Protein AF-A0A518AIS5-F1 (afdb_monomer_lite)

Organism: NCBI:txid2527972

Foldseek 3Di:
DDPVVVVVQCLCLLLDPPDFPPDWFWAKDFCQPPDPVRLVVDDDFFQAGPDDQAQDDPQWDWGGDADQKTKTWGDDPQEIWIWIAHPNHIQTAWAPDKAKAKDWDADPPGIDIDIGIHWYDTFNHAENQRKTKWWTWDYFPDHDPPRIAIFIWIDGPPDSYTDTPRPPQKGWIWAEAYLQRWTWFWIGNDFAIWTKIAHPVRDIATLDQQVHHWTWHYAYLLRKTKWWTDRVVLPPPATFIWIDAFPDSHPTDGADAPDDSKHWTWAEAEQSGKTWWWMDYPVHRDAIFTWIWDQGSVRHIDTDGCVVRYDHPQKGFRIWHTAYQQGKTWTWTDGNVDPDHTTIMIIHIPGTHDHRDQQQLPQSSSSDLDPVSVVQLVVQAQPQAPQFCGHLNSVRPRHSYVVSVVRSVVSNVVVVVVVVPPDPPDPPDPPPVVVVVVVVVPPPPPDDDD

Secondary structure (DSSP, 8-state):
--GGGSSSTTSSTTTS-S----S--EEEEE-TT--HHHHTTSPP-TTS--SPPTT--TT-EEEEEETTEEEEEEEETTEEEEEEEETTEEEEE--S--EEEEEEEE-SS-EEEEEEEE--EEEEEE-TT--EEEEEEE----SSTT--EEEEEEE-TT-SSPEE-PPTT-EEEEEEE-TT--EEEEEESSSS-EEEEE-TTS-EEE---SSS-EEEEEE-TT--EEEEEE-TTT-SS-EEEEEE-TT-SS-EEEPP-SSSS-EEEEEEE-TTS-EEEEEE-TT-TT-EEEEEEEE-TTSPEEEEEHHHHEE-TTEEEEEEEEE-TT--EEEEEEETT--PPPEEEEEEESSPPPP--PPTT--S-SS--SHHHHHHHHHHTT-B-SSTTSTT-TT-SSB-SHHHHHHHHHHHHHHHHHTTTS-------TTSSSSSSSSSSSSSS-----

Radius of gyration: 27.15 Å; chains: 1; bounding box: 122×60×51 Å

InterPro domains:
  IPR036439 Dockerin domain superfamily [G3DSA:1.10.1330.10] (357-419)
  IPR036439 Dockerin domain superfamily [SSF63446] (358-417)

pLDDT: mean 79.78, std 17.7, range [23.58, 97.5]

Structure (mmCIF, N/CA/C/O backbone):
data_AF-A0A518AIS5-F1
#
_entry.id   AF-A0A518AIS5-F1
#
loop_
_atom_site.group_PDB
_atom_site.id
_atom_site.type_symbol
_atom_site.label_atom_id
_atom_site.label_alt_id
_atom_site.label_comp_id
_atom_site.label_asym_id
_atom_site.label_entity_id
_atom_site.label_seq_id
_atom_site.pdbx_PDB_ins_code
_atom_site.Cartn_x
_atom_site.Cartn_y
_atom_site.Cartn_z
_atom_site.occupancy
_atom_site.B_iso_or_equiv
_atom_site.auth_seq_id
_atom_site.auth_comp_id
_atom_site.auth_asym_id
_atom_site.auth_atom_id
_atom_site.pdbx_PDB_model_num
ATOM 1 N N . MET A 1 1 ? -35.700 2.970 -15.638 1.00 31.34 1 MET A N 1
ATOM 2 C CA . MET A 1 1 ? -34.755 2.454 -14.628 1.00 31.34 1 MET A CA 1
ATOM 3 C C . MET A 1 1 ? -34.411 1.038 -15.045 1.00 31.34 1 MET A C 1
ATOM 5 O O . MET A 1 1 ? -35.322 0.226 -15.147 1.00 31.34 1 MET A O 1
ATOM 9 N N . SER A 1 2 ? -33.175 0.801 -15.486 1.00 23.58 2 SER A N 1
ATOM 10 C CA . SER A 1 2 ? -32.756 -0.491 -16.037 1.00 23.58 2 SER A CA 1
ATOM 11 C C . SER A 1 2 ? -32.417 -1.474 -14.904 1.00 23.58 2 SER A C 1
ATOM 13 O O . SER A 1 2 ? -31.910 -1.052 -13.865 1.00 23.58 2 SER A O 1
ATOM 15 N N . PRO A 1 3 ? -32.663 -2.780 -15.094 1.00 26.00 3 PRO A N 1
ATOM 16 C CA . PRO A 1 3 ? -32.431 -3.813 -14.078 1.00 26.00 3 PRO A CA 1
ATOM 17 C C . PRO A 1 3 ? -30.948 -4.045 -13.724 1.00 26.00 3 PRO A C 1
ATOM 19 O O . PRO A 1 3 ? -30.664 -4.784 -12.793 1.00 26.00 3 PRO A O 1
ATOM 22 N N . PHE A 1 4 ? -30.008 -3.383 -14.408 1.00 27.22 4 PHE A N 1
ATOM 23 C CA . PHE A 1 4 ? -28.576 -3.434 -14.086 1.00 27.22 4 PHE A CA 1
ATOM 24 C C . PHE A 1 4 ? -28.190 -2.602 -12.850 1.00 27.22 4 PHE A C 1
ATOM 26 O O . PHE A 1 4 ? -27.187 -2.895 -12.218 1.00 27.22 4 PHE A O 1
ATOM 33 N N . SER A 1 5 ? -28.998 -1.611 -12.453 1.00 26.91 5 SER A N 1
ATOM 34 C CA . SER A 1 5 ? -28.684 -0.718 -11.319 1.00 26.91 5 SER A CA 1
ATOM 35 C C . SER A 1 5 ? -29.102 -1.280 -9.946 1.00 26.91 5 SER A C 1
ATOM 37 O O . SER A 1 5 ? -28.931 -0.618 -8.927 1.00 26.91 5 SER A O 1
ATOM 39 N N . ILE A 1 6 ? -29.678 -2.489 -9.910 1.00 30.55 6 ILE A N 1
ATOM 40 C CA . ILE A 1 6 ? -30.059 -3.187 -8.668 1.00 30.55 6 ILE A CA 1
ATOM 41 C C . ILE A 1 6 ? -28.982 -4.205 -8.255 1.00 30.55 6 ILE A C 1
ATOM 43 O O . ILE A 1 6 ? -28.811 -4.441 -7.068 1.00 30.55 6 ILE A O 1
ATOM 47 N N . GLY A 1 7 ? -28.215 -4.751 -9.207 1.00 28.02 7 GLY A N 1
ATOM 48 C CA . GLY A 1 7 ? -27.191 -5.768 -8.932 1.00 28.02 7 GLY A CA 1
ATOM 49 C C . GLY A 1 7 ? -25.899 -5.241 -8.300 1.00 28.02 7 GLY A C 1
ATOM 50 O O . GLY A 1 7 ? -25.158 -6.027 -7.735 1.00 28.02 7 GLY A O 1
ATOM 51 N N . VAL A 1 8 ? -25.643 -3.930 -8.363 1.00 33.81 8 VAL A N 1
ATOM 52 C CA . VAL A 1 8 ? -24.422 -3.307 -7.807 1.00 33.81 8 VAL A CA 1
ATOM 53 C C . VAL A 1 8 ? -24.643 -2.757 -6.387 1.00 33.81 8 VAL A C 1
ATOM 55 O O . VAL A 1 8 ? -23.700 -2.548 -5.638 1.00 33.81 8 VAL A O 1
ATOM 58 N N . ARG A 1 9 ? -25.905 -2.628 -5.953 1.00 36.56 9 ARG A N 1
ATOM 59 C CA . ARG A 1 9 ? -26.296 -2.074 -4.640 1.00 36.56 9 ARG A CA 1
ATOM 60 C C . ARG A 1 9 ? -26.017 -2.990 -3.439 1.00 36.56 9 ARG A C 1
ATOM 62 O O . ARG A 1 9 ? -26.422 -2.669 -2.335 1.00 36.56 9 ARG A O 1
ATOM 69 N N . LEU A 1 10 ? -25.420 -4.161 -3.650 1.00 39.66 10 LEU A N 1
ATOM 70 C CA . LEU A 1 10 ? -25.315 -5.210 -2.626 1.00 39.66 10 LEU A CA 1
ATOM 71 C C . LEU A 1 10 ? -23.876 -5.649 -2.320 1.00 39.66 10 LEU A C 1
ATOM 73 O O . LEU A 1 10 ? -23.701 -6.489 -1.445 1.00 39.66 10 LEU A O 1
ATOM 77 N N . ALA A 1 11 ? -22.860 -5.068 -2.970 1.00 40.94 11 ALA A N 1
ATOM 78 C CA . ALA A 1 11 ? -21.469 -5.511 -2.818 1.00 40.94 11 ALA A CA 1
ATOM 79 C C . ALA A 1 11 ? -20.798 -5.078 -1.495 1.00 40.94 11 ALA A C 1
ATOM 81 O O . ALA A 1 11 ? -19.768 -5.633 -1.139 1.00 40.94 11 ALA A O 1
ATOM 82 N N . ILE A 1 12 ? -21.376 -4.133 -0.739 1.00 42.06 12 ILE A N 1
ATOM 83 C CA . ILE A 1 12 ? -20.885 -3.779 0.613 1.00 42.06 12 ILE A CA 1
ATOM 84 C C . ILE A 1 12 ? -21.933 -4.053 1.710 1.00 42.06 12 ILE A C 1
ATOM 86 O O . ILE A 1 12 ? -21.612 -4.154 2.893 1.00 42.06 12 ILE A O 1
ATOM 90 N N . ALA A 1 13 ? -23.191 -4.301 1.329 1.00 35.81 13 ALA A N 1
ATOM 91 C CA . ALA A 1 13 ? -24.304 -4.485 2.264 1.00 35.81 13 ALA A CA 1
ATOM 92 C C . ALA A 1 13 ? -24.179 -5.722 3.180 1.00 35.81 13 ALA A C 1
ATOM 94 O O . ALA A 1 13 ? -24.912 -5.829 4.161 1.00 35.81 13 ALA A O 1
ATOM 95 N N . TRP A 1 14 ? -23.261 -6.650 2.889 1.00 40.25 14 TRP A N 1
ATOM 96 C CA . TRP A 1 14 ? -23.017 -7.836 3.718 1.00 40.25 14 TRP A CA 1
ATOM 97 C C . TRP A 1 14 ? -21.846 -7.702 4.695 1.00 40.25 14 TRP A C 1
ATOM 99 O O . TRP A 1 14 ? -21.638 -8.605 5.505 1.00 40.25 14 TRP A O 1
ATOM 109 N N . LEU A 1 15 ? -21.124 -6.577 4.681 1.00 42.38 15 LEU A N 1
ATOM 110 C CA . LEU A 1 15 ? -19.917 -6.408 5.489 1.00 42.38 15 LEU A CA 1
ATOM 111 C C . LEU A 1 15 ? -20.139 -5.754 6.856 1.00 42.38 15 LEU A C 1
ATOM 113 O O . LEU A 1 15 ? -19.348 -5.935 7.778 1.00 42.38 15 LEU A O 1
ATOM 117 N N . LEU A 1 16 ? -21.244 -5.030 7.013 1.00 41.09 16 LEU A N 1
ATOM 118 C CA . LEU A 1 16 ? -21.681 -4.513 8.300 1.00 41.09 16 LEU A CA 1
ATOM 119 C C . LEU A 1 16 ? -22.889 -5.333 8.721 1.00 41.09 16 LEU A C 1
ATOM 121 O O . LEU A 1 16 ? -23.999 -5.129 8.236 1.00 41.09 16 LEU A O 1
ATOM 125 N N . ALA A 1 17 ? -22.688 -6.277 9.636 1.00 34.22 17 ALA A N 1
ATOM 126 C CA . ALA A 1 17 ? -23.780 -6.932 10.331 1.00 34.22 17 ALA A CA 1
ATOM 127 C C . ALA A 1 17 ? -24.625 -5.894 11.091 1.00 34.22 17 ALA A C 1
ATOM 129 O O . ALA A 1 17 ? -24.486 -5.741 12.293 1.00 34.22 17 ALA A O 1
ATOM 130 N N . SER A 1 18 ? -25.564 -5.225 10.419 1.00 36.72 18 SER A N 1
ATOM 131 C CA . SER A 1 18 ? -26.793 -4.628 10.966 1.00 36.72 18 SER A CA 1
ATOM 132 C C . SER A 1 18 ? -26.696 -3.664 12.161 1.00 36.72 18 SER A C 1
ATOM 134 O O . SER A 1 18 ? -27.728 -3.252 12.691 1.00 36.72 18 SER A O 1
ATOM 136 N N . THR A 1 19 ? -25.509 -3.251 12.590 1.00 41.72 19 THR A N 1
ATOM 137 C CA . THR A 1 19 ? -25.339 -2.164 13.548 1.00 41.72 19 THR A CA 1
ATOM 138 C C . THR A 1 19 ? -24.812 -0.978 12.777 1.00 41.72 19 THR A C 1
ATOM 140 O O . THR A 1 19 ? -23.658 -0.985 12.362 1.00 41.72 19 THR A O 1
ATOM 143 N N . ALA A 1 20 ? -25.662 0.031 12.580 1.00 48.66 20 ALA A N 1
ATOM 144 C CA . ALA A 1 20 ? -25.190 1.366 12.257 1.00 48.66 20 ALA A CA 1
ATOM 145 C C . ALA A 1 20 ? -24.101 1.708 13.280 1.00 48.66 20 ALA A C 1
ATOM 147 O O . ALA A 1 20 ? -24.399 1.873 14.468 1.00 48.66 20 ALA A O 1
ATOM 148 N N . LEU A 1 21 ? -22.843 1.702 12.844 1.00 59.62 21 LEU A N 1
ATOM 149 C CA . LEU A 1 21 ? -21.763 2.229 13.652 1.00 59.62 21 LEU A CA 1
ATOM 150 C C . LEU A 1 21 ? -22.102 3.708 13.811 1.00 59.62 21 LEU A C 1
ATOM 152 O O . LEU A 1 21 ? -22.230 4.429 12.824 1.00 59.62 21 LEU A O 1
ATOM 156 N N . GLY A 1 22 ? -22.366 4.134 15.046 1.00 69.81 22 GLY A N 1
ATOM 157 C CA . GLY A 1 22 ? -22.480 5.559 15.329 1.00 69.81 22 GLY A CA 1
ATOM 158 C C . GLY A 1 22 ? -21.191 6.270 14.916 1.00 69.81 22 GLY A C 1
ATOM 159 O O . GLY A 1 22 ? -20.178 5.622 14.656 1.00 69.81 22 GLY A O 1
ATOM 160 N N . GLN A 1 23 ? -21.226 7.601 14.883 1.00 83.88 23 GLN A N 1
ATOM 161 C CA . GLN A 1 23 ? -20.032 8.408 14.637 1.00 83.88 23 GLN A CA 1
ATOM 162 C C . GLN A 1 23 ? -18.850 7.882 15.480 1.00 83.88 23 GLN A C 1
ATOM 164 O O . GLN A 1 23 ? -18.992 7.800 16.707 1.00 83.88 23 GLN A O 1
ATOM 169 N N . PRO A 1 24 ? -17.713 7.518 14.857 1.00 87.00 24 PRO A N 1
ATOM 170 C CA . PRO A 1 24 ? -16.581 6.960 15.581 1.00 87.00 24 PRO A CA 1
ATOM 171 C C . PRO A 1 24 ? -16.002 8.009 16.531 1.00 87.00 24 PRO A C 1
ATOM 173 O O . PRO A 1 24 ? -16.059 9.209 16.259 1.00 87.00 24 PRO A O 1
ATOM 176 N N . GLN A 1 25 ? -15.487 7.558 17.670 1.00 92.62 25 GLN A N 1
ATOM 177 C CA . GLN A 1 25 ? -14.890 8.396 18.711 1.00 92.62 25 GLN A CA 1
ATOM 178 C C . GLN A 1 25 ? -13.538 7.812 19.098 1.00 92.62 25 GLN A C 1
ATOM 180 O O . GLN A 1 25 ? -13.376 6.588 19.097 1.00 92.62 25 GLN A O 1
ATOM 185 N N . TYR A 1 26 ? -12.586 8.688 19.412 1.00 95.31 26 TYR A N 1
ATOM 186 C CA . TYR A 1 26 ? -11.202 8.302 19.658 1.00 95.31 26 TYR A CA 1
ATOM 187 C C . TYR A 1 26 ? -10.623 8.979 20.894 1.00 95.31 26 TYR A C 1
ATOM 189 O O . TYR A 1 26 ? -10.870 10.157 21.144 1.00 95.31 26 TYR A O 1
ATOM 197 N N . THR A 1 27 ? -9.748 8.258 21.587 1.00 95.31 27 THR A N 1
ATOM 198 C CA . THR A 1 27 ? -8.803 8.817 22.560 1.00 95.31 27 THR A CA 1
ATOM 199 C C . THR A 1 27 ? -7.410 8.879 21.946 1.00 95.31 27 THR A C 1
ATOM 201 O O . THR A 1 27 ? -7.029 7.993 21.177 1.00 95.31 27 THR A O 1
ATOM 204 N N . VAL A 1 28 ? -6.638 9.921 22.260 1.00 95.31 28 VAL A N 1
ATOM 205 C CA . VAL A 1 28 ? -5.345 10.164 21.600 1.00 95.31 28 VAL A CA 1
ATOM 206 C C . VAL A 1 28 ? -4.164 9.963 22.537 1.00 95.31 28 VAL A C 1
ATOM 208 O O . VAL A 1 28 ? -4.167 10.405 23.684 1.00 95.31 28 VAL A O 1
ATOM 211 N N . THR A 1 29 ? -3.123 9.309 22.023 1.00 95.56 29 THR A N 1
ATOM 212 C CA . THR A 1 29 ? -1.843 9.108 22.708 1.00 95.56 29 THR A CA 1
ATOM 213 C C . THR A 1 29 ? -0.686 9.528 21.804 1.00 95.56 29 THR A C 1
ATOM 215 O O . THR A 1 29 ? -0.572 9.042 20.682 1.00 95.56 29 THR A O 1
ATOM 218 N N . ASP A 1 30 ? 0.200 10.401 22.290 1.00 94.81 30 ASP A N 1
ATOM 219 C CA . ASP A 1 30 ? 1.457 10.723 21.603 1.00 94.81 30 ASP A CA 1
ATOM 220 C C . ASP A 1 30 ? 2.466 9.584 21.774 1.00 94.81 30 ASP A C 1
ATOM 222 O O . ASP A 1 30 ? 2.901 9.276 22.891 1.00 94.81 30 ASP A O 1
ATOM 226 N N . ILE A 1 31 ? 2.823 8.962 20.649 1.00 95.94 31 ILE A N 1
ATOM 227 C CA . ILE A 1 31 ? 3.742 7.824 20.584 1.00 95.94 31 ILE A CA 1
ATOM 228 C C . ILE A 1 31 ? 5.092 8.181 19.950 1.00 95.94 31 ILE A C 1
ATOM 230 O O . ILE A 1 31 ? 5.936 7.306 19.768 1.00 95.94 31 ILE A O 1
ATOM 234 N N . THR A 1 32 ? 5.342 9.463 19.659 1.00 93.62 32 THR A N 1
ATOM 235 C CA . THR A 1 32 ? 6.520 9.945 18.909 1.00 93.62 32 THR A CA 1
ATOM 236 C C . THR A 1 32 ? 7.847 9.458 19.492 1.00 93.62 32 THR A C 1
ATOM 238 O O . THR A 1 32 ? 8.780 9.148 18.758 1.00 93.62 32 THR A O 1
ATOM 241 N N . ASN A 1 33 ? 7.941 9.398 20.823 1.00 93.56 33 ASN A N 1
ATOM 242 C CA . ASN A 1 33 ? 9.167 9.040 21.543 1.00 93.56 33 ASN A CA 1
ATOM 243 C C . ASN A 1 33 ? 9.053 7.717 22.313 1.00 93.56 33 ASN A C 1
ATOM 245 O O . ASN A 1 33 ? 9.836 7.479 23.236 1.00 93.56 33 ASN A O 1
ATOM 249 N N . TRP A 1 34 ? 8.074 6.876 21.977 1.00 96.62 34 TRP A N 1
ATOM 250 C CA . TRP A 1 34 ? 7.940 5.562 22.596 1.00 96.62 34 TRP A CA 1
ATOM 251 C C . TRP A 1 34 ? 9.140 4.675 22.257 1.00 96.62 34 TRP A C 1
ATOM 253 O O . TRP A 1 34 ? 9.680 4.687 21.151 1.00 96.62 34 TRP A O 1
ATOM 263 N N . SER A 1 35 ? 9.576 3.889 23.234 1.00 95.75 35 SER A N 1
ATOM 264 C CA . SER A 1 35 ? 10.611 2.880 23.046 1.00 95.75 35 SER A CA 1
ATOM 265 C C . SER A 1 35 ? 10.095 1.711 22.195 1.00 95.75 35 SER A C 1
ATOM 267 O O . SER A 1 35 ? 8.892 1.444 22.175 1.00 95.75 35 SER A O 1
ATOM 269 N N . PRO A 1 36 ? 10.982 0.916 21.565 1.00 93.06 36 PRO A N 1
ATOM 270 C CA . PRO A 1 36 ? 10.562 -0.281 20.834 1.00 93.06 36 PRO A CA 1
ATOM 271 C C . PRO A 1 36 ? 9.735 -1.267 21.674 1.00 93.06 36 PRO A C 1
ATOM 273 O O . PRO A 1 36 ? 8.869 -1.953 21.147 1.00 93.06 36 PRO A O 1
ATOM 276 N N . ALA A 1 37 ? 9.975 -1.332 22.989 1.00 94.31 37 ALA A N 1
ATOM 277 C CA . ALA A 1 37 ? 9.205 -2.189 23.887 1.00 94.31 37 ALA A CA 1
ATOM 278 C C . ALA A 1 37 ? 7.770 -1.681 24.104 1.00 94.31 37 ALA A C 1
ATOM 280 O O . ALA A 1 37 ? 6.869 -2.495 24.273 1.00 94.31 37 ALA A O 1
ATOM 281 N N . GLU A 1 38 ? 7.559 -0.363 24.097 1.00 96.44 38 GLU A N 1
ATOM 282 C CA . GLU A 1 38 ? 6.230 0.252 24.197 1.00 96.44 38 GLU A CA 1
ATOM 283 C C . GLU A 1 38 ? 5.479 0.130 22.868 1.00 96.44 38 GLU A C 1
ATOM 285 O O . GLU A 1 38 ? 4.329 -0.307 22.858 1.00 96.44 38 GLU A O 1
ATOM 290 N N . LEU A 1 39 ? 6.149 0.404 21.741 1.00 94.44 39 LEU A N 1
ATOM 291 C CA . LEU A 1 39 ? 5.582 0.217 20.400 1.00 94.44 39 LEU A CA 1
ATOM 292 C C . LEU A 1 39 ? 5.177 -1.246 20.146 1.00 94.44 39 LEU A C 1
ATOM 294 O O . LEU A 1 39 ? 4.155 -1.491 19.521 1.00 94.44 39 LEU A O 1
ATOM 298 N N . ALA A 1 40 ? 5.904 -2.224 20.699 1.00 91.50 40 ALA A N 1
ATOM 299 C CA . ALA A 1 40 ? 5.553 -3.646 20.610 1.00 91.50 40 ALA A CA 1
ATOM 300 C C . ALA A 1 40 ? 4.260 -4.039 21.352 1.00 91.50 40 ALA A C 1
ATOM 302 O O . ALA A 1 40 ? 3.804 -5.171 21.208 1.00 91.50 40 ALA A O 1
ATOM 303 N N . THR A 1 41 ? 3.691 -3.150 22.174 1.00 93.94 41 THR A N 1
ATOM 304 C CA . THR A 1 41 ? 2.391 -3.377 22.835 1.00 93.94 41 THR A CA 1
ATOM 305 C C . THR A 1 41 ? 1.206 -2.857 22.030 1.00 93.94 41 THR A C 1
ATOM 307 O O . THR A 1 41 ? 0.063 -3.108 22.412 1.00 93.94 41 THR A O 1
ATOM 310 N N . LEU A 1 42 ? 1.474 -2.118 20.951 1.00 93.75 42 LEU A N 1
ATOM 311 C CA . LEU A 1 42 ? 0.449 -1.547 20.094 1.00 93.75 42 LEU A CA 1
ATOM 312 C C . LEU A 1 42 ? -0.148 -2.613 19.175 1.00 93.75 42 LEU A C 1
ATOM 314 O O . LEU A 1 42 ? 0.520 -3.606 18.868 1.00 93.75 42 LEU A O 1
ATOM 318 N N . PRO A 1 43 ? -1.398 -2.418 18.729 1.00 92.38 43 PRO A N 1
ATOM 319 C CA . PRO A 1 43 ? -1.969 -3.285 17.719 1.00 92.38 43 PRO A CA 1
ATOM 320 C C . PRO A 1 43 ? -1.210 -3.136 16.391 1.00 92.38 43 PRO A C 1
ATOM 322 O O . PRO A 1 43 ? -0.559 -2.121 16.124 1.00 92.38 43 PRO A O 1
ATOM 325 N N . THR A 1 44 ? -1.283 -4.173 15.563 1.00 90.50 44 THR A N 1
ATOM 326 C CA . THR A 1 44 ? -0.588 -4.240 14.274 1.00 90.50 44 THR A CA 1
ATOM 327 C C . THR A 1 44 ? -1.234 -3.302 13.253 1.00 90.50 44 THR A C 1
ATOM 329 O O . THR A 1 44 ? -2.458 -3.176 13.214 1.00 90.50 44 THR A O 1
ATOM 332 N N . PHE A 1 45 ? -0.401 -2.669 12.425 1.00 93.50 45 PHE A N 1
ATOM 333 C CA . PHE A 1 45 ? -0.787 -1.933 11.219 1.00 93.50 45 PHE A CA 1
ATOM 334 C C . PHE A 1 45 ? -0.019 -2.531 10.041 1.00 93.50 45 PHE A C 1
ATOM 336 O O . PHE A 1 45 ? 1.211 -2.425 10.004 1.00 93.50 45 PHE A O 1
ATOM 343 N N . ASP A 1 46 ? -0.710 -3.189 9.115 1.00 88.25 46 ASP A N 1
ATOM 344 C CA . ASP A 1 46 ? -0.054 -3.995 8.077 1.00 88.25 46 ASP A CA 1
ATOM 345 C C . ASP A 1 46 ? 0.693 -3.127 7.055 1.00 88.25 46 ASP A C 1
ATOM 347 O O . ASP A 1 46 ? 1.830 -3.439 6.709 1.00 88.25 46 ASP A O 1
ATOM 351 N N . HIS A 1 47 ? 0.145 -1.961 6.696 1.00 88.19 47 HIS A N 1
ATOM 352 C CA . HIS A 1 47 ? 0.776 -0.998 5.778 1.00 88.19 47 HIS A CA 1
ATOM 353 C C . HIS A 1 47 ? 1.617 0.088 6.478 1.00 88.19 47 HIS A C 1
ATOM 355 O O . HIS A 1 47 ? 2.087 1.032 5.841 1.00 88.19 47 HIS A O 1
ATOM 361 N N . TYR A 1 48 ? 1.805 0.002 7.803 1.00 92.88 48 TYR A N 1
ATOM 362 C CA . TYR A 1 48 ? 2.627 0.962 8.553 1.00 92.88 48 TYR A CA 1
ATOM 363 C C . TYR A 1 48 ? 3.330 0.299 9.750 1.00 92.88 48 TYR A C 1
ATOM 365 O O . TYR A 1 48 ? 2.958 0.521 10.909 1.00 92.88 48 TYR A O 1
ATOM 373 N N . PRO A 1 49 ? 4.364 -0.531 9.519 1.00 92.75 49 PRO A N 1
ATOM 374 C CA . PRO A 1 49 ? 5.055 -1.196 10.616 1.00 92.75 49 PRO A CA 1
ATOM 375 C C . PRO A 1 49 ? 5.778 -0.182 11.514 1.00 92.75 49 PRO A C 1
ATOM 377 O O . PRO A 1 49 ? 6.660 0.556 11.078 1.00 92.75 49 PRO A O 1
ATOM 380 N N . LEU A 1 50 ? 5.433 -0.174 12.803 1.00 91.88 50 LEU A N 1
ATOM 381 C CA . LEU A 1 50 ? 6.002 0.750 13.798 1.00 91.88 50 LEU A CA 1
ATOM 382 C C . LEU A 1 50 ? 7.389 0.333 14.305 1.00 91.88 50 LEU A C 1
ATOM 384 O O . LEU A 1 50 ? 8.072 1.109 14.973 1.00 91.88 50 LEU A O 1
ATOM 388 N N . LEU A 1 51 ? 7.800 -0.902 14.025 1.00 91.19 51 LEU A N 1
ATOM 389 C CA . LEU A 1 51 ? 9.045 -1.476 14.510 1.00 91.19 51 LEU A CA 1
ATOM 390 C C . LEU A 1 51 ? 9.930 -1.895 13.348 1.00 91.19 51 LEU A C 1
ATOM 392 O O . LEU A 1 51 ? 9.502 -2.595 12.435 1.00 91.19 51 LEU A O 1
ATOM 396 N N . THR A 1 52 ? 11.212 -1.555 13.446 1.00 91.06 52 THR A N 1
ATOM 397 C CA . THR A 1 52 ? 12.231 -2.218 12.639 1.00 91.06 52 THR A CA 1
ATOM 398 C C . THR A 1 52 ? 12.339 -3.678 13.099 1.00 91.06 52 THR A C 1
ATOM 400 O O . THR A 1 52 ? 12.597 -3.921 14.286 1.00 91.06 52 THR A O 1
ATOM 403 N N . PRO A 1 53 ? 12.160 -4.661 12.202 1.00 92.06 53 PRO A N 1
ATOM 404 C CA . PRO A 1 53 ? 12.193 -6.066 12.574 1.00 92.06 53 PRO A CA 1
ATOM 405 C C . PRO A 1 53 ? 13.600 -6.475 13.027 1.00 92.06 53 PRO A C 1
ATOM 407 O O . PRO A 1 53 ? 14.622 -5.990 12.531 1.00 92.06 53 PRO A O 1
ATOM 410 N N . VAL A 1 54 ? 13.667 -7.395 13.991 1.00 92.00 54 VAL A N 1
ATOM 411 C CA . VAL A 1 54 ? 14.945 -7.952 14.455 1.00 92.00 54 VAL A CA 1
ATOM 412 C C . VAL A 1 54 ? 15.680 -8.571 13.265 1.00 92.00 54 VAL A C 1
ATOM 414 O O . VAL A 1 54 ? 15.079 -9.282 12.470 1.00 92.00 54 VAL A O 1
ATOM 417 N N . GLY A 1 55 ? 16.985 -8.312 13.146 1.00 92.25 55 GLY A N 1
ATOM 418 C CA . GLY A 1 55 ? 17.808 -8.833 12.049 1.00 92.25 55 GLY A CA 1
ATOM 419 C C . GLY A 1 55 ? 17.855 -7.955 10.796 1.00 92.25 55 GLY A C 1
ATOM 420 O O . GLY A 1 55 ? 18.641 -8.250 9.895 1.00 92.25 55 GLY A O 1
ATOM 421 N N . ALA A 1 56 ? 17.083 -6.866 10.755 1.00 95.25 56 ALA A N 1
ATOM 422 C CA . ALA A 1 56 ? 17.193 -5.858 9.709 1.00 95.25 56 ALA A CA 1
ATOM 423 C C . ALA A 1 56 ? 18.506 -5.064 9.790 1.00 95.25 56 ALA A C 1
ATOM 425 O O . ALA A 1 56 ? 19.116 -4.914 10.855 1.00 95.25 56 ALA A O 1
ATOM 426 N N . SER A 1 57 ? 18.929 -4.513 8.654 1.00 94.62 57 SER A N 1
ATOM 427 C CA . SER A 1 57 ? 20.021 -3.551 8.577 1.00 94.62 57 SER A CA 1
ATOM 428 C C . SER A 1 57 ? 19.645 -2.243 9.279 1.00 94.62 57 SER A C 1
ATOM 430 O O . SER A 1 57 ? 18.479 -1.909 9.469 1.00 94.62 57 SER A O 1
ATOM 432 N N . THR A 1 58 ? 20.650 -1.447 9.644 1.00 94.06 58 THR A N 1
ATOM 433 C CA . THR A 1 58 ? 20.432 -0.156 10.321 1.00 94.06 58 THR A CA 1
ATOM 434 C C . THR A 1 58 ? 19.782 0.905 9.435 1.00 94.06 58 THR A C 1
ATOM 436 O O . THR A 1 58 ? 19.354 1.933 9.945 1.00 94.06 58 THR A O 1
ATOM 439 N N . THR A 1 59 ? 19.771 0.691 8.119 1.00 95.50 59 THR A N 1
ATOM 440 C CA . THR A 1 59 ? 19.152 1.578 7.126 1.00 95.50 59 THR A CA 1
ATOM 441 C C . THR A 1 59 ? 17.804 1.049 6.644 1.00 95.50 59 THR A C 1
ATOM 443 O O . THR A 1 59 ? 17.218 1.644 5.747 1.00 95.50 59 THR A O 1
ATOM 446 N N . PHE A 1 60 ? 17.324 -0.065 7.207 1.00 96.00 60 PHE A N 1
ATOM 447 C CA . PHE A 1 60 ? 16.060 -0.669 6.819 1.00 96.00 60 PHE A CA 1
ATOM 448 C C . PHE A 1 60 ? 14.882 0.207 7.250 1.00 96.00 60 PHE A C 1
ATOM 450 O O . PHE A 1 60 ? 14.709 0.514 8.432 1.00 96.00 60 PHE A O 1
ATOM 457 N N . MET A 1 61 ? 14.067 0.576 6.273 1.00 94.75 61 MET A N 1
ATOM 458 C CA . MET A 1 61 ? 12.825 1.315 6.419 1.00 94.75 61 MET A CA 1
ATOM 459 C C . MET A 1 61 ? 11.681 0.355 6.082 1.00 94.75 61 MET A C 1
ATOM 461 O O . MET A 1 61 ? 11.560 -0.037 4.917 1.00 94.75 61 MET A O 1
ATOM 465 N N . PRO A 1 62 ? 10.887 -0.078 7.076 1.00 95.31 62 PRO A N 1
ATOM 466 C CA . PRO A 1 62 ? 9.765 -0.966 6.823 1.00 95.31 62 PRO A CA 1
ATOM 467 C C . PRO A 1 62 ? 8.675 -0.244 6.026 1.00 95.31 62 PRO A C 1
ATOM 469 O O . PRO A 1 62 ? 8.423 0.941 6.242 1.00 95.31 62 PRO A O 1
ATOM 472 N N . THR A 1 63 ? 8.028 -0.970 5.122 1.00 94.25 63 THR A N 1
ATOM 473 C CA . THR A 1 63 ? 6.923 -0.469 4.285 1.00 94.25 63 THR A CA 1
ATOM 474 C C . THR A 1 63 ? 5.644 -1.273 4.474 1.00 94.25 63 THR A C 1
ATOM 476 O O . THR A 1 63 ? 4.563 -0.728 4.306 1.00 94.25 63 THR A O 1
ATOM 479 N N . GLY A 1 64 ? 5.755 -2.536 4.890 1.00 93.94 64 GLY A N 1
ATOM 480 C CA . GLY A 1 64 ? 4.611 -3.395 5.161 1.00 93.94 64 GLY A CA 1
ATOM 481 C C . GLY A 1 64 ? 4.987 -4.609 6.004 1.00 93.94 64 GLY A C 1
ATOM 482 O O . GLY A 1 64 ? 6.170 -4.950 6.153 1.00 93.94 64 GLY A O 1
ATOM 483 N N . GLN A 1 65 ? 3.993 -5.265 6.585 1.00 93.31 65 GLN A N 1
ATOM 484 C CA . GLN A 1 65 ? 4.175 -6.486 7.358 1.00 93.31 65 GLN A CA 1
ATOM 485 C C . GLN A 1 65 ? 2.974 -7.414 7.227 1.00 93.31 65 GLN A C 1
ATOM 487 O O . GLN A 1 65 ? 1.844 -6.972 7.083 1.00 93.31 65 GLN A O 1
ATOM 492 N N . SER A 1 66 ? 3.240 -8.711 7.329 1.00 90.38 66 SER A N 1
ATOM 493 C CA . SER A 1 66 ? 2.214 -9.734 7.463 1.00 90.38 66 SER A CA 1
ATOM 494 C C . SER A 1 66 ? 2.724 -10.829 8.395 1.00 90.38 66 SER A C 1
ATOM 496 O O . SER A 1 66 ? 3.695 -11.536 8.098 1.00 90.38 66 SER A O 1
ATOM 498 N N . GLY A 1 67 ? 2.111 -10.936 9.575 1.00 85.75 67 GLY A N 1
ATOM 499 C CA . GLY A 1 67 ? 2.602 -11.805 10.643 1.00 85.75 67 GLY A CA 1
ATOM 500 C C . GLY A 1 67 ? 4.015 -11.421 11.101 1.00 85.75 67 GLY A C 1
ATOM 501 O O . GLY A 1 67 ? 4.258 -10.295 11.519 1.00 85.75 67 GLY A O 1
ATOM 502 N N . ASP A 1 68 ? 4.955 -12.367 11.051 1.00 83.94 68 ASP A N 1
ATOM 503 C CA . ASP A 1 68 ? 6.370 -12.152 11.390 1.00 83.94 68 ASP A CA 1
ATOM 504 C C . ASP A 1 68 ? 7.230 -11.706 10.195 1.00 83.94 68 ASP A C 1
ATOM 506 O O . ASP A 1 68 ? 8.436 -11.484 10.349 1.00 83.94 68 ASP A O 1
ATOM 510 N N . ARG A 1 69 ? 6.622 -11.573 9.011 1.00 90.31 69 ARG A N 1
ATOM 511 C CA . ARG A 1 69 ? 7.282 -11.088 7.801 1.00 90.31 69 ARG A CA 1
ATOM 512 C C . ARG A 1 69 ? 7.141 -9.589 7.726 1.00 90.31 69 ARG A C 1
ATOM 514 O O . ARG A 1 69 ? 6.034 -9.066 7.703 1.00 90.31 69 ARG A O 1
ATOM 521 N N . CYS A 1 70 ? 8.261 -8.904 7.593 1.00 95.19 70 CYS A N 1
ATOM 522 C CA . CYS A 1 70 ? 8.274 -7.480 7.316 1.00 95.19 70 CYS A CA 1
ATOM 523 C C . CYS A 1 70 ? 8.998 -7.234 5.995 1.00 95.19 70 CYS A C 1
ATOM 525 O O . CYS A 1 70 ? 10.041 -7.829 5.716 1.00 95.19 70 CYS A O 1
ATOM 527 N N . ILE A 1 71 ? 8.426 -6.378 5.164 1.00 96.25 71 ILE A N 1
ATOM 528 C CA . ILE A 1 71 ? 9.030 -5.900 3.927 1.00 96.25 71 ILE A CA 1
ATOM 529 C C . ILE A 1 71 ? 9.467 -4.454 4.106 1.00 96.25 71 ILE A C 1
ATOM 531 O O . ILE A 1 71 ? 8.980 -3.729 4.975 1.00 96.25 71 ILE A O 1
ATOM 535 N N . GLY A 1 72 ? 10.423 -4.043 3.294 1.00 95.62 72 GLY A N 1
ATOM 536 C CA . GLY A 1 72 ? 10.925 -2.690 3.343 1.00 95.62 72 GLY A CA 1
ATOM 537 C C . GLY A 1 72 ? 11.994 -2.450 2.309 1.00 95.62 72 GLY A C 1
ATOM 538 O O . GLY A 1 72 ? 12.266 -3.275 1.432 1.00 95.62 72 GLY A O 1
ATOM 539 N N . GLN A 1 73 ? 12.636 -1.311 2.464 1.00 95.56 73 GLN A N 1
ATOM 540 C CA . GLN A 1 73 ? 13.769 -0.898 1.659 1.00 95.56 73 GLN A CA 1
ATOM 541 C C . GLN A 1 73 ? 14.950 -0.577 2.560 1.00 95.56 73 GLN A C 1
ATOM 543 O O . GLN A 1 73 ? 14.786 -0.243 3.731 1.00 95.56 73 GLN A O 1
ATOM 548 N N . TYR A 1 74 ? 16.158 -0.688 2.035 1.00 95.88 74 TYR A N 1
ATOM 549 C CA . TYR A 1 74 ? 17.364 -0.290 2.742 1.00 95.88 74 TYR A CA 1
ATOM 550 C C . TYR A 1 74 ? 18.356 0.340 1.770 1.00 95.88 74 TYR A C 1
ATOM 552 O O . TYR A 1 74 ? 18.333 0.055 0.573 1.00 95.88 74 TYR A O 1
ATOM 560 N N . GLU A 1 75 ? 19.254 1.171 2.298 1.00 95.69 75 GLU A N 1
ATOM 561 C CA . GLU A 1 75 ? 20.269 1.845 1.485 1.00 95.69 75 GLU A CA 1
ATOM 562 C C . GLU A 1 75 ? 21.138 0.820 0.732 1.00 95.69 75 GLU A C 1
ATOM 564 O O . GLU A 1 75 ? 21.854 0.013 1.341 1.00 95.69 75 GLU A O 1
ATOM 569 N N . GLY A 1 76 ? 21.060 0.854 -0.598 1.00 90.31 76 GLY A N 1
ATOM 570 C CA . GLY A 1 76 ? 21.764 -0.040 -1.505 1.00 90.31 76 GLY A CA 1
ATOM 571 C C . GLY A 1 76 ? 22.793 0.676 -2.379 1.00 90.31 76 GLY A C 1
ATOM 572 O O . GLY A 1 76 ? 23.000 1.890 -2.330 1.00 90.31 76 GLY A O 1
ATOM 573 N N . ALA A 1 77 ? 23.479 -0.101 -3.217 1.00 83.75 77 ALA A N 1
ATOM 574 C CA . ALA A 1 77 ? 24.352 0.470 -4.235 1.00 83.75 77 ALA A CA 1
ATOM 575 C C . ALA A 1 77 ? 23.500 1.080 -5.360 1.00 83.75 77 ALA A C 1
ATOM 577 O O . ALA A 1 77 ? 22.689 0.375 -5.955 1.00 83.75 77 ALA A O 1
ATOM 578 N N . TYR A 1 78 ? 23.740 2.359 -5.677 1.00 84.81 78 TYR A N 1
ATOM 579 C CA . TYR A 1 78 ? 23.077 3.121 -6.754 1.00 84.81 78 TYR A CA 1
ATOM 580 C C . TYR A 1 78 ? 21.583 3.451 -6.544 1.00 84.81 78 TYR A C 1
ATOM 582 O O . TYR A 1 78 ? 20.963 4.015 -7.450 1.00 84.81 78 TYR A O 1
ATOM 590 N N . GLY A 1 79 ? 21.029 3.154 -5.367 1.00 89.19 79 GLY A N 1
ATOM 591 C CA . GLY A 1 79 ? 19.634 3.395 -4.994 1.00 89.19 79 GLY A CA 1
ATOM 592 C C . GLY A 1 79 ? 19.203 2.505 -3.827 1.00 89.19 79 GLY A C 1
ATOM 593 O O . GLY A 1 79 ? 19.974 1.651 -3.385 1.00 89.19 79 GLY A O 1
ATOM 594 N N . ASP A 1 80 ? 17.982 2.704 -3.335 1.00 94.44 80 ASP A N 1
ATOM 595 C CA . ASP A 1 80 ? 17.402 1.858 -2.290 1.00 94.44 80 ASP A CA 1
ATOM 596 C C . ASP A 1 80 ? 17.082 0.465 -2.840 1.00 94.44 80 ASP A C 1
ATOM 598 O O . ASP A 1 80 ? 16.622 0.309 -3.974 1.00 94.44 80 ASP A O 1
ATOM 602 N N . HIS A 1 81 ? 17.388 -0.568 -2.057 1.00 95.88 81 HIS A N 1
ATOM 603 C CA . HIS A 1 81 ? 17.127 -1.961 -2.409 1.00 95.88 81 HIS A CA 1
ATOM 604 C C . HIS A 1 81 ? 16.007 -2.502 -1.535 1.00 95.88 81 HIS A C 1
ATOM 606 O O . HIS A 1 81 ? 16.019 -2.343 -0.314 1.00 95.88 81 HIS A O 1
ATOM 612 N N . ALA A 1 82 ? 15.081 -3.217 -2.156 1.00 97.06 82 ALA A N 1
ATOM 613 C CA . ALA A 1 82 ? 14.045 -3.943 -1.457 1.00 97.06 82 ALA A CA 1
ATOM 614 C C . ALA A 1 82 ? 14.659 -5.039 -0.584 1.00 97.06 82 ALA A C 1
ATOM 616 O O . ALA A 1 82 ? 15.669 -5.668 -0.924 1.00 97.06 82 ALA A O 1
ATOM 617 N N . ALA A 1 83 ? 14.014 -5.310 0.541 1.00 95.81 83 ALA A N 1
ATOM 618 C CA . ALA A 1 83 ? 14.338 -6.441 1.379 1.00 95.81 83 ALA A CA 1
ATOM 619 C C . ALA A 1 83 ? 13.110 -6.989 2.096 1.00 95.81 83 ALA A C 1
ATOM 621 O O . ALA A 1 83 ? 12.103 -6.314 2.304 1.00 95.81 83 ALA A O 1
ATOM 622 N N . ARG A 1 84 ? 13.250 -8.242 2.509 1.00 94.94 84 ARG A N 1
ATOM 623 C CA . ARG A 1 84 ? 12.344 -8.924 3.425 1.00 94.94 84 ARG A CA 1
ATOM 624 C C . ARG A 1 84 ? 13.104 -9.261 4.685 1.00 94.94 84 ARG A C 1
ATOM 626 O O . ARG A 1 84 ? 14.280 -9.605 4.609 1.00 94.94 84 ARG A O 1
ATOM 633 N N . VAL A 1 85 ? 12.439 -9.202 5.822 1.00 94.69 85 VAL A N 1
ATOM 634 C CA . VAL A 1 85 ? 12.967 -9.667 7.096 1.00 94.69 85 VAL A CA 1
ATOM 635 C C . VAL A 1 85 ? 11.977 -10.671 7.653 1.00 94.69 85 VAL A C 1
ATOM 637 O O . VAL A 1 85 ? 10.838 -10.328 7.957 1.00 94.69 85 VAL A O 1
ATOM 640 N N . GLU A 1 86 ? 12.417 -11.918 7.756 1.00 90.69 86 GLU A N 1
ATOM 641 C CA . GLU A 1 86 ? 11.629 -13.031 8.281 1.00 90.69 86 GLU A CA 1
ATOM 642 C C . GLU A 1 86 ? 12.534 -13.853 9.200 1.00 90.69 86 GLU A C 1
ATOM 644 O O . GLU A 1 86 ? 13.713 -14.067 8.905 1.00 90.69 86 GLU A O 1
ATOM 649 N N . GLN A 1 87 ? 12.014 -14.264 10.359 1.00 89.00 87 GLN A N 1
ATOM 650 C CA . GLN A 1 87 ? 12.747 -15.085 11.335 1.00 89.00 87 GLN A CA 1
ATOM 651 C C . GLN A 1 87 ? 14.132 -14.528 11.729 1.00 89.00 87 GLN A C 1
ATOM 653 O O . GLN A 1 87 ? 15.073 -15.274 12.007 1.00 89.00 87 GLN A O 1
ATOM 658 N N . GLY A 1 88 ? 14.271 -13.201 11.774 1.00 90.12 88 GLY A N 1
ATOM 659 C CA . GLY A 1 88 ? 15.527 -12.550 12.145 1.00 90.12 88 GLY A CA 1
ATOM 660 C C . GLY A 1 88 ? 16.567 -12.467 11.026 1.00 90.12 88 GLY A C 1
ATOM 661 O O . GLY A 1 88 ? 17.723 -12.140 11.301 1.00 90.12 88 GLY A O 1
ATOM 662 N N . VAL A 1 89 ? 16.197 -12.786 9.784 1.00 92.88 89 VAL A N 1
ATOM 663 C CA . VAL A 1 89 ? 17.100 -12.785 8.631 1.00 92.88 89 VAL A CA 1
ATOM 664 C C . VAL A 1 89 ? 16.601 -11.792 7.593 1.00 92.88 89 VAL A C 1
ATOM 666 O O . VAL A 1 89 ? 15.500 -11.937 7.070 1.00 92.88 89 VAL A O 1
ATOM 669 N N . GLN A 1 90 ? 17.437 -10.804 7.264 1.00 94.75 90 GLN A N 1
ATOM 670 C CA . GLN A 1 90 ? 17.190 -9.932 6.123 1.00 94.75 90 GLN A CA 1
ATOM 671 C C . GLN A 1 90 ? 17.635 -10.599 4.818 1.00 94.75 90 GLN A C 1
ATOM 673 O O . GLN A 1 90 ? 18.802 -10.960 4.645 1.00 94.75 90 GLN A O 1
ATOM 678 N N . GLN A 1 91 ? 16.715 -10.676 3.868 1.00 94.38 91 GLN A N 1
ATOM 679 C CA . GLN A 1 91 ? 16.931 -11.104 2.498 1.00 94.38 91 GLN A CA 1
ATOM 680 C C . GLN A 1 91 ? 16.838 -9.901 1.562 1.00 94.38 91 GLN A C 1
ATOM 682 O O . GLN A 1 91 ? 15.800 -9.252 1.470 1.00 94.38 91 GLN A O 1
ATOM 687 N N . SER A 1 92 ? 17.937 -9.612 0.868 1.00 94.75 92 SER A N 1
ATOM 688 C CA . SER A 1 92 ? 18.013 -8.543 -0.130 1.00 94.75 92 SER A CA 1
ATOM 689 C C . SER A 1 92 ? 17.383 -8.970 -1.457 1.00 94.75 92 SER A C 1
ATOM 691 O O . SER A 1 92 ? 17.567 -10.106 -1.903 1.00 94.75 92 SER A O 1
ATOM 693 N N . LEU A 1 93 ? 16.671 -8.037 -2.085 1.00 95.62 93 LEU A N 1
ATOM 694 C CA . LEU A 1 93 ? 16.045 -8.151 -3.395 1.00 95.62 93 LEU A CA 1
ATOM 695 C C . LEU A 1 93 ? 16.543 -6.980 -4.259 1.00 95.62 93 LEU A C 1
ATOM 697 O O . LEU A 1 93 ? 15.871 -5.950 -4.327 1.00 95.62 93 LEU A O 1
ATOM 701 N N . PRO A 1 94 ? 17.736 -7.085 -4.874 1.00 94.19 94 PRO A N 1
ATOM 702 C CA . PRO A 1 94 ? 18.319 -5.999 -5.662 1.00 94.19 94 PRO A CA 1
ATOM 703 C C . PRO A 1 94 ? 17.444 -5.636 -6.876 1.00 94.19 94 PRO A C 1
ATOM 705 O O . PRO A 1 94 ? 16.586 -6.434 -7.268 1.00 94.19 94 PRO A O 1
ATOM 708 N N . PRO A 1 95 ? 17.661 -4.456 -7.488 1.00 94.62 95 PRO A N 1
ATOM 709 C CA . PRO A 1 95 ? 16.929 -4.040 -8.681 1.00 94.62 95 PRO A CA 1
ATOM 710 C C . PRO A 1 95 ? 17.028 -5.054 -9.827 1.00 94.62 95 PRO A C 1
ATOM 712 O O . PRO A 1 95 ? 18.037 -5.755 -9.944 1.00 94.62 95 PRO A O 1
ATOM 715 N N . LEU A 1 96 ? 16.014 -5.085 -10.703 1.00 93.81 96 LEU A N 1
ATOM 716 C CA . LEU A 1 96 ? 16.050 -5.881 -11.939 1.00 93.81 96 LEU A CA 1
ATOM 717 C C . LEU A 1 96 ? 17.262 -5.504 -12.798 1.00 93.81 96 LEU A C 1
ATOM 719 O O . LEU A 1 96 ? 17.936 -6.390 -13.323 1.00 93.81 96 LEU A O 1
ATOM 723 N N . ASP A 1 97 ? 17.545 -4.203 -12.913 1.00 91.69 97 ASP A N 1
ATOM 724 C CA . ASP A 1 97 ? 18.771 -3.687 -13.515 1.00 91.69 97 ASP A CA 1
ATOM 725 C C . ASP A 1 97 ? 19.134 -2.280 -12.996 1.00 91.69 97 ASP A C 1
ATOM 727 O O . ASP A 1 97 ? 18.352 -1.605 -12.326 1.00 91.69 97 ASP A O 1
ATOM 731 N N . THR A 1 98 ? 20.337 -1.811 -13.322 1.00 90.56 98 THR A N 1
ATOM 732 C CA . THR A 1 98 ? 20.782 -0.435 -13.073 1.00 90.56 98 THR A CA 1
ATOM 733 C C . THR A 1 98 ? 20.830 0.334 -14.385 1.00 90.56 98 THR A C 1
ATOM 735 O O . THR A 1 98 ? 21.603 0.020 -15.285 1.00 90.56 98 THR A O 1
ATOM 738 N N . TYR A 1 99 ? 20.044 1.401 -14.483 1.00 90.00 99 TYR A N 1
ATOM 739 C CA . TYR A 1 99 ? 20.095 2.302 -15.623 1.00 90.00 99 TYR A CA 1
ATOM 740 C C . TYR A 1 99 ? 21.275 3.267 -15.494 1.00 90.00 99 TYR A C 1
ATOM 742 O O . TYR A 1 99 ? 21.376 4.011 -14.517 1.00 90.00 99 TYR A O 1
ATOM 750 N N . TYR A 1 100 ? 22.135 3.297 -16.509 1.00 89.56 100 TYR A N 1
ATOM 751 C CA . TYR A 1 100 ? 23.252 4.231 -16.617 1.00 89.56 100 TYR A CA 1
ATOM 752 C C . TYR A 1 100 ? 22.973 5.264 -17.701 1.00 89.56 100 TYR A C 1
ATOM 754 O O . TYR A 1 100 ? 22.536 4.926 -18.797 1.00 89.56 100 TYR A O 1
ATOM 762 N N . TRP A 1 101 ? 23.287 6.526 -17.422 1.00 88.62 101 TRP A N 1
ATOM 763 C CA . TRP A 1 101 ? 23.126 7.605 -18.390 1.00 88.62 101 TRP A CA 1
ATOM 764 C C . TRP A 1 101 ? 24.366 8.480 -18.457 1.00 88.62 101 TRP A C 1
ATOM 766 O O . TRP A 1 101 ? 25.119 8.628 -17.490 1.00 88.62 101 TRP A O 1
ATOM 776 N N . TRP A 1 102 ? 24.566 9.084 -19.623 1.00 88.0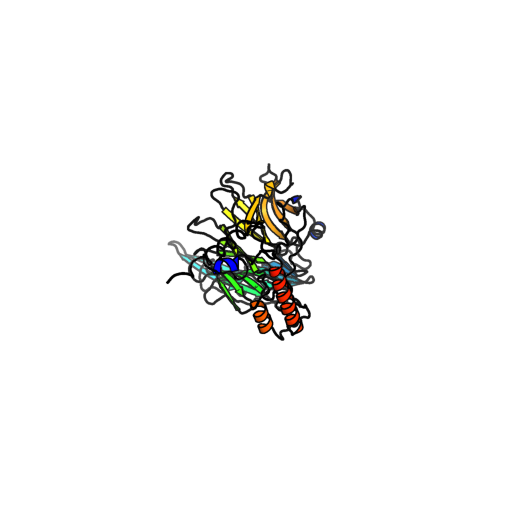6 102 TRP A N 1
ATOM 777 C CA . TRP A 1 102 ? 25.563 10.118 -19.831 1.00 88.06 102 TRP A CA 1
ATOM 778 C C . TRP A 1 102 ? 25.143 11.049 -20.964 1.00 88.06 102 TRP A C 1
ATOM 780 O O . TRP A 1 102 ? 24.554 10.624 -21.956 1.00 88.06 102 TRP A O 1
ATOM 790 N N . TYR A 1 103 ? 25.508 12.322 -20.852 1.00 87.62 103 TYR A N 1
ATOM 791 C CA . TYR A 1 103 ? 25.370 13.284 -21.938 1.00 87.62 103 TYR A CA 1
ATOM 792 C C . TYR A 1 103 ? 26.498 14.315 -21.904 1.00 87.62 103 TYR A C 1
ATOM 794 O O . TYR A 1 103 ? 27.236 14.458 -20.928 1.00 87.62 103 TYR A O 1
ATOM 802 N N . THR A 1 104 ? 26.665 15.029 -23.013 1.00 90.94 104 THR A N 1
ATOM 803 C CA . THR A 1 104 ? 27.658 16.098 -23.141 1.00 90.94 104 THR A CA 1
ATOM 804 C C . THR A 1 104 ? 26.972 17.360 -23.620 1.00 90.94 104 THR A C 1
ATOM 806 O O . THR A 1 104 ? 26.272 17.343 -24.632 1.00 90.94 104 THR A O 1
ATOM 809 N N . THR A 1 105 ? 27.193 18.460 -22.911 1.00 90.19 105 THR A N 1
ATOM 810 C CA . THR A 1 105 ? 26.795 19.795 -23.361 1.00 90.19 105 THR A CA 1
ATOM 811 C C . THR A 1 105 ? 28.048 20.604 -23.614 1.00 90.19 105 THR A C 1
ATOM 813 O O . THR A 1 105 ? 28.904 20.691 -22.738 1.00 90.19 105 THR A O 1
ATOM 816 N N . CYS A 1 106 ? 28.150 21.197 -24.796 1.00 94.88 106 CYS A N 1
ATOM 817 C CA . CYS A 1 106 ? 29.241 22.099 -25.135 1.00 94.88 106 CYS A CA 1
ATOM 818 C C . CYS A 1 106 ? 28.707 23.517 -25.270 1.00 94.88 106 CYS A C 1
ATOM 820 O O . CYS A 1 106 ? 27.673 23.724 -25.911 1.00 94.88 106 CYS A O 1
ATOM 822 N N . ASP A 1 107 ? 29.424 24.477 -24.705 1.00 91.50 107 ASP A N 1
ATOM 823 C CA . ASP A 1 107 ? 29.264 25.882 -25.041 1.00 91.50 107 ASP A CA 1
ATOM 824 C C . ASP A 1 107 ? 30.449 26.362 -25.897 1.00 91.50 107 ASP A C 1
ATOM 826 O O . ASP A 1 107 ? 31.134 25.568 -26.549 1.00 91.50 107 ASP A O 1
ATOM 830 N N . ARG A 1 108 ? 30.621 27.681 -26.027 1.00 92.44 108 ARG A N 1
ATOM 831 C CA . ARG A 1 108 ? 31.680 28.246 -26.876 1.00 92.44 108 ARG A CA 1
ATOM 832 C C . ARG A 1 108 ? 33.073 28.070 -26.262 1.00 92.44 108 ARG A C 1
ATOM 834 O O . ARG A 1 108 ? 34.054 28.126 -27.005 1.00 92.44 108 ARG A O 1
ATOM 841 N N . ASP A 1 109 ? 33.151 27.907 -24.950 1.00 93.44 109 ASP A N 1
ATOM 842 C CA . ASP A 1 109 ? 34.386 27.971 -24.187 1.00 93.44 109 ASP A CA 1
ATOM 843 C C . ASP A 1 109 ? 34.852 26.557 -23.785 1.00 93.44 109 ASP A C 1
ATOM 845 O O . ASP A 1 109 ? 36.049 26.274 -23.907 1.00 93.44 109 ASP A O 1
ATOM 849 N N . ASP A 1 110 ? 33.942 25.643 -23.415 1.00 90.38 110 ASP A N 1
ATOM 850 C CA . ASP A 1 110 ? 34.262 24.230 -23.155 1.00 90.38 110 ASP A CA 1
ATOM 851 C C . ASP A 1 110 ? 33.085 23.236 -23.347 1.00 90.38 110 ASP A C 1
ATOM 853 O O . ASP A 1 110 ? 32.006 23.562 -23.845 1.00 90.38 110 ASP A O 1
ATOM 857 N N . CYS A 1 111 ? 33.344 21.957 -23.037 1.00 94.50 111 CYS A N 1
ATOM 858 C CA . CYS A 1 111 ? 32.341 20.893 -22.996 1.00 94.50 111 CYS A CA 1
ATOM 859 C C . CYS A 1 111 ? 32.288 20.273 -21.597 1.00 94.50 111 CYS A C 1
ATOM 861 O O . CYS A 1 111 ? 33.309 19.827 -21.069 1.00 94.50 111 CYS A O 1
ATOM 863 N N . HIS A 1 112 ? 31.082 20.150 -21.047 1.00 90.44 112 HIS A N 1
ATOM 864 C CA . HIS A 1 112 ? 30.802 19.450 -19.800 1.00 90.44 112 HIS A CA 1
ATOM 865 C C . HIS A 1 112 ? 30.267 18.043 -20.070 1.00 90.44 112 HIS A C 1
ATOM 867 O O . HIS A 1 112 ? 29.378 17.848 -20.902 1.00 90.44 112 HIS A O 1
ATOM 873 N N . PHE A 1 113 ? 30.805 17.066 -19.340 1.00 90.19 113 PHE A N 1
ATOM 874 C CA . PHE A 1 113 ? 30.361 15.676 -19.359 1.00 90.19 113 PHE A CA 1
ATOM 875 C C . PHE A 1 113 ? 29.603 15.366 -18.069 1.00 90.19 113 PHE A C 1
ATOM 877 O O . PHE A 1 113 ? 30.140 15.556 -16.978 1.00 90.19 113 PHE A O 1
ATOM 884 N N . TYR A 1 114 ? 28.375 14.875 -18.207 1.00 89.50 114 TYR A N 1
ATOM 885 C CA . TYR A 1 114 ? 27.525 14.467 -17.095 1.00 89.50 114 TYR A CA 1
ATOM 886 C C . TYR A 1 114 ? 27.237 12.980 -17.214 1.00 89.50 114 TYR A C 1
ATOM 888 O O . TYR A 1 114 ? 26.968 12.491 -18.311 1.00 89.50 114 TYR A O 1
ATOM 896 N N . ASN A 1 115 ? 27.280 12.271 -16.092 1.00 90.50 115 ASN A N 1
ATOM 897 C CA . ASN A 1 115 ? 26.881 10.878 -16.008 1.00 90.50 115 ASN A CA 1
ATOM 898 C C . ASN A 1 115 ? 26.221 10.574 -14.661 1.00 90.50 115 ASN A C 1
ATOM 900 O O . ASN A 1 115 ? 26.344 11.336 -13.701 1.00 90.50 115 ASN A O 1
ATOM 904 N N . GLY A 1 116 ? 25.530 9.443 -14.604 1.00 89.38 116 GLY A N 1
ATOM 905 C CA . GLY A 1 116 ? 24.927 8.939 -13.382 1.00 89.38 116 GLY A CA 1
ATOM 906 C C . GLY A 1 116 ? 24.325 7.557 -13.575 1.00 89.38 116 GLY A C 1
ATOM 907 O O . GLY A 1 116 ? 24.399 6.965 -14.655 1.00 89.38 116 GLY A O 1
ATOM 908 N N . SER A 1 117 ? 23.735 7.049 -12.502 1.00 89.94 117 SER A N 1
ATOM 909 C CA . SER A 1 117 ? 23.071 5.752 -12.477 1.00 89.94 117 SER A CA 1
ATOM 910 C C . SER A 1 117 ? 21.863 5.784 -11.554 1.00 89.94 117 SER A C 1
ATOM 912 O O . SER A 1 117 ? 21.873 6.521 -10.568 1.00 89.94 117 SER A O 1
ATOM 914 N N . VAL A 1 118 ? 20.867 4.957 -11.851 1.00 89.06 118 VAL A N 1
ATOM 915 C CA . VAL A 1 118 ? 19.702 4.707 -10.999 1.00 89.06 118 VAL A CA 1
ATOM 916 C C . VAL A 1 118 ? 19.460 3.203 -10.985 1.00 89.06 118 VAL A C 1
ATOM 918 O O . VAL A 1 118 ? 19.301 2.605 -12.046 1.00 89.06 118 VAL A O 1
ATOM 921 N N . GLY A 1 119 ? 19.460 2.592 -9.805 1.00 91.44 119 GLY A N 1
ATOM 922 C CA . GLY A 1 119 ? 19.141 1.177 -9.638 1.00 91.44 119 GLY A CA 1
ATOM 923 C C . GLY A 1 119 ? 18.450 0.965 -8.305 1.00 91.44 119 GLY A C 1
ATOM 924 O O . GLY A 1 119 ? 19.125 0.841 -7.286 1.00 91.44 119 GLY A O 1
ATOM 925 N N . TYR A 1 120 ? 17.117 0.950 -8.322 1.00 94.31 120 TYR A N 1
ATOM 926 C CA . TYR A 1 120 ? 16.309 0.768 -7.120 1.00 94.31 120 TYR A CA 1
ATOM 927 C C . TYR A 1 120 ? 15.330 -0.406 -7.236 1.00 94.31 120 TYR A C 1
ATOM 929 O O . TYR A 1 120 ? 14.886 -0.794 -8.328 1.00 94.31 120 TYR A O 1
ATOM 937 N N . SER A 1 121 ? 14.952 -0.934 -6.082 1.00 96.94 121 SER A N 1
ATOM 938 C CA . SER A 1 121 ? 13.818 -1.835 -5.904 1.00 96.94 121 SER A CA 1
ATOM 939 C C . SER A 1 121 ? 13.081 -1.469 -4.625 1.00 96.94 121 SER A C 1
ATOM 941 O O . SER A 1 121 ? 13.702 -1.214 -3.597 1.00 96.94 121 SER A O 1
ATOM 943 N N . HIS A 1 122 ? 11.757 -1.489 -4.680 1.00 96.88 122 HIS A N 1
ATOM 944 C CA . HIS A 1 122 ? 10.880 -1.243 -3.545 1.00 96.88 122 HIS A CA 1
ATOM 945 C C . HIS A 1 122 ? 9.877 -2.391 -3.435 1.00 96.88 122 HIS A C 1
ATOM 947 O O . HIS A 1 122 ? 9.459 -2.965 -4.442 1.00 96.88 122 HIS A O 1
ATOM 953 N N . LEU A 1 123 ? 9.498 -2.730 -2.206 1.00 96.94 123 LEU A N 1
ATOM 954 C CA . LEU A 1 123 ? 8.302 -3.517 -1.925 1.00 96.94 123 LEU A CA 1
ATOM 955 C C . LEU A 1 123 ? 7.341 -2.602 -1.180 1.00 96.94 123 LEU A C 1
ATOM 957 O O . LEU A 1 123 ? 7.718 -2.024 -0.163 1.00 96.94 123 LEU A O 1
ATOM 961 N N . ASN A 1 124 ? 6.135 -2.464 -1.708 1.00 95.94 124 ASN A N 1
ATOM 962 C CA . ASN A 1 124 ? 5.122 -1.540 -1.217 1.00 95.94 124 ASN A CA 1
ATOM 963 C C . ASN A 1 124 ? 4.083 -2.258 -0.351 1.00 95.94 124 ASN A C 1
ATOM 965 O O . ASN A 1 124 ? 3.554 -1.640 0.561 1.00 95.94 124 ASN A O 1
ATOM 969 N N . ASP A 1 125 ? 3.841 -3.552 -0.596 1.00 96.38 125 ASP A N 1
ATOM 970 C CA . ASP A 1 125 ? 2.850 -4.324 0.157 1.00 96.38 125 ASP A CA 1
ATOM 971 C C . ASP A 1 125 ? 3.136 -5.840 0.145 1.00 96.38 125 ASP A C 1
ATOM 973 O O . ASP A 1 125 ? 3.855 -6.335 -0.736 1.00 96.38 125 ASP A O 1
ATOM 977 N N . VAL A 1 126 ? 2.614 -6.577 1.131 1.00 95.19 126 VAL A N 1
ATOM 978 C CA . VAL A 1 126 ? 2.791 -8.023 1.325 1.00 95.19 126 VAL A CA 1
ATOM 979 C C . VAL A 1 126 ? 1.529 -8.676 1.887 1.00 95.19 126 VAL A C 1
ATOM 981 O O . VAL A 1 126 ? 1.014 -8.269 2.918 1.00 95.19 126 VAL A O 1
ATOM 984 N N . ASN A 1 127 ? 1.084 -9.765 1.261 1.00 92.75 127 ASN A N 1
ATOM 985 C CA . ASN A 1 127 ? -0.079 -10.517 1.736 1.00 92.75 127 ASN A CA 1
ATOM 986 C C . ASN A 1 127 ? 0.298 -11.622 2.746 1.00 92.75 127 ASN A C 1
ATOM 988 O O . ASN A 1 127 ? 1.483 -11.905 2.969 1.00 92.75 127 ASN A O 1
ATOM 992 N N . SER A 1 128 ? -0.692 -12.316 3.317 1.00 89.19 128 SER A N 1
ATOM 993 C CA . SER A 1 128 ? -0.487 -13.415 4.283 1.00 89.19 128 SER A CA 1
ATOM 994 C C . SER A 1 128 ? 0.307 -14.593 3.721 1.00 89.19 128 SER A C 1
ATOM 996 O O . SER A 1 128 ? 0.986 -15.320 4.459 1.00 89.19 128 SER A O 1
ATOM 998 N N . ALA A 1 129 ? 0.321 -14.730 2.392 1.00 85.56 129 ALA A N 1
ATOM 999 C CA . ALA A 1 129 ? 1.162 -15.679 1.682 1.00 85.56 129 ALA A CA 1
ATOM 1000 C C . ALA A 1 129 ? 2.641 -15.314 1.637 1.00 85.56 129 ALA A C 1
ATOM 1002 O O . ALA A 1 129 ? 3.451 -16.124 1.188 1.00 85.56 129 ALA A O 1
ATOM 1003 N N . GLY A 1 130 ? 3.007 -14.115 2.084 1.00 89.44 130 GLY A N 1
ATOM 1004 C CA . GLY A 1 130 ? 4.342 -13.558 1.943 1.00 89.44 130 GLY A CA 1
ATOM 1005 C C . GLY A 1 130 ? 4.681 -13.200 0.495 1.00 89.44 130 GLY A C 1
ATOM 1006 O O . GLY A 1 130 ? 5.845 -12.928 0.192 1.00 89.44 130 GLY A O 1
ATOM 1007 N N . ILE A 1 131 ? 3.706 -13.172 -0.418 1.00 93.50 131 ILE A N 1
ATOM 1008 C CA . ILE A 1 131 ? 3.903 -12.573 -1.738 1.00 93.50 131 ILE A CA 1
ATOM 1009 C C . ILE A 1 131 ? 3.935 -11.067 -1.519 1.00 93.50 131 ILE A C 1
ATOM 1011 O O . ILE A 1 131 ? 3.016 -10.508 -0.934 1.00 93.50 131 ILE A O 1
ATOM 1015 N N . ALA A 1 132 ? 5.011 -10.426 -1.963 1.00 96.06 132 ALA A N 1
ATOM 1016 C CA . ALA A 1 132 ? 5.147 -8.979 -1.860 1.00 96.06 132 ALA A CA 1
ATOM 1017 C C . ALA A 1 132 ? 5.261 -8.381 -3.244 1.00 96.06 132 ALA A C 1
ATOM 1019 O O . ALA A 1 132 ? 5.821 -9.003 -4.154 1.00 96.06 132 ALA A O 1
ATOM 1020 N N . VAL A 1 133 ? 4.743 -7.174 -3.376 1.00 97.50 133 VAL A N 1
ATOM 1021 C CA . VAL A 1 133 ? 4.661 -6.449 -4.635 1.00 97.50 133 VAL A CA 1
ATOM 1022 C C . VAL A 1 133 ? 5.295 -5.082 -4.485 1.00 97.50 133 VAL A C 1
ATOM 1024 O O . VAL A 1 133 ? 5.368 -4.532 -3.389 1.00 97.50 133 VAL A O 1
ATOM 1027 N N . GLY A 1 134 ? 5.770 -4.531 -5.589 1.00 97.50 134 GLY A N 1
ATOM 1028 C CA . GLY A 1 134 ? 6.315 -3.188 -5.603 1.00 97.50 134 GLY A CA 1
ATOM 1029 C C . GLY A 1 134 ? 6.783 -2.787 -6.986 1.00 97.50 134 GLY A C 1
ATOM 1030 O O . GLY A 1 134 ? 6.156 -3.117 -8.001 1.00 97.50 134 GLY A O 1
ATOM 1031 N N . ASP A 1 135 ? 7.914 -2.101 -7.026 1.00 96.56 135 ASP A N 1
ATOM 1032 C CA . ASP A 1 135 ? 8.497 -1.595 -8.254 1.00 96.56 135 ASP A CA 1
ATOM 1033 C C . ASP A 1 135 ? 10.014 -1.722 -8.283 1.00 96.56 135 ASP A C 1
ATOM 1035 O O . ASP A 1 135 ? 10.699 -1.769 -7.263 1.00 96.56 135 ASP A O 1
ATOM 1039 N N . SER A 1 136 ? 10.559 -1.811 -9.489 1.00 96.12 136 SER A N 1
ATOM 1040 C CA . SER A 1 136 ? 11.997 -1.854 -9.693 1.00 96.12 136 SER A CA 1
ATOM 1041 C C . SER A 1 136 ? 12.407 -1.152 -10.975 1.00 96.12 136 SER A C 1
ATOM 1043 O O . SER A 1 136 ? 11.635 -1.029 -11.928 1.00 96.12 136 SER A O 1
ATOM 1045 N N . THR A 1 137 ? 13.647 -0.675 -10.986 1.00 92.50 137 THR A N 1
ATOM 1046 C CA . THR A 1 137 ? 14.274 -0.136 -12.188 1.00 92.50 137 THR A CA 1
ATOM 1047 C C . THR A 1 137 ? 14.635 -1.261 -13.156 1.00 92.50 137 THR A C 1
ATOM 1049 O O . THR A 1 137 ? 15.281 -2.230 -12.759 1.00 92.50 137 THR A O 1
ATOM 1052 N N . LEU A 1 138 ? 14.285 -1.091 -14.433 1.00 84.88 138 LEU A N 1
ATOM 1053 C CA . LEU A 1 138 ? 14.872 -1.825 -15.557 1.00 84.88 138 LEU A CA 1
ATOM 1054 C C . LEU A 1 138 ? 15.765 -0.884 -16.389 1.00 84.88 138 LEU A C 1
ATOM 1056 O O . LEU A 1 138 ? 15.562 0.337 -16.394 1.00 84.88 138 LEU A O 1
ATOM 1060 N N . GLU A 1 139 ? 16.755 -1.436 -17.101 1.00 75.44 139 GLU A N 1
ATOM 1061 C CA . GLU A 1 139 ? 17.644 -0.672 -17.981 1.00 75.44 139 GLU A CA 1
ATOM 1062 C C . GLU A 1 139 ? 16.826 0.118 -19.023 1.00 75.44 139 GLU A C 1
ATOM 1064 O O . GLU A 1 139 ? 16.127 -0.437 -19.872 1.00 75.44 139 GLU A O 1
ATOM 1069 N N . GLY A 1 140 ? 16.896 1.449 -18.943 1.00 70.44 140 GLY A N 1
ATOM 1070 C CA . GLY A 1 140 ? 16.348 2.349 -19.954 1.00 70.44 140 GLY A CA 1
ATOM 1071 C C . GLY A 1 140 ? 17.305 2.548 -21.133 1.00 70.44 140 GLY A C 1
ATOM 1072 O O . GLY A 1 140 ? 18.510 2.352 -21.022 1.00 70.44 140 GLY A O 1
ATOM 1073 N N . THR A 1 141 ? 16.788 3.017 -22.269 1.00 67.38 141 THR A N 1
ATOM 1074 C CA . THR A 1 141 ? 17.593 3.292 -23.479 1.00 67.38 141 THR A CA 1
ATOM 1075 C C . THR A 1 141 ? 17.917 4.781 -23.671 1.00 67.38 141 THR A C 1
ATOM 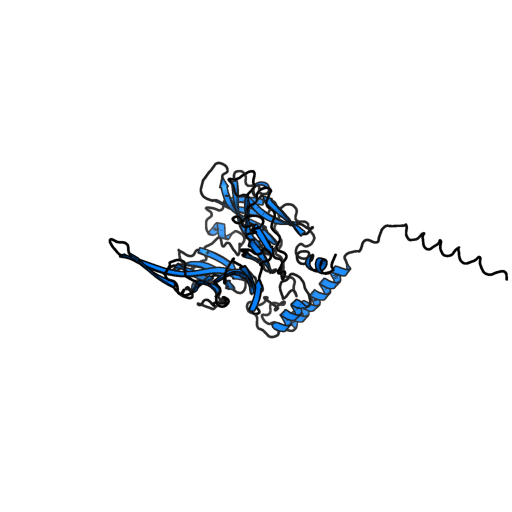1077 O O . THR A 1 141 ? 18.195 5.216 -24.789 1.00 67.38 141 THR A O 1
ATOM 1080 N N . GLY A 1 142 ? 17.769 5.587 -22.618 1.00 71.50 142 GLY A N 1
ATOM 1081 C CA . GLY A 1 142 ? 17.860 7.045 -22.678 1.00 71.50 142 GLY A CA 1
ATOM 1082 C C . GLY A 1 142 ? 19.264 7.615 -22.489 1.00 71.50 142 GLY A C 1
ATOM 1083 O O . GLY A 1 142 ? 20.273 6.916 -22.546 1.00 71.50 142 GLY A O 1
ATOM 1084 N N . SER A 1 143 ? 19.341 8.931 -22.297 1.00 75.31 143 SER A N 1
ATOM 1085 C CA . SER A 1 143 ? 20.608 9.634 -22.022 1.00 75.31 143 SER A CA 1
ATOM 1086 C C . SER A 1 143 ? 20.483 10.698 -20.930 1.00 75.31 143 SER A C 1
ATOM 1088 O O . SER A 1 143 ? 21.434 11.437 -20.678 1.00 75.31 143 SER A O 1
ATOM 1090 N N . SER A 1 144 ? 19.327 10.783 -20.268 1.00 79.25 144 SER A N 1
ATOM 1091 C CA . SER A 1 144 ? 19.081 11.678 -19.139 1.00 79.25 144 SER A CA 1
ATOM 1092 C C . SER A 1 144 ? 18.823 10.906 -17.846 1.00 79.25 144 SER A C 1
ATOM 1094 O O . SER A 1 144 ? 18.537 9.708 -17.870 1.00 79.25 144 SER A O 1
ATOM 1096 N N . SER A 1 145 ? 18.870 11.616 -16.717 1.00 74.19 145 SER A N 1
ATOM 1097 C CA . SER A 1 145 ? 18.577 11.086 -15.380 1.00 74.19 145 SER A CA 1
ATOM 1098 C C . SER A 1 145 ? 17.120 10.669 -15.159 1.00 74.19 145 SER A C 1
ATOM 1100 O O . SER A 1 145 ? 16.819 10.070 -14.131 1.00 74.19 145 SER A O 1
ATOM 1102 N N . SER A 1 146 ? 16.218 10.965 -16.097 1.00 77.00 146 SER A N 1
ATOM 1103 C CA . SER A 1 146 ? 14.779 10.685 -15.995 1.00 77.00 146 SER A CA 1
ATOM 1104 C C . SER A 1 146 ? 14.281 9.592 -16.945 1.00 77.00 146 SER A C 1
ATOM 1106 O O . SER A 1 146 ? 13.099 9.260 -16.919 1.00 77.00 146 SER A O 1
ATOM 1108 N N . ASP A 1 147 ? 15.150 9.031 -17.791 1.00 79.75 147 ASP A N 1
ATOM 1109 C CA . ASP A 1 147 ? 14.713 8.094 -18.837 1.00 79.75 147 ASP A CA 1
ATOM 1110 C C . ASP A 1 147 ? 14.621 6.630 -18.369 1.00 79.75 147 ASP A C 1
ATOM 1112 O O . ASP A 1 147 ? 14.148 5.792 -19.141 1.00 79.75 147 ASP A O 1
ATOM 1116 N N . TYR A 1 148 ? 15.021 6.309 -17.130 1.00 81.94 148 TYR A N 1
ATOM 1117 C CA . TYR A 1 148 ? 14.880 4.959 -16.563 1.00 81.94 148 TYR A CA 1
ATOM 1118 C C . TYR A 1 148 ? 13.424 4.487 -16.603 1.00 81.94 148 TYR A C 1
ATOM 1120 O O . TYR A 1 148 ? 12.507 5.309 -16.596 1.00 81.94 148 TYR A O 1
ATOM 1128 N N . VAL A 1 149 ? 13.201 3.175 -16.660 1.00 86.75 149 VAL A N 1
ATOM 1129 C CA . VAL A 1 149 ? 11.864 2.578 -16.780 1.00 86.75 149 VAL A CA 1
ATOM 1130 C C . VAL A 1 149 ? 11.522 1.881 -15.467 1.00 86.75 149 VAL A C 1
ATOM 1132 O O . VAL A 1 149 ? 12.293 1.056 -14.983 1.00 86.75 149 VAL A O 1
ATOM 1135 N N . THR A 1 150 ? 10.377 2.234 -14.887 1.00 91.88 150 THR A N 1
ATOM 1136 C CA . THR A 1 150 ? 9.850 1.597 -13.675 1.00 91.88 150 THR A CA 1
ATOM 1137 C C . THR A 1 150 ? 8.967 0.423 -14.065 1.00 91.88 150 THR A C 1
ATOM 1139 O O . THR A 1 150 ? 8.084 0.580 -14.911 1.00 91.88 150 THR A O 1
ATOM 1142 N N . HIS A 1 151 ? 9.236 -0.736 -13.480 1.00 94.88 151 HIS A N 1
ATOM 1143 C CA . HIS A 1 151 ? 8.528 -1.986 -13.723 1.00 94.88 151 HIS A CA 1
ATOM 1144 C C . HIS A 1 151 ? 7.857 -2.462 -12.436 1.00 94.88 151 HIS A C 1
ATOM 1146 O O . HIS A 1 151 ? 8.466 -2.407 -11.368 1.00 94.88 151 HIS A O 1
ATOM 1152 N N . ALA A 1 152 ? 6.624 -2.954 -12.547 1.00 96.50 152 ALA A N 1
ATOM 1153 C CA . ALA A 1 152 ? 5.923 -3.608 -11.458 1.00 96.50 152 ALA A CA 1
ATOM 1154 C C . ALA A 1 152 ? 6.537 -4.991 -11.228 1.00 96.50 152 ALA A C 1
ATOM 1156 O O . ALA A 1 152 ? 6.738 -5.769 -12.169 1.00 96.50 152 ALA A O 1
ATOM 1157 N N . VAL A 1 153 ? 6.839 -5.289 -9.968 1.00 96.75 153 VAL A N 1
ATOM 1158 C CA . VAL A 1 153 ? 7.516 -6.526 -9.579 1.00 96.75 153 VAL A CA 1
ATOM 1159 C C . VAL A 1 153 ? 6.778 -7.244 -8.471 1.00 96.75 153 VAL A C 1
ATOM 1161 O O . VAL A 1 153 ? 6.137 -6.615 -7.629 1.00 96.75 153 VAL A O 1
ATOM 1164 N N . LEU A 1 154 ? 6.886 -8.571 -8.467 1.00 95.69 154 LEU A N 1
ATOM 1165 C CA . LEU A 1 154 ? 6.516 -9.390 -7.322 1.00 95.69 154 LEU A CA 1
ATOM 1166 C C . LEU A 1 154 ? 7.691 -10.240 -6.845 1.00 95.69 154 LEU A C 1
ATOM 1168 O O . LEU A 1 154 ? 8.591 -10.597 -7.604 1.00 95.69 154 LEU A O 1
ATOM 1172 N N . SER A 1 155 ? 7.656 -10.614 -5.578 1.00 94.56 155 SER A N 1
ATOM 1173 C CA . SER A 1 155 ? 8.553 -11.591 -4.977 1.00 94.56 155 SER A CA 1
ATOM 1174 C C . SER A 1 155 ? 7.706 -12.642 -4.266 1.00 94.56 155 SER A C 1
ATOM 1176 O O . SER A 1 155 ? 6.732 -12.312 -3.593 1.00 94.56 155 SER A O 1
ATOM 1178 N N . THR A 1 156 ? 8.074 -13.912 -4.399 1.00 91.12 156 THR A N 1
ATOM 1179 C CA . THR A 1 156 ? 7.526 -15.002 -3.579 1.00 91.12 156 THR A CA 1
ATOM 1180 C C . THR A 1 156 ? 8.381 -15.182 -2.318 1.00 91.12 156 THR A C 1
ATOM 1182 O O . THR A 1 156 ? 9.565 -14.840 -2.372 1.00 91.12 156 THR A O 1
ATOM 1185 N N . PRO A 1 157 ? 7.851 -15.761 -1.223 1.00 82.88 157 PRO A N 1
ATOM 1186 C CA . PRO A 1 157 ? 8.570 -15.896 0.053 1.00 82.88 157 PRO A CA 1
ATOM 1187 C C . PRO A 1 157 ? 9.970 -16.504 -0.082 1.00 82.88 157 PRO A C 1
ATOM 1189 O O . PRO A 1 157 ? 10.943 -15.972 0.440 1.00 82.88 157 PRO A O 1
ATOM 1192 N N . ASP A 1 158 ? 10.090 -17.566 -0.880 1.00 79.62 158 ASP A N 1
ATOM 1193 C CA . ASP A 1 158 ? 11.344 -18.309 -1.039 1.00 79.62 158 ASP A CA 1
ATOM 1194 C C . ASP A 1 158 ? 12.278 -17.738 -2.126 1.00 79.62 158 ASP A C 1
ATOM 1196 O O . ASP A 1 158 ? 13.332 -18.313 -2.411 1.00 79.62 158 ASP A O 1
ATOM 1200 N N . SER A 1 159 ? 11.905 -16.632 -2.784 1.00 82.69 159 SER A N 1
ATOM 1201 C CA . SER A 1 159 ? 12.674 -16.067 -3.900 1.00 82.69 159 SER A CA 1
ATOM 1202 C C . SER A 1 159 ? 13.592 -14.941 -3.444 1.00 82.69 159 SER A C 1
ATOM 1204 O O . SER A 1 159 ? 13.160 -13.965 -2.837 1.00 82.69 159 SER A O 1
ATOM 1206 N N . ASN A 1 160 ? 14.864 -15.015 -3.834 1.00 85.31 160 ASN A N 1
ATOM 1207 C CA . ASN A 1 160 ? 15.839 -13.923 -3.729 1.00 85.31 160 ASN A CA 1
ATOM 1208 C C . ASN A 1 160 ? 15.907 -13.054 -4.994 1.00 85.31 160 ASN A C 1
ATOM 1210 O O . ASN A 1 160 ? 16.871 -12.318 -5.196 1.00 85.31 160 ASN A O 1
ATOM 1214 N N . THR A 1 161 ? 14.901 -13.164 -5.856 1.00 90.06 161 THR A N 1
ATOM 1215 C CA . THR A 1 161 ? 14.785 -12.405 -7.101 1.00 90.06 161 THR A CA 1
ATOM 1216 C C . THR A 1 161 ? 13.403 -11.7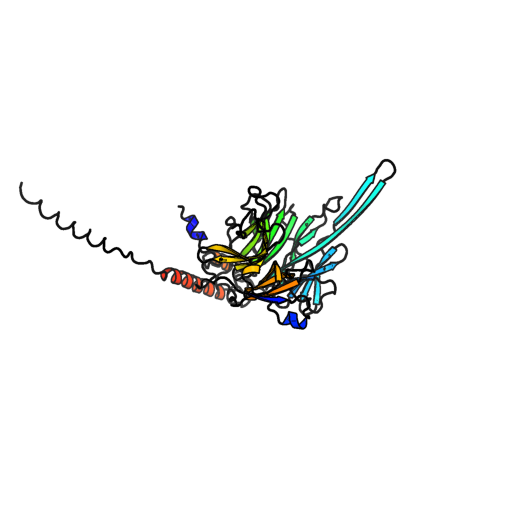86 -7.228 1.00 90.06 161 THR A C 1
ATOM 1218 O O . THR A 1 161 ? 12.417 -12.306 -6.692 1.00 90.06 161 THR A O 1
ATOM 1221 N N . LEU A 1 162 ? 13.352 -10.676 -7.957 1.00 95.31 162 LEU A N 1
ATOM 1222 C CA . LEU A 1 162 ? 12.123 -10.014 -8.361 1.00 95.31 162 LEU A CA 1
ATOM 1223 C C . LEU A 1 162 ? 11.641 -10.611 -9.685 1.00 95.31 162 LEU A C 1
ATOM 1225 O O . LEU A 1 162 ? 12.425 -10.806 -10.615 1.00 95.31 162 LEU A O 1
ATOM 1229 N N . LEU A 1 163 ? 10.348 -10.897 -9.763 1.00 94.62 163 LEU A N 1
ATOM 1230 C CA . LEU A 1 163 ? 9.660 -11.272 -10.987 1.00 94.62 163 LEU A CA 1
ATOM 1231 C C . LEU A 1 163 ? 8.999 -10.025 -11.571 1.00 94.62 163 LEU A C 1
ATOM 1233 O O . LEU A 1 163 ? 8.124 -9.435 -10.944 1.00 94.62 163 LEU A O 1
ATOM 1237 N N . ASP A 1 164 ? 9.413 -9.652 -12.775 1.00 94.19 164 ASP A N 1
ATOM 1238 C CA . ASP A 1 164 ? 8.781 -8.597 -13.561 1.00 94.19 164 ASP A CA 1
ATOM 1239 C C . ASP A 1 164 ? 7.484 -9.110 -14.198 1.00 94.19 164 ASP A C 1
ATOM 1241 O O . ASP A 1 164 ? 7.485 -10.130 -14.895 1.00 94.19 164 ASP A O 1
ATOM 1245 N N . PHE A 1 165 ? 6.384 -8.398 -13.968 1.00 92.81 165 PHE A N 1
ATOM 1246 C CA . PHE A 1 165 ? 5.089 -8.678 -14.596 1.00 92.81 165 PHE A CA 1
ATOM 1247 C C . PHE A 1 165 ? 4.523 -7.465 -15.346 1.00 92.81 165 PHE A C 1
ATOM 1249 O O . PHE A 1 165 ? 3.340 -7.424 -15.693 1.00 92.81 165 PHE A O 1
ATOM 1256 N N . THR A 1 166 ? 5.376 -6.484 -15.630 1.00 90.62 166 THR A N 1
ATOM 1257 C CA . THR A 1 166 ? 5.015 -5.270 -16.359 1.00 90.62 166 THR A CA 1
ATOM 1258 C C . THR A 1 166 ? 4.568 -5.610 -17.783 1.00 90.62 166 THR A C 1
ATOM 1260 O O . THR A 1 166 ? 5.292 -6.296 -18.514 1.00 90.62 166 THR A O 1
ATOM 1263 N N . PRO A 1 167 ? 3.394 -5.132 -18.238 1.00 83.25 167 PRO A N 1
ATOM 1264 C CA . PRO A 1 167 ? 2.990 -5.286 -19.630 1.00 83.25 167 PRO A CA 1
ATOM 1265 C C . PRO A 1 167 ? 4.012 -4.669 -20.602 1.00 83.25 167 PRO A C 1
ATOM 1267 O O . PRO A 1 167 ? 4.649 -3.654 -20.313 1.00 83.25 167 PRO A O 1
ATOM 1270 N N . LEU A 1 168 ? 4.165 -5.263 -21.789 1.00 76.19 168 LEU A N 1
ATOM 1271 C CA . LEU A 1 168 ? 5.150 -4.809 -22.779 1.00 76.19 168 LEU A CA 1
ATOM 1272 C C . LEU A 1 168 ? 4.965 -3.329 -23.152 1.00 76.19 168 LEU A C 1
ATOM 1274 O O . LEU A 1 168 ? 3.847 -2.885 -23.394 1.00 76.19 168 LEU A O 1
ATOM 1278 N N . ALA A 1 169 ? 6.085 -2.608 -23.283 1.00 73.00 169 ALA A N 1
ATOM 1279 C CA . ALA A 1 169 ? 6.138 -1.180 -23.617 1.00 73.00 169 ALA A CA 1
ATOM 1280 C C . ALA A 1 169 ? 5.416 -0.254 -22.616 1.00 73.00 169 ALA A C 1
ATOM 1282 O O . ALA A 1 169 ? 5.089 0.881 -22.959 1.00 73.00 169 ALA A O 1
ATOM 1283 N N . THR A 1 170 ? 5.200 -0.714 -21.381 1.00 82.19 170 THR A N 1
ATOM 1284 C CA . THR A 1 170 ? 4.601 0.086 -20.308 1.00 82.19 170 THR A CA 1
ATOM 1285 C C . THR A 1 170 ? 5.594 0.318 -19.177 1.00 82.19 170 THR A C 1
ATOM 1287 O O . THR A 1 170 ? 6.525 -0.457 -18.981 1.00 82.19 170 THR A O 1
ATOM 1290 N N . ARG A 1 171 ? 5.406 1.415 -18.447 1.00 90.69 171 ARG A N 1
ATOM 1291 C CA . ARG A 1 171 ? 5.958 1.619 -17.105 1.00 90.69 171 ARG A CA 1
ATOM 1292 C C . ARG A 1 171 ? 4.868 1.268 -16.113 1.00 90.69 171 ARG A C 1
ATOM 1294 O O . ARG A 1 171 ? 3.728 1.662 -16.350 1.00 90.69 171 ARG A O 1
ATOM 1301 N N . ALA A 1 172 ? 5.191 0.596 -15.023 1.00 94.31 172 ALA A N 1
ATOM 1302 C CA . ALA A 1 172 ? 4.208 0.252 -14.007 1.00 94.31 172 ALA A CA 1
ATOM 1303 C C . ALA A 1 172 ? 4.832 0.197 -12.616 1.00 94.31 172 ALA A C 1
ATOM 1305 O O . ALA A 1 172 ? 6.040 0.016 -12.484 1.00 94.31 172 ALA A O 1
ATOM 1306 N N . ALA A 1 173 ? 3.993 0.311 -11.594 1.00 95.88 173 ALA A N 1
ATOM 1307 C CA . ALA A 1 173 ? 4.334 -0.043 -10.224 1.00 95.88 173 ALA A CA 1
ATOM 1308 C C . ALA A 1 173 ? 3.140 -0.733 -9.573 1.00 95.88 173 ALA A C 1
ATOM 1310 O O . ALA A 1 173 ? 1.990 -0.367 -9.833 1.00 95.88 173 ALA A O 1
ATOM 1311 N N . ALA A 1 174 ? 3.425 -1.709 -8.719 1.00 97.38 174 ALA A N 1
ATOM 1312 C CA . ALA A 1 174 ? 2.432 -2.313 -7.849 1.00 97.38 174 ALA A CA 1
ATOM 1313 C C . ALA A 1 174 ? 2.452 -1.619 -6.485 1.00 97.38 174 ALA A C 1
ATOM 1315 O O . ALA A 1 174 ? 3.519 -1.372 -5.930 1.00 97.38 174 ALA A O 1
ATOM 1316 N N . MET A 1 175 ? 1.272 -1.288 -5.975 1.00 96.31 175 MET A N 1
ATOM 1317 C CA . MET A 1 175 ? 1.085 -0.485 -4.765 1.00 96.31 175 MET A CA 1
ATOM 1318 C C . MET A 1 175 ? 0.469 -1.293 -3.626 1.00 96.31 175 MET A C 1
ATOM 1320 O O . MET A 1 175 ? 0.841 -1.060 -2.488 1.00 96.31 175 MET A O 1
ATOM 1324 N N . GLY A 1 176 ? -0.424 -2.240 -3.933 1.00 95.94 176 GLY A N 1
ATOM 1325 C CA . GLY A 1 176 ? -1.085 -3.075 -2.929 1.00 95.94 176 GLY A CA 1
ATOM 1326 C C . GLY A 1 176 ? -1.371 -4.486 -3.437 1.00 95.94 176 GLY A C 1
ATOM 1327 O O . GLY A 1 176 ? -1.521 -4.687 -4.648 1.00 95.94 176 GLY A O 1
ATOM 1328 N N . ILE A 1 177 ? -1.453 -5.451 -2.529 1.00 95.50 177 ILE A N 1
ATOM 1329 C CA . ILE A 1 177 ? -1.805 -6.849 -2.776 1.00 95.50 177 ILE A CA 1
ATOM 1330 C C . ILE A 1 177 ? -2.691 -7.366 -1.646 1.00 95.50 177 ILE A C 1
ATOM 1332 O O . ILE A 1 177 ? -2.371 -7.202 -0.480 1.00 95.50 177 ILE A O 1
ATOM 1336 N N . ASN A 1 178 ? -3.768 -8.064 -1.991 1.00 92.00 178 ASN A N 1
ATOM 1337 C CA . ASN A 1 178 ? -4.604 -8.721 -0.991 1.00 92.00 178 ASN A CA 1
ATOM 1338 C C . ASN A 1 178 ? -4.357 -10.237 -0.897 1.00 92.00 178 ASN A C 1
ATOM 1340 O O . ASN A 1 178 ? -3.623 -10.831 -1.702 1.00 92.00 178 ASN A O 1
ATOM 1344 N N . ASP A 1 179 ? -5.005 -10.895 0.061 1.00 86.81 179 ASP A N 1
ATOM 1345 C CA . ASP A 1 179 ? -4.866 -12.339 0.293 1.00 86.81 179 ASP A CA 1
ATOM 1346 C C . ASP A 1 179 ? -5.442 -13.216 -0.828 1.00 86.81 179 ASP A C 1
ATOM 1348 O O . ASP A 1 179 ? -5.026 -14.364 -1.014 1.00 86.81 179 ASP A O 1
ATOM 1352 N N . ALA A 1 180 ? -6.320 -12.658 -1.663 1.00 80.44 180 ALA A N 1
ATOM 1353 C CA . ALA A 1 180 ? -6.771 -13.294 -2.899 1.00 80.44 180 ALA A CA 1
ATOM 1354 C C . ALA A 1 180 ? -5.698 -13.282 -4.007 1.00 80.44 180 ALA A C 1
ATOM 1356 O O . ALA A 1 180 ? -5.871 -13.924 -5.045 1.00 80.44 180 ALA A O 1
ATOM 1357 N N . GLY A 1 181 ? -4.600 -12.542 -3.817 1.00 87.50 181 GLY A N 1
ATOM 1358 C CA . GLY A 1 181 ? -3.545 -12.326 -4.805 1.00 87.50 181 GLY A CA 1
ATOM 1359 C C . GLY A 1 181 ? -3.906 -11.295 -5.877 1.00 87.50 181 GLY A C 1
ATOM 1360 O O . GLY A 1 181 ? -3.250 -11.249 -6.920 1.00 87.50 181 GLY A O 1
ATOM 1361 N N . GLN A 1 182 ? -4.956 -10.496 -5.663 1.00 91.56 182 GLN A N 1
ATOM 1362 C CA . GLN A 1 182 ? -5.249 -9.343 -6.508 1.00 91.56 182 GLN A CA 1
ATOM 1363 C C . GLN A 1 182 ? -4.232 -8.253 -6.198 1.00 91.56 182 GLN A C 1
ATOM 1365 O O . GLN A 1 182 ? -3.987 -7.938 -5.037 1.00 91.56 182 GLN A O 1
ATOM 1370 N N . ILE A 1 183 ? -3.655 -7.666 -7.240 1.00 95.44 183 ILE A N 1
ATOM 1371 C CA . ILE A 1 183 ? -2.643 -6.619 -7.111 1.00 95.44 183 ILE A CA 1
ATOM 1372 C C . ILE A 1 183 ? -3.218 -5.340 -7.697 1.00 95.44 183 ILE A C 1
ATOM 1374 O O . ILE A 1 183 ? -3.802 -5.367 -8.781 1.00 95.44 183 ILE A O 1
ATOM 1378 N N . VAL A 1 184 ? -3.025 -4.212 -7.027 1.00 95.19 184 VAL A N 1
ATOM 1379 C CA . VAL A 1 184 ? -3.356 -2.891 -7.567 1.00 95.19 184 VAL A CA 1
ATOM 1380 C C . VAL A 1 184 ? -2.124 -2.044 -7.743 1.00 95.19 184 VAL A C 1
ATOM 1382 O O . VAL A 1 184 ? -1.128 -2.191 -7.040 1.00 95.19 184 VAL A O 1
ATOM 1385 N N . GLY A 1 185 ? -2.198 -1.125 -8.688 1.00 95.12 185 GLY A N 1
ATOM 1386 C CA . GLY A 1 185 ? -1.156 -0.147 -8.902 1.00 95.12 185 GLY A CA 1
ATOM 1387 C C . GLY A 1 185 ? -1.447 0.681 -10.129 1.00 95.12 185 GLY A C 1
ATOM 1388 O O . GLY A 1 185 ? -2.602 0.852 -10.524 1.00 95.12 185 GLY A O 1
ATOM 1389 N N . TRP A 1 186 ? -0.397 1.207 -10.736 1.00 93.19 186 TRP A N 1
ATOM 1390 C CA . TRP A 1 186 ? -0.531 2.060 -11.901 1.00 93.19 186 TRP A CA 1
ATOM 1391 C C . TRP A 1 186 ? 0.315 1.560 -13.060 1.00 93.19 186 TRP A C 1
ATOM 1393 O O . TRP A 1 186 ? 1.348 0.919 -12.873 1.00 93.19 186 TRP A O 1
ATOM 1403 N N . GLN A 1 187 ? -0.119 1.890 -14.271 1.00 92.31 187 GLN A N 1
ATOM 1404 C CA . GLN A 1 187 ? 0.630 1.663 -15.497 1.00 92.31 187 GLN A CA 1
ATOM 1405 C C . GLN A 1 187 ? 0.572 2.880 -16.422 1.00 92.31 187 GLN A C 1
ATOM 1407 O O . GLN A 1 187 ? -0.332 3.713 -16.349 1.00 92.31 187 GLN A O 1
ATOM 1412 N N . ARG A 1 188 ? 1.537 2.982 -17.331 1.00 88.31 188 ARG A N 1
ATOM 1413 C CA . ARG A 1 188 ? 1.619 4.050 -18.323 1.00 88.31 188 ARG A CA 1
ATOM 1414 C C . ARG A 1 188 ? 2.319 3.553 -19.581 1.00 88.31 188 ARG A C 1
ATOM 1416 O O . ARG A 1 188 ? 3.481 3.166 -19.524 1.00 88.31 188 ARG A O 1
ATOM 1423 N N . THR A 1 189 ? 1.620 3.605 -20.713 1.00 83.75 189 THR A N 1
ATOM 1424 C CA . THR A 1 189 ? 2.209 3.344 -22.041 1.00 83.75 189 THR A CA 1
ATOM 1425 C C . THR A 1 189 ? 2.566 4.676 -22.696 1.00 83.75 189 THR A C 1
ATOM 1427 O O . THR A 1 189 ? 3.725 5.063 -22.739 1.00 83.75 189 THR A O 1
ATOM 1430 N N . ASP A 1 190 ? 1.533 5.429 -23.077 1.00 79.62 190 ASP A N 1
ATOM 1431 C CA . ASP A 1 190 ? 1.585 6.784 -23.614 1.00 79.62 190 ASP A CA 1
ATOM 1432 C C . ASP A 1 190 ? 0.391 7.561 -23.038 1.00 79.62 190 ASP A C 1
ATOM 1434 O O . ASP A 1 190 ? -0.717 7.031 -22.966 1.00 79.62 190 ASP A O 1
ATOM 1438 N N . GLY A 1 191 ? 0.588 8.819 -22.637 1.00 80.31 191 GLY A N 1
ATOM 1439 C CA . GLY A 1 191 ? -0.495 9.649 -22.086 1.00 80.31 191 GLY A CA 1
ATOM 1440 C C . GLY A 1 191 ? -0.604 9.611 -20.551 1.00 80.31 191 GLY A C 1
ATOM 1441 O O . GLY A 1 191 ? 0.449 9.597 -19.899 1.00 80.31 191 GLY A O 1
ATOM 1442 N N . PRO A 1 192 ? -1.820 9.722 -19.972 1.00 82.19 192 PRO A N 1
ATOM 1443 C CA . PRO A 1 192 ? -2.030 9.779 -18.523 1.00 82.19 192 PRO A CA 1
ATOM 1444 C C . PRO A 1 192 ? -1.726 8.440 -17.838 1.00 82.19 192 PRO A C 1
ATOM 1446 O O . PRO A 1 192 ? -1.650 7.396 -18.484 1.00 82.19 192 PRO A O 1
ATOM 1449 N N . THR A 1 193 ? -1.523 8.490 -16.524 1.00 87.69 193 THR A N 1
ATOM 1450 C CA . THR A 1 193 ? -1.324 7.295 -15.694 1.00 87.69 193 THR A CA 1
ATOM 1451 C C . THR A 1 193 ? -2.643 6.542 -15.537 1.00 87.69 193 THR A C 1
ATOM 1453 O O . THR A 1 193 ? -3.666 7.155 -15.260 1.00 87.69 193 THR A O 1
ATOM 1456 N N . GLN A 1 194 ? -2.618 5.226 -15.696 1.00 88.69 194 GLN A N 1
ATOM 1457 C CA . GLN A 1 194 ? -3.797 4.375 -15.590 1.00 88.69 194 GLN A CA 1
ATOM 1458 C C . GLN A 1 194 ? -3.752 3.572 -14.301 1.00 88.69 194 GLN A C 1
ATOM 1460 O O . GLN A 1 194 ? -2.751 2.901 -14.042 1.00 88.69 194 GLN A O 1
ATOM 1465 N N . GLY A 1 195 ? -4.838 3.582 -13.539 1.00 90.62 195 GLY A N 1
ATOM 1466 C CA . GLY A 1 195 ? -5.032 2.654 -12.439 1.00 90.62 195 GLY A CA 1
ATOM 1467 C C . GLY A 1 195 ? -5.316 1.265 -12.993 1.00 90.62 195 GLY A C 1
ATOM 1468 O O . GLY A 1 195 ? -6.045 1.101 -13.973 1.00 90.62 195 GLY A O 1
ATOM 1469 N N . ILE A 1 196 ? -4.743 0.240 -12.383 1.00 90.25 196 ILE A N 1
ATOM 1470 C CA . ILE A 1 196 ? -4.901 -1.137 -12.843 1.00 90.25 196 ILE A CA 1
ATOM 1471 C C . ILE A 1 196 ? -5.004 -2.085 -11.655 1.00 90.25 196 ILE A C 1
ATOM 1473 O O . ILE A 1 196 ? -4.321 -1.927 -10.645 1.00 90.25 196 ILE A O 1
ATOM 1477 N N . ARG A 1 197 ? -5.883 -3.075 -11.802 1.00 91.75 197 ARG A N 1
ATOM 1478 C CA . ARG A 1 197 ? -5.996 -4.249 -10.944 1.00 91.75 197 ARG A CA 1
ATOM 1479 C C . ARG A 1 197 ? -5.564 -5.471 -11.745 1.00 91.75 197 ARG A C 1
ATOM 1481 O O . ARG A 1 197 ? -6.228 -5.829 -12.718 1.00 91.75 197 ARG A O 1
ATOM 1488 N N . TRP A 1 198 ? -4.468 -6.105 -11.357 1.00 91.81 198 TRP A N 1
ATOM 1489 C CA . TRP A 1 198 ? -4.044 -7.395 -11.890 1.00 91.81 198 TRP A CA 1
ATOM 1490 C C . TRP A 1 198 ? -4.685 -8.519 -11.088 1.00 91.81 198 TRP A C 1
ATOM 1492 O O . TRP A 1 198 ? -4.711 -8.487 -9.859 1.00 91.81 198 TRP A O 1
ATOM 1502 N N . GLN A 1 199 ? -5.210 -9.507 -11.801 1.00 87.25 199 GLN A N 1
ATOM 1503 C CA . GLN A 1 199 ? -5.853 -10.671 -11.218 1.00 87.25 199 GLN A CA 1
ATOM 1504 C C . GLN A 1 199 ? -4.871 -11.850 -11.143 1.00 87.25 199 GLN A C 1
ATOM 1506 O O . GLN A 1 199 ? -4.005 -11.981 -12.016 1.00 87.25 199 GLN A O 1
ATOM 1511 N N . PRO A 1 200 ? -5.045 -12.775 -10.180 1.00 82.88 200 PRO A N 1
ATOM 1512 C CA . PRO A 1 200 ? -4.202 -13.970 -10.043 1.00 82.88 200 PRO A CA 1
ATOM 1513 C C . PRO A 1 200 ? -4.148 -14.859 -11.294 1.00 82.88 200 PRO A C 1
ATOM 1515 O O . PRO A 1 200 ? -3.235 -15.664 -11.468 1.00 82.88 200 PRO A O 1
ATOM 1518 N N . ASP A 1 201 ? -5.140 -14.743 -12.176 1.00 77.88 201 ASP A N 1
ATOM 1519 C CA . ASP A 1 201 ? -5.223 -15.501 -13.424 1.00 77.88 201 ASP A CA 1
ATOM 1520 C C . ASP A 1 201 ? -4.507 -14.857 -14.612 1.00 77.88 201 ASP A C 1
ATOM 1522 O O . ASP A 1 201 ? -4.561 -15.386 -15.727 1.00 77.88 201 ASP A O 1
ATOM 1526 N N . GLY A 1 202 ? -3.827 -13.736 -14.372 1.00 82.31 202 GLY A N 1
ATOM 1527 C CA . GLY A 1 202 ? -3.107 -12.966 -15.376 1.00 82.31 202 GLY A CA 1
ATOM 1528 C C . GLY A 1 202 ? -3.990 -12.021 -16.189 1.00 82.31 202 GLY A C 1
ATOM 1529 O O . GLY A 1 202 ? -3.467 -11.315 -17.052 1.00 82.31 202 GLY A O 1
ATOM 1530 N N . SER A 1 203 ? -5.304 -11.981 -15.948 1.00 86.88 203 SER A N 1
ATOM 1531 C CA . SER A 1 203 ? -6.151 -10.915 -16.482 1.00 86.88 203 SER A CA 1
ATOM 1532 C C . SER A 1 203 ? -5.926 -9.608 -15.720 1.00 86.88 203 SER A C 1
ATOM 1534 O O . SER A 1 203 ? -5.365 -9.584 -14.624 1.00 86.88 203 SER A O 1
ATOM 1536 N N . SER A 1 204 ? -6.340 -8.490 -16.310 1.00 87.94 204 SER A N 1
ATOM 1537 C CA . SER A 1 204 ? -6.283 -7.195 -15.645 1.00 87.94 204 SER A CA 1
ATOM 1538 C C . SER A 1 204 ? -7.510 -6.351 -15.951 1.00 87.94 204 SER A C 1
ATOM 1540 O O . SER A 1 204 ? -8.145 -6.480 -17.001 1.00 87.94 204 SER A O 1
ATOM 1542 N N . ILE A 1 205 ? -7.846 -5.489 -14.999 1.00 85.81 205 ILE A N 1
ATOM 1543 C CA . ILE A 1 205 ? -8.959 -4.550 -15.058 1.00 85.81 205 ILE A CA 1
ATOM 1544 C C . ILE A 1 205 ? -8.367 -3.153 -14.921 1.00 85.81 205 ILE A C 1
ATOM 1546 O O . ILE A 1 205 ? -7.700 -2.848 -13.936 1.00 85.81 205 ILE A O 1
ATOM 1550 N N . VAL A 1 206 ? -8.601 -2.304 -15.916 1.00 86.56 206 VAL A N 1
ATOM 1551 C CA . VAL A 1 206 ? -8.247 -0.884 -15.837 1.00 86.56 206 VAL A CA 1
ATOM 1552 C C . VAL A 1 206 ? -9.281 -0.181 -14.957 1.00 86.56 206 VAL A C 1
ATOM 1554 O O . VAL A 1 206 ? -10.481 -0.344 -15.173 1.00 86.56 206 VAL A O 1
ATOM 1557 N N . LEU A 1 207 ? -8.812 0.588 -13.978 1.00 81.75 207 LEU A N 1
ATOM 1558 C CA . LEU A 1 207 ? -9.617 1.295 -12.976 1.00 81.75 207 LEU A CA 1
ATOM 1559 C C . LEU A 1 207 ? -9.876 2.760 -13.380 1.00 81.75 207 LEU A C 1
ATOM 1561 O O . LEU A 1 207 ? -10.004 3.631 -12.528 1.00 81.75 207 LEU A O 1
ATOM 1565 N N . ASP A 1 208 ? -9.922 3.055 -14.679 1.00 71.50 208 ASP A N 1
ATOM 1566 C CA . ASP A 1 208 ? -9.990 4.425 -15.194 1.00 71.50 208 ASP A CA 1
ATOM 1567 C C . ASP A 1 208 ? -11.414 4.771 -15.649 1.00 71.50 208 ASP A C 1
ATOM 1569 O O . ASP A 1 208 ? -11.758 4.597 -16.821 1.00 71.50 208 ASP A O 1
ATOM 1573 N N . SER A 1 209 ? -12.251 5.305 -14.754 1.00 61.03 209 SER A N 1
ATOM 1574 C CA . SER A 1 209 ? -13.558 5.866 -15.147 1.00 61.03 209 SER A CA 1
ATOM 1575 C C . SER A 1 209 ? -13.527 7.388 -15.375 1.00 61.03 209 SER A C 1
ATOM 1577 O O . SER A 1 209 ? -14.411 7.929 -16.038 1.00 61.03 209 SER A O 1
ATOM 1579 N N . PHE A 1 210 ? -12.469 8.072 -14.914 1.00 53.66 210 PHE A N 1
ATOM 1580 C CA . PHE A 1 210 ? -12.339 9.539 -14.927 1.00 53.66 210 PHE A CA 1
ATOM 1581 C C . PHE A 1 210 ? -11.683 10.143 -16.184 1.00 53.66 210 PHE A C 1
ATOM 1583 O O . PHE A 1 210 ? -11.545 11.359 -16.277 1.00 53.66 210 PHE A O 1
ATOM 1590 N N . GLY A 1 211 ? -11.223 9.329 -17.144 1.00 56.38 211 GLY A N 1
ATOM 1591 C CA . GLY A 1 211 ? -10.567 9.827 -18.367 1.00 56.38 211 GLY A CA 1
ATOM 1592 C C . GLY A 1 211 ? -9.224 10.550 -18.149 1.00 56.38 211 GLY A C 1
ATOM 1593 O O . GLY A 1 211 ? -8.792 11.312 -19.015 1.00 56.38 211 GLY A O 1
ATOM 1594 N N . SER A 1 212 ? -8.566 10.332 -17.006 1.00 71.06 212 SER A N 1
ATOM 1595 C CA . SER A 1 212 ? -7.377 11.066 -16.547 1.00 71.06 212 SER A CA 1
ATOM 1596 C C . SER A 1 212 ? -6.477 10.189 -15.658 1.00 71.06 212 SER A C 1
ATOM 1598 O O . SER A 1 212 ? -6.652 8.976 -15.635 1.00 71.06 212 SER A O 1
ATOM 1600 N N . SER A 1 213 ? -5.487 10.780 -14.976 1.00 85.06 213 SER A N 1
ATOM 1601 C CA . SER A 1 213 ? -4.487 10.085 -14.160 1.00 85.06 213 SER A CA 1
ATOM 1602 C C . SER A 1 213 ? -5.085 9.472 -12.892 1.00 85.06 213 SER A C 1
ATOM 1604 O O . SER A 1 213 ? -5.475 10.217 -11.992 1.00 85.06 213 SER A O 1
ATOM 1606 N N . VAL A 1 214 ? -5.094 8.141 -12.801 1.00 86.81 214 VAL A N 1
ATOM 1607 C CA . VAL A 1 214 ? -5.559 7.367 -11.637 1.00 86.81 214 VAL A CA 1
ATOM 1608 C C . VAL A 1 214 ? -4.389 6.596 -11.023 1.00 86.81 214 VAL A C 1
ATOM 1610 O O . VAL A 1 214 ? -3.651 5.909 -11.726 1.00 86.81 214 VAL A O 1
ATOM 1613 N N . SER A 1 215 ? -4.243 6.692 -9.703 1.00 89.94 215 SER A N 1
ATOM 1614 C CA . SER A 1 215 ? -3.183 6.045 -8.928 1.00 89.94 215 SER A CA 1
ATOM 1615 C C . SER A 1 215 ? -3.776 5.350 -7.696 1.00 89.94 215 SER A C 1
ATOM 1617 O O . SER A 1 215 ? -3.997 6.013 -6.678 1.00 89.94 215 SER A O 1
ATOM 1619 N N . PRO A 1 216 ? -4.056 4.036 -7.767 1.00 92.62 216 PRO A N 1
ATOM 1620 C CA . PRO A 1 216 ? -4.394 3.221 -6.602 1.00 92.62 216 PRO A CA 1
ATOM 1621 C C . PRO A 1 216 ? -3.310 3.300 -5.522 1.00 92.62 216 PRO A C 1
ATOM 1623 O O . PRO A 1 216 ? -2.125 3.356 -5.853 1.00 92.62 216 PRO A O 1
ATOM 1626 N N . THR A 1 217 ? -3.712 3.294 -4.254 1.00 92.44 217 THR A N 1
ATOM 1627 C CA . THR A 1 217 ? -2.803 3.325 -3.097 1.00 92.44 217 THR A CA 1
ATOM 1628 C C . THR A 1 217 ? -2.873 2.059 -2.255 1.00 92.44 217 THR A C 1
ATOM 1630 O O . THR A 1 217 ? -1.830 1.623 -1.794 1.00 92.44 217 THR A O 1
ATOM 1633 N N . ALA A 1 218 ? -4.053 1.449 -2.100 1.00 93.31 218 ALA A N 1
ATOM 1634 C CA . ALA A 1 218 ? -4.228 0.219 -1.328 1.00 93.31 218 ALA A CA 1
ATOM 1635 C C . ALA A 1 218 ? -5.400 -0.625 -1.852 1.00 93.31 218 ALA A C 1
ATOM 1637 O O . ALA A 1 218 ? -6.295 -0.120 -2.544 1.00 93.31 218 ALA A O 1
ATOM 1638 N N . ILE A 1 219 ? -5.388 -1.909 -1.503 1.00 92.81 219 ILE A N 1
ATOM 1639 C CA . ILE A 1 219 ? -6.469 -2.876 -1.709 1.00 92.81 219 ILE A CA 1
ATOM 1640 C C . ILE A 1 219 ? -6.653 -3.663 -0.412 1.00 92.81 219 ILE A C 1
ATOM 1642 O O . ILE A 1 219 ? -5.663 -4.017 0.212 1.00 92.81 219 ILE A O 1
ATOM 1646 N N . ASN A 1 220 ? -7.891 -3.939 -0.012 1.00 89.56 220 ASN A N 1
ATOM 1647 C CA . ASN A 1 220 ? -8.158 -4.812 1.132 1.00 89.56 220 ASN A CA 1
ATOM 1648 C C . ASN A 1 220 ? -8.515 -6.245 0.690 1.00 89.56 220 ASN A C 1
ATOM 1650 O O . ASN A 1 220 ? -8.680 -6.532 -0.505 1.00 89.56 220 ASN A O 1
ATOM 1654 N N . ASP A 1 221 ? -8.687 -7.154 1.647 1.00 85.06 221 ASP A N 1
ATOM 1655 C CA . ASP A 1 221 ? -8.969 -8.578 1.400 1.00 85.06 221 ASP A CA 1
ATOM 1656 C C . ASP A 1 221 ? -10.321 -8.854 0.750 1.00 85.06 221 ASP A C 1
ATOM 1658 O O . ASP A 1 221 ? -10.566 -9.949 0.259 1.00 85.06 221 ASP A O 1
ATOM 1662 N N . LEU A 1 222 ? -11.168 -7.835 0.646 1.00 77.75 222 LEU A N 1
ATOM 1663 C CA . LEU A 1 222 ? -12.458 -7.888 -0.041 1.00 77.75 222 LEU A CA 1
ATOM 1664 C C . LEU A 1 222 ? -12.376 -7.313 -1.453 1.00 77.75 222 LEU A C 1
ATOM 1666 O O . LEU A 1 222 ? -13.390 -7.077 -2.103 1.00 77.75 222 LEU A O 1
ATOM 1670 N N . GLY A 1 223 ? -11.173 -6.970 -1.911 1.00 82.62 223 GLY A N 1
ATOM 1671 C CA . GLY A 1 223 ? -10.954 -6.394 -3.226 1.00 82.62 223 GLY A CA 1
ATOM 1672 C C . GLY A 1 223 ? -11.484 -4.965 -3.375 1.00 82.62 223 GLY A C 1
ATOM 1673 O O . GLY A 1 223 ? -11.672 -4.511 -4.513 1.00 82.62 223 GLY A O 1
ATOM 1674 N N . VAL A 1 224 ? -11.733 -4.247 -2.276 1.00 85.31 224 VAL A N 1
ATOM 1675 C CA . VAL A 1 224 ? -12.003 -2.803 -2.304 1.00 85.31 224 VAL A CA 1
ATOM 1676 C C . VAL A 1 224 ? -10.684 -2.079 -2.503 1.00 85.31 224 VAL A C 1
ATOM 1678 O O . VAL A 1 224 ? -9.697 -2.378 -1.840 1.00 85.31 224 VAL A O 1
ATOM 1681 N N . VAL A 1 225 ? -10.667 -1.132 -3.434 1.00 89.69 225 VAL A N 1
ATOM 1682 C CA . VAL A 1 225 ? -9.460 -0.397 -3.820 1.00 89.69 225 VAL A CA 1
ATOM 1683 C C . VAL A 1 225 ? -9.662 1.075 -3.554 1.00 89.69 225 VAL A C 1
ATOM 1685 O O . VAL A 1 225 ? -10.675 1.640 -3.969 1.00 89.69 225 VAL A O 1
ATOM 1688 N N . ILE A 1 226 ? -8.671 1.697 -2.929 1.00 91.50 226 ILE A N 1
ATOM 1689 C CA . ILE A 1 226 ? -8.600 3.146 -2.770 1.00 91.50 226 ILE A CA 1
ATOM 1690 C C . ILE A 1 226 ? -7.465 3.725 -3.600 1.00 91.50 226 ILE A C 1
ATOM 1692 O O . ILE A 1 226 ? -6.534 3.027 -4.011 1.00 91.50 226 ILE A O 1
ATOM 1696 N N . GLY A 1 227 ? -7.534 5.023 -3.848 1.00 90.50 227 GLY A N 1
ATOM 1697 C CA . GLY A 1 227 ? -6.443 5.750 -4.465 1.00 90.50 227 GLY A CA 1
ATOM 1698 C C . GLY A 1 227 ? -6.806 7.186 -4.747 1.00 90.50 227 GLY A C 1
ATOM 1699 O O . GLY A 1 227 ? -7.784 7.712 -4.227 1.00 90.50 227 GLY A O 1
ATOM 1700 N N . ASN A 1 228 ? -6.009 7.803 -5.606 1.00 87.06 228 ASN A N 1
ATOM 1701 C CA . ASN A 1 228 ? -6.115 9.208 -5.956 1.00 87.06 228 ASN A CA 1
ATOM 1702 C C . ASN A 1 228 ? -6.271 9.347 -7.472 1.00 87.06 228 ASN A C 1
ATOM 1704 O O . ASN A 1 228 ? -5.539 8.715 -8.235 1.00 87.06 228 ASN A O 1
ATOM 1708 N N . ALA A 1 229 ? -7.214 10.170 -7.918 1.00 84.19 229 ALA A N 1
ATOM 1709 C CA . ALA A 1 229 ? -7.503 10.403 -9.326 1.00 84.19 229 ALA A CA 1
ATOM 1710 C C . ALA A 1 229 ? -7.558 11.901 -9.626 1.00 84.19 229 ALA A C 1
ATOM 1712 O O . ALA A 1 229 ? -8.243 12.659 -8.951 1.00 84.19 229 ALA A O 1
ATOM 1713 N N . VAL A 1 230 ? -6.864 12.353 -10.666 1.00 79.06 230 VAL A N 1
ATOM 1714 C CA . VAL A 1 230 ? -7.030 13.725 -11.166 1.00 79.06 230 VAL A CA 1
ATOM 1715 C C . VAL A 1 230 ? -8.283 13.756 -12.024 1.00 79.06 230 VAL A C 1
ATOM 1717 O O . VAL A 1 230 ? -8.340 13.018 -13.000 1.00 79.06 230 VAL A O 1
ATOM 1720 N N . VAL A 1 231 ? -9.246 14.627 -11.727 1.00 70.06 231 VAL A N 1
ATOM 1721 C CA . VAL A 1 231 ? -10.458 14.806 -12.544 1.00 70.06 231 VAL A CA 1
ATOM 1722 C C . VAL A 1 231 ? -10.375 16.160 -13.262 1.00 70.06 231 VAL A C 1
ATOM 1724 O O . VAL A 1 231 ? -10.652 17.187 -12.639 1.00 70.06 231 VAL A O 1
ATOM 1727 N N . PRO A 1 232 ? -9.974 16.218 -14.549 1.00 67.69 232 PRO A N 1
ATOM 1728 C CA . PRO A 1 232 ? -9.681 17.472 -15.251 1.00 67.69 232 PRO A CA 1
ATOM 1729 C C . PRO A 1 232 ? -10.881 18.413 -15.368 1.00 67.69 232 PRO A C 1
ATOM 1731 O O . PRO A 1 232 ? -10.703 19.626 -15.491 1.00 67.69 232 PRO A O 1
ATOM 1734 N N . GLU A 1 233 ? -12.102 17.874 -15.332 1.00 64.88 233 GLU A N 1
ATOM 1735 C CA . GLU A 1 233 ? -13.345 18.647 -15.298 1.00 64.88 233 GLU A CA 1
ATOM 1736 C C . GLU A 1 233 ? -13.515 19.441 -13.993 1.00 64.88 233 GLU A C 1
ATOM 1738 O O . GLU A 1 233 ? -14.257 20.424 -13.977 1.00 64.88 233 GLU A O 1
ATOM 1743 N N . ILE A 1 234 ? -12.827 19.032 -12.921 1.00 62.22 234 ILE A N 1
ATOM 1744 C CA . ILE A 1 234 ? -12.874 19.632 -11.582 1.00 62.22 234 ILE A CA 1
ATOM 1745 C C . ILE A 1 234 ? -11.580 20.415 -11.310 1.00 62.22 234 ILE A C 1
ATOM 1747 O O . ILE A 1 234 ? -11.626 21.614 -11.029 1.00 62.22 234 ILE A O 1
ATOM 1751 N N . SER A 1 235 ? -10.417 19.766 -11.429 1.00 66.44 235 SER A N 1
ATOM 1752 C CA . SER A 1 235 ? -9.098 20.371 -11.231 1.00 66.44 235 SER A CA 1
ATOM 1753 C C . SER A 1 235 ? -8.005 19.597 -11.968 1.00 66.44 235 SER A C 1
ATOM 1755 O O . SER A 1 235 ? -7.914 18.378 -11.887 1.00 66.44 235 SER A O 1
ATOM 1757 N N . TYR A 1 236 ? -7.109 20.319 -12.646 1.00 64.81 236 TYR A N 1
ATOM 1758 C CA . TYR A 1 236 ? -5.918 19.731 -13.275 1.00 64.81 236 TYR A CA 1
ATOM 1759 C C . TYR A 1 236 ? -4.787 19.431 -12.284 1.00 64.81 236 TYR A C 1
ATOM 1761 O O . TYR A 1 236 ? -3.840 18.732 -12.639 1.00 64.81 236 TYR A O 1
ATOM 1769 N N . PHE A 1 237 ? -4.844 20.006 -11.081 1.00 64.12 237 PHE A N 1
ATOM 1770 C CA . PHE A 1 237 ? -3.736 19.978 -10.122 1.00 64.12 237 PHE A CA 1
ATOM 1771 C C . PHE A 1 237 ? -4.063 19.215 -8.842 1.00 64.12 237 PHE A C 1
ATOM 1773 O O . PHE A 1 237 ? -3.140 18.764 -8.170 1.00 64.12 237 PHE A O 1
ATOM 1780 N N . ASN A 1 238 ? -5.347 19.064 -8.516 1.00 70.81 238 ASN A N 1
ATOM 1781 C CA . ASN A 1 238 ? -5.769 18.466 -7.258 1.00 70.81 238 ASN A CA 1
ATOM 1782 C C . ASN A 1 238 ? -6.336 17.075 -7.540 1.00 70.81 238 ASN A C 1
ATOM 1784 O O . ASN A 1 238 ? -7.340 16.982 -8.251 1.00 70.81 238 ASN A O 1
ATOM 1788 N N . PRO A 1 239 ? -5.694 16.006 -7.047 1.00 72.75 239 PRO A N 1
ATOM 1789 C CA . PRO A 1 239 ? -6.303 14.692 -7.085 1.00 72.75 239 PRO A CA 1
ATOM 1790 C C . PRO A 1 239 ? -7.479 14.623 -6.102 1.00 72.75 239 PRO A C 1
ATOM 1792 O O . PRO A 1 239 ? -7.481 15.300 -5.076 1.00 72.75 239 PRO A O 1
ATOM 1795 N N . GLU A 1 240 ? -8.453 13.786 -6.432 1.00 80.00 240 GLU A N 1
ATOM 1796 C CA . GLU A 1 240 ? -9.580 13.406 -5.591 1.00 80.00 240 GLU A CA 1
ATOM 1797 C C . GLU A 1 240 ? -9.418 11.942 -5.175 1.00 80.00 240 GLU A C 1
ATOM 1799 O O . GLU A 1 240 ? -9.022 11.108 -6.002 1.00 80.00 240 GLU A O 1
ATOM 1804 N N . PRO A 1 241 ? -9.728 11.591 -3.923 1.00 85.00 241 PRO A N 1
ATOM 1805 C CA . PRO A 1 241 ? -9.699 10.211 -3.493 1.00 85.00 241 PRO A CA 1
ATOM 1806 C C . PRO A 1 241 ? -10.858 9.446 -4.141 1.00 85.00 241 PRO A C 1
ATOM 1808 O O . PRO A 1 241 ? -11.981 9.951 -4.235 1.00 85.00 241 PRO A O 1
ATOM 1811 N N . PHE A 1 242 ? -10.602 8.214 -4.565 1.00 84.19 242 PHE A N 1
ATOM 1812 C CA . PHE A 1 242 ? -11.635 7.324 -5.082 1.00 84.19 242 PHE A CA 1
ATOM 1813 C C . PHE A 1 242 ? -11.698 6.026 -4.285 1.00 84.19 242 PHE A C 1
ATOM 1815 O O . PHE A 1 242 ? -10.694 5.570 -3.737 1.00 84.19 242 PHE A O 1
ATOM 1822 N N . VAL A 1 243 ? -12.874 5.403 -4.308 1.00 83.88 243 VAL A N 1
ATOM 1823 C CA . VAL A 1 243 ? -13.089 4.013 -3.892 1.00 83.88 243 VAL A CA 1
ATOM 1824 C C . VAL A 1 243 ? -13.632 3.225 -5.073 1.00 83.88 243 VAL A C 1
ATOM 1826 O O . VAL A 1 243 ? -14.546 3.696 -5.742 1.00 83.88 243 VAL A O 1
ATOM 1829 N N . SER A 1 244 ? -13.084 2.039 -5.328 1.00 82.38 244 SER A N 1
ATOM 1830 C CA . SER A 1 244 ? -13.561 1.080 -6.327 1.00 82.38 244 SER A CA 1
ATOM 1831 C C . SER A 1 244 ? -13.909 -0.233 -5.636 1.00 82.38 244 SER A C 1
ATOM 1833 O O . SER A 1 244 ? -13.027 -0.915 -5.111 1.00 82.38 244 SER A O 1
ATOM 1835 N N . VAL A 1 245 ? -15.186 -0.610 -5.676 1.00 71.38 245 VAL A N 1
ATOM 1836 C CA . VAL A 1 245 ? -15.680 -1.867 -5.091 1.00 71.38 245 VAL A CA 1
ATOM 1837 C C . VAL A 1 245 ? -15.203 -3.095 -5.872 1.00 71.38 245 VAL A C 1
ATOM 1839 O O . VAL A 1 245 ? -14.756 -2.982 -7.020 1.00 71.38 245 VAL A O 1
ATOM 1842 N N . ALA A 1 246 ? -15.275 -4.269 -5.243 1.00 63.03 246 ALA A N 1
ATOM 1843 C CA . ALA A 1 246 ? -14.815 -5.527 -5.817 1.00 63.03 246 ALA A CA 1
ATOM 1844 C C . ALA A 1 246 ? -15.441 -5.798 -7.194 1.00 63.03 246 ALA A C 1
ATOM 1846 O O . ALA A 1 246 ? -16.649 -5.678 -7.388 1.00 63.03 246 ALA A O 1
ATOM 1847 N N . GLY A 1 247 ? -14.601 -6.103 -8.188 1.00 54.28 247 GLY A N 1
ATOM 1848 C CA . GLY A 1 247 ? -15.046 -6.464 -9.539 1.00 54.28 247 GLY A CA 1
ATOM 1849 C C . GLY A 1 247 ? -15.671 -5.339 -10.380 1.00 54.28 247 GLY A C 1
ATOM 1850 O O . GLY A 1 247 ? -15.900 -5.540 -11.577 1.00 54.28 247 GLY A O 1
ATOM 1851 N N . ALA A 1 248 ? -15.914 -4.146 -9.827 1.00 54.59 248 ALA A N 1
ATOM 1852 C CA . ALA A 1 248 ? -16.466 -3.030 -10.585 1.00 54.59 248 ALA A CA 1
ATOM 1853 C C . ALA A 1 248 ? -15.362 -2.268 -11.329 1.00 54.59 248 ALA A C 1
ATOM 1855 O O . ALA A 1 248 ? -14.419 -1.758 -10.735 1.00 54.59 248 ALA A O 1
ATOM 1856 N N . ALA A 1 249 ? -15.515 -2.138 -12.647 1.00 45.97 249 ALA A N 1
ATOM 1857 C CA . ALA A 1 249 ? -14.615 -1.337 -13.477 1.00 45.97 249 ALA A CA 1
ATOM 1858 C C . ALA A 1 249 ? -14.923 0.179 -13.444 1.00 45.97 249 ALA A C 1
ATOM 1860 O O . ALA A 1 249 ? -14.152 0.956 -13.997 1.00 45.97 249 ALA A O 1
ATOM 1861 N N . ILE A 1 250 ? -16.083 0.605 -12.908 1.00 45.78 250 ILE A N 1
ATOM 1862 C CA . ILE A 1 250 ? -16.674 1.924 -13.241 1.00 45.78 250 ILE A CA 1
ATOM 1863 C C . ILE A 1 250 ? -17.289 2.680 -12.047 1.00 45.78 250 ILE A C 1
ATOM 1865 O O . ILE A 1 250 ? -17.481 3.888 -12.147 1.00 45.78 250 ILE A O 1
ATOM 1869 N N . GLU A 1 251 ? -17.586 2.047 -10.909 1.00 49.38 251 GLU A N 1
ATOM 1870 C CA . GLU A 1 251 ? -18.140 2.783 -9.758 1.00 49.38 251 GLU A CA 1
ATOM 1871 C C . GLU A 1 251 ? -17.015 3.313 -8.872 1.00 49.38 251 GLU A C 1
ATOM 1873 O O . GLU A 1 251 ? -16.731 2.781 -7.803 1.00 49.38 251 GLU A O 1
ATOM 1878 N N . GLN A 1 252 ? -16.347 4.354 -9.373 1.00 54.31 252 GLN A N 1
ATOM 1879 C CA . GLN A 1 252 ? -15.457 5.178 -8.569 1.00 54.31 252 GLN A CA 1
ATOM 1880 C C . GLN A 1 252 ? -16.285 6.236 -7.843 1.00 54.31 252 GLN A C 1
ATOM 1882 O O . GLN A 1 252 ? -16.867 7.126 -8.465 1.00 54.31 252 GLN A O 1
ATOM 1887 N N . LEU A 1 253 ? -16.351 6.126 -6.520 1.00 56.72 253 LEU A N 1
ATOM 1888 C CA . LEU A 1 253 ? -16.982 7.133 -5.674 1.00 56.72 253 LEU A CA 1
ATOM 1889 C C . LEU A 1 253 ? -15.909 8.129 -5.248 1.00 56.72 253 LEU A C 1
ATOM 1891 O O . LEU A 1 253 ? -14.953 7.745 -4.576 1.00 56.72 253 LEU A O 1
ATOM 1895 N N . SER A 1 254 ? -16.055 9.393 -5.649 1.00 60.03 254 SER A N 1
ATOM 1896 C CA . SER A 1 254 ? -15.281 10.477 -5.044 1.00 60.03 254 SER A CA 1
ATOM 1897 C C . SER A 1 254 ? -15.638 10.527 -3.566 1.00 60.03 254 SER A C 1
ATOM 1899 O O . SER A 1 254 ? -16.816 10.697 -3.231 1.00 60.03 254 SER A O 1
ATOM 1901 N N . LEU A 1 255 ? -14.652 10.360 -2.684 1.00 56.38 255 LEU A N 1
ATOM 1902 C CA . LEU A 1 255 ? -14.924 10.569 -1.269 1.00 56.38 255 LEU A CA 1
ATOM 1903 C C . LEU A 1 255 ? -15.154 12.070 -1.049 1.00 56.38 255 LEU A C 1
ATOM 1905 O O . LEU A 1 255 ? -14.342 12.878 -1.505 1.00 56.38 255 LEU A O 1
ATOM 1909 N N . PRO A 1 256 ? -16.252 12.468 -0.388 1.00 62.16 256 PRO A N 1
ATOM 1910 C CA . PRO A 1 256 ? -16.520 13.878 -0.146 1.00 62.16 256 PRO A CA 1
ATOM 1911 C C . PRO A 1 256 ? -15.433 14.473 0.748 1.00 62.16 256 PRO A C 1
ATOM 1913 O O . PRO A 1 256 ? -14.891 13.785 1.619 1.00 62.16 256 PRO A O 1
ATOM 1916 N N . SER A 1 257 ? -15.142 15.762 0.586 1.00 60.72 257 SER A N 1
ATOM 1917 C CA . SER A 1 257 ? -14.406 16.489 1.617 1.00 60.72 257 SER A CA 1
ATOM 1918 C C . SER A 1 257 ? -15.368 17.153 2.609 1.00 60.72 257 SER A C 1
ATOM 1920 O O . SER A 1 257 ? -16.592 17.106 2.476 1.00 60.72 257 SER A O 1
ATOM 1922 N N . GLN A 1 258 ? -14.805 17.821 3.612 1.00 57.81 258 GLN A N 1
ATOM 1923 C CA . GLN A 1 258 ? -15.547 18.534 4.651 1.00 57.81 258 GLN A CA 1
ATOM 1924 C C . GLN A 1 258 ? -16.039 19.945 4.226 1.00 57.81 258 GLN A C 1
ATOM 1926 O O . GLN A 1 258 ? -16.388 20.766 5.084 1.00 57.81 258 GLN A O 1
ATOM 1931 N N . GLY A 1 259 ? -16.096 20.235 2.915 1.00 49.69 259 GLY A N 1
ATOM 1932 C CA . GLY A 1 259 ? -16.743 21.407 2.304 1.00 49.69 259 GLY A CA 1
ATOM 1933 C C . GLY A 1 259 ? -15.798 22.453 1.674 1.00 49.69 259 GLY A C 1
ATOM 1934 O O . GLY A 1 259 ? -14.927 23.006 2.353 1.00 49.69 259 GLY A O 1
ATOM 1935 N N . GLY A 1 260 ? -16.036 22.837 0.406 1.00 53.03 260 GLY A N 1
ATOM 1936 C CA . GLY A 1 260 ? -15.402 23.985 -0.269 1.00 53.03 260 GLY A CA 1
ATOM 1937 C C . GLY A 1 260 ? -14.874 23.764 -1.701 1.00 53.03 260 GLY A C 1
ATOM 1938 O O . GLY A 1 260 ? -15.500 23.084 -2.496 1.00 53.03 260 GLY A O 1
ATOM 1939 N N . VAL A 1 261 ? -13.767 24.430 -2.074 1.00 49.78 261 VAL A N 1
ATOM 1940 C CA . VAL A 1 261 ? -12.855 24.009 -3.159 1.00 49.78 261 VAL A CA 1
ATOM 1941 C C . VAL A 1 261 ? -11.926 22.971 -2.542 1.00 49.78 261 VAL A C 1
ATOM 1943 O O . VAL A 1 261 ? -11.113 23.310 -1.682 1.00 49.78 261 VAL A O 1
ATOM 1946 N N . GLU A 1 262 ? -12.133 21.718 -2.918 1.00 65.56 262 GLU A N 1
ATOM 1947 C CA . GLU A 1 262 ? -11.783 20.557 -2.106 1.00 65.56 262 GLU A CA 1
ATOM 1948 C C . GLU A 1 262 ? -10.542 19.873 -2.681 1.00 65.56 262 GLU A C 1
ATOM 1950 O O . GLU A 1 262 ? -10.340 19.813 -3.892 1.00 65.56 262 GLU A O 1
ATOM 1955 N N . TYR A 1 263 ? -9.656 19.439 -1.799 1.00 74.00 263 TYR A N 1
ATOM 1956 C CA . TYR A 1 263 ? -8.592 18.508 -2.127 1.00 74.00 263 TYR A CA 1
ATOM 1957 C C . TYR A 1 263 ? -8.583 17.480 -1.005 1.00 74.00 263 TYR A C 1
ATOM 1959 O O . TYR A 1 263 ? -8.566 17.853 0.172 1.00 74.00 263 TYR A O 1
ATOM 1967 N N . ALA A 1 264 ? -8.605 16.206 -1.368 1.00 81.06 264 ALA A N 1
ATOM 1968 C CA . ALA A 1 264 ? -8.470 15.112 -0.433 1.00 81.06 264 ALA A CA 1
ATOM 1969 C C . ALA A 1 264 ? -7.552 14.029 -1.001 1.00 81.06 264 ALA A C 1
ATOM 1971 O O . ALA A 1 264 ? -7.284 13.968 -2.199 1.00 81.06 264 ALA A O 1
ATOM 1972 N N . SER A 1 265 ? -7.035 13.186 -0.118 1.00 87.25 265 SER A N 1
ATOM 1973 C CA . SER A 1 265 ? -6.195 12.059 -0.496 1.00 87.25 265 SER A CA 1
ATOM 1974 C C . SER A 1 265 ? -6.414 10.915 0.474 1.00 87.25 265 SER A C 1
ATOM 1976 O O . SER A 1 265 ? -6.352 11.117 1.689 1.00 87.25 265 SER A O 1
ATOM 1978 N N . ALA A 1 266 ? -6.632 9.721 -0.073 1.00 90.94 266 ALA A N 1
ATOM 1979 C CA . ALA A 1 266 ? -6.701 8.480 0.688 1.00 90.94 266 ALA A CA 1
ATOM 1980 C C . ALA A 1 266 ? -5.288 7.895 0.828 1.00 90.94 266 ALA A C 1
ATOM 1982 O O . ALA A 1 266 ? -4.538 7.850 -0.152 1.00 90.94 266 ALA A O 1
ATOM 1983 N N . ASN A 1 267 ? -4.929 7.487 2.044 1.00 92.50 267 ASN A N 1
ATOM 1984 C CA . ASN A 1 267 ? -3.611 6.943 2.372 1.00 92.50 267 ASN A CA 1
ATOM 1985 C C . ASN A 1 267 ? -3.677 5.451 2.700 1.00 92.50 267 ASN A C 1
ATOM 1987 O O . ASN A 1 267 ? -2.803 4.725 2.248 1.00 92.50 267 ASN A O 1
ATOM 1991 N N . ASP A 1 268 ? -4.698 5.009 3.440 1.00 94.69 268 ASP A N 1
ATOM 1992 C CA . ASP A 1 268 ? -4.803 3.621 3.898 1.00 94.69 268 ASP A CA 1
ATOM 1993 C C . ASP A 1 268 ? -6.268 3.164 4.035 1.00 94.69 268 ASP A C 1
ATOM 1995 O O . ASP A 1 268 ? -7.175 3.994 4.177 1.00 94.69 268 ASP A O 1
ATOM 1999 N N . LEU A 1 269 ? -6.490 1.851 3.952 1.00 92.38 269 LEU A N 1
ATOM 2000 C CA . LEU A 1 269 ? -7.782 1.160 3.996 1.00 92.38 269 LEU A CA 1
ATOM 2001 C C . LEU A 1 269 ? -7.620 -0.137 4.795 1.00 92.38 269 LEU A C 1
ATOM 2003 O O . LEU A 1 269 ? -6.731 -0.928 4.496 1.00 92.38 269 LEU A O 1
ATOM 2007 N N . ASN A 1 270 ? -8.538 -0.399 5.726 1.00 90.19 270 ASN A N 1
ATOM 2008 C CA . ASN A 1 270 ? -8.590 -1.673 6.446 1.00 90.19 270 ASN A CA 1
ATOM 2009 C C . ASN A 1 270 ? -9.623 -2.657 5.841 1.00 90.19 270 ASN A C 1
ATOM 2011 O O . ASN A 1 270 ? -10.429 -2.316 4.962 1.00 90.19 270 ASN A O 1
ATOM 2015 N N . ASN A 1 271 ? -9.661 -3.887 6.354 1.00 85.69 271 ASN A N 1
ATOM 2016 C CA . ASN A 1 271 ? -10.614 -4.914 5.925 1.00 85.69 271 ASN A CA 1
ATOM 2017 C C . ASN A 1 271 ? -12.048 -4.658 6.401 1.00 85.69 271 ASN A C 1
ATOM 2019 O O . ASN A 1 271 ? -12.981 -5.236 5.849 1.00 85.69 271 ASN A O 1
ATOM 2023 N N . THR A 1 272 ? -12.264 -3.766 7.374 1.00 80.94 272 THR A N 1
ATOM 2024 C CA . THR A 1 272 ? -13.616 -3.356 7.793 1.00 80.94 272 THR A CA 1
ATOM 2025 C C . THR A 1 272 ? -14.226 -2.272 6.905 1.00 80.94 272 THR A C 1
ATOM 2027 O O . THR A 1 272 ? -15.378 -1.899 7.115 1.00 80.94 272 THR A O 1
ATOM 2030 N N . GLY A 1 273 ? -13.470 -1.739 5.940 1.00 82.75 273 GLY A N 1
ATOM 2031 C CA . GLY A 1 273 ? -13.919 -0.686 5.028 1.00 82.75 273 GLY A CA 1
ATOM 2032 C C . GLY A 1 273 ? -13.726 0.745 5.541 1.00 82.75 273 GLY A C 1
ATOM 2033 O O . GLY A 1 273 ? -14.254 1.673 4.930 1.00 82.75 273 GLY A O 1
ATOM 2034 N N . LEU A 1 274 ? -12.983 0.951 6.635 1.00 89.56 274 LEU A N 1
ATOM 2035 C CA . LEU A 1 274 ? -12.541 2.286 7.037 1.00 89.56 274 LEU A CA 1
ATOM 2036 C C . LEU A 1 274 ? -11.401 2.751 6.140 1.00 89.56 274 LEU A C 1
ATOM 2038 O O . LEU A 1 274 ? -10.428 2.028 5.932 1.00 89.56 274 LEU A O 1
ATOM 2042 N N . ILE A 1 275 ? -11.501 3.991 5.673 1.00 92.75 275 ILE A N 1
ATOM 2043 C CA . ILE A 1 275 ? -10.472 4.642 4.863 1.00 92.75 275 ILE A CA 1
ATOM 2044 C C . ILE A 1 275 ? -9.950 5.839 5.637 1.00 92.75 275 ILE A C 1
ATOM 2046 O O . ILE A 1 275 ? -10.728 6.608 6.203 1.00 92.75 275 ILE A O 1
ATOM 2050 N N . VAL A 1 276 ? -8.639 6.046 5.626 1.00 94.62 276 VAL A N 1
ATOM 2051 C CA . VAL A 1 276 ? -8.016 7.204 6.270 1.00 94.62 276 VAL A CA 1
ATOM 2052 C C . VAL A 1 276 ? -7.121 7.979 5.322 1.00 94.62 276 VAL A C 1
ATOM 2054 O O . VAL A 1 276 ? -6.604 7.467 4.327 1.00 94.62 276 VAL A O 1
ATOM 2057 N N . GLY A 1 277 ? -6.942 9.256 5.631 1.00 93.56 277 GLY A N 1
ATOM 2058 C CA . GLY A 1 277 ? -6.126 10.156 4.840 1.00 93.56 277 GLY A CA 1
ATOM 2059 C C . GLY A 1 277 ? -6.254 11.592 5.315 1.00 93.56 277 GLY A C 1
ATOM 2060 O O . GLY A 1 277 ? -6.158 11.883 6.511 1.00 93.56 277 GLY A O 1
ATOM 2061 N N . TYR A 1 278 ? -6.425 12.515 4.376 1.00 88.62 278 TYR A N 1
ATOM 2062 C CA . TYR A 1 278 ? -6.541 13.933 4.693 1.00 88.62 278 TYR A CA 1
ATOM 2063 C C . TYR A 1 278 ? -7.363 14.697 3.666 1.00 88.62 278 TYR A C 1
ATOM 2065 O O . TYR A 1 278 ? -7.437 14.307 2.502 1.00 88.62 278 TYR A O 1
ATOM 2073 N N . SER A 1 279 ? -7.952 15.806 4.103 1.00 82.81 279 SER A N 1
ATOM 2074 C CA . SER A 1 279 ? -8.729 16.719 3.269 1.00 82.81 279 SER A CA 1
ATOM 2075 C C . SER A 1 279 ? -8.452 18.181 3.622 1.00 82.81 279 SER A C 1
ATOM 2077 O O . SER A 1 279 ? -7.869 18.480 4.661 1.00 82.81 279 SER A O 1
ATOM 2079 N N . TRP A 1 280 ? -8.808 19.108 2.734 1.00 73.94 280 TRP A N 1
ATOM 2080 C CA . TRP A 1 280 ? -8.635 20.548 2.941 1.00 73.94 280 TRP A CA 1
ATOM 2081 C C . TRP A 1 280 ? -9.984 21.246 2.927 1.00 73.94 280 TRP A C 1
ATOM 2083 O O . TRP A 1 280 ? -10.771 21.084 1.994 1.00 73.94 280 TRP A O 1
ATOM 2093 N N . LYS A 1 281 ? -10.223 22.087 3.933 1.00 63.12 281 LYS A N 1
ATOM 2094 C CA . LYS A 1 281 ? -11.424 22.919 4.011 1.00 63.12 281 LYS A CA 1
ATOM 2095 C C . LYS A 1 281 ? -11.164 24.263 3.345 1.00 63.12 281 LYS A C 1
ATOM 2097 O O . LYS A 1 281 ? -10.214 24.962 3.694 1.00 63.12 281 LYS A O 1
ATOM 2102 N N . ALA A 1 282 ? -12.041 24.711 2.449 1.00 56.78 282 ALA A N 1
ATOM 2103 C CA . ALA A 1 282 ? -11.798 25.967 1.722 1.00 56.78 282 ALA A CA 1
ATOM 2104 C C . ALA A 1 282 ? -11.794 27.226 2.598 1.00 56.78 282 ALA A C 1
ATOM 2106 O O . ALA A 1 282 ? -11.294 28.269 2.181 1.00 56.78 282 ALA A O 1
ATOM 2107 N N . THR A 1 283 ? -12.349 27.146 3.808 1.00 55.47 283 THR A N 1
ATOM 2108 C CA . THR A 1 283 ? -12.312 28.239 4.786 1.00 55.47 283 THR A CA 1
ATOM 2109 C C . THR A 1 283 ? -11.043 28.246 5.643 1.00 55.47 283 THR A C 1
ATOM 2111 O O . THR A 1 283 ? -10.821 29.224 6.350 1.00 55.47 283 THR A O 1
ATOM 2114 N N . ALA A 1 284 ? -10.223 27.192 5.585 1.00 56.91 284 ALA A N 1
ATOM 2115 C CA . ALA A 1 284 ? -8.975 27.027 6.330 1.00 56.91 284 ALA A CA 1
ATOM 2116 C C . ALA A 1 284 ? -7.852 26.617 5.359 1.00 56.91 284 ALA A C 1
ATOM 2118 O O . ALA A 1 284 ? -7.403 25.478 5.316 1.00 56.91 284 ALA A O 1
ATOM 2119 N N . THR A 1 285 ? -7.405 27.561 4.528 1.00 53.28 285 THR A N 1
ATOM 2120 C CA . THR A 1 285 ? -6.495 27.308 3.393 1.00 53.28 285 THR A CA 1
ATOM 2121 C C . THR A 1 285 ? -5.048 26.973 3.780 1.00 53.28 285 THR A C 1
ATOM 2123 O O . THR A 1 285 ? -4.173 27.011 2.917 1.00 53.28 285 THR A O 1
ATOM 2126 N N . THR A 1 286 ? -4.754 26.737 5.058 1.00 57.22 286 THR A N 1
ATOM 2127 C CA . THR A 1 286 ? -3.382 26.552 5.555 1.00 57.22 286 THR A CA 1
ATOM 2128 C C . THR A 1 286 ? -3.167 25.265 6.335 1.00 57.22 286 THR A C 1
ATOM 2130 O O . THR A 1 286 ? -2.016 24.981 6.647 1.00 57.22 286 THR A O 1
ATOM 2133 N N . GLU A 1 287 ? -4.215 24.491 6.635 1.00 63.75 287 GLU A N 1
ATOM 2134 C CA . GLU A 1 287 ? -4.086 23.293 7.471 1.00 63.75 287 GLU A CA 1
ATOM 2135 C C . GLU A 1 287 ? -4.844 22.110 6.846 1.00 63.75 287 GLU A C 1
ATOM 2137 O O . GLU A 1 287 ? -6.069 22.181 6.712 1.00 63.75 287 GLU A O 1
ATOM 2142 N N . PRO A 1 288 ? -4.140 21.047 6.403 1.00 68.56 288 PRO A N 1
ATOM 2143 C CA . PRO A 1 288 ? -4.790 19.787 6.057 1.00 68.56 288 PRO A CA 1
ATOM 2144 C C . PRO A 1 288 ? -5.436 19.181 7.310 1.00 68.56 288 PRO A C 1
ATOM 2146 O O . PRO A 1 288 ? -4.889 19.287 8.404 1.00 68.56 288 PRO A O 1
ATOM 2149 N N . LEU A 1 289 ? -6.584 18.532 7.137 1.00 81.19 289 LEU A N 1
ATOM 2150 C CA . LEU A 1 289 ? -7.341 17.880 8.200 1.00 81.19 289 LEU A CA 1
ATOM 2151 C C . LEU A 1 289 ? -7.217 16.371 8.044 1.00 81.19 289 LEU A C 1
ATOM 2153 O O . LEU A 1 289 ? -7.607 15.817 7.009 1.00 81.19 289 LEU A O 1
ATOM 2157 N N . ALA A 1 290 ? -6.708 15.691 9.070 1.00 90.38 290 ALA A N 1
ATOM 2158 C CA . ALA A 1 290 ? -6.758 14.237 9.120 1.00 90.38 290 ALA A CA 1
ATOM 2159 C C . ALA A 1 290 ? -8.222 13.776 9.017 1.00 90.38 290 ALA A C 1
ATOM 2161 O O . ALA A 1 290 ? -9.087 14.210 9.777 1.00 90.38 290 ALA A O 1
ATOM 2162 N N . THR A 1 291 ? -8.509 12.933 8.029 1.00 90.88 291 THR A N 1
ATOM 2163 C CA . THR A 1 291 ? -9.880 12.555 7.671 1.00 90.88 291 THR A CA 1
ATOM 2164 C C . THR A 1 291 ? -10.034 11.044 7.728 1.00 90.88 291 THR A C 1
ATOM 2166 O O . THR A 1 291 ? -9.153 10.313 7.269 1.00 90.88 291 THR A O 1
ATOM 2169 N N . LEU A 1 292 ? -11.163 10.600 8.276 1.00 92.75 292 LEU A N 1
ATOM 2170 C CA . LEU A 1 292 ? -11.627 9.219 8.227 1.00 92.75 292 LEU A CA 1
ATOM 2171 C C . LEU A 1 292 ? -12.904 9.167 7.396 1.00 92.75 292 LEU A C 1
ATOM 2173 O O . LEU A 1 292 ? -13.857 9.891 7.676 1.00 92.75 292 LEU A O 1
ATOM 2177 N N . TRP A 1 293 ? -12.932 8.304 6.389 1.00 90.69 293 TRP A N 1
ATOM 2178 C CA . TRP A 1 293 ? -14.132 8.019 5.621 1.00 90.69 293 TRP A CA 1
ATOM 2179 C C . TRP A 1 293 ? -14.714 6.684 6.052 1.00 90.69 293 TRP A C 1
ATOM 2181 O O . TRP A 1 293 ? -14.027 5.662 6.089 1.00 90.69 293 TRP A O 1
ATOM 2191 N N . GLN A 1 294 ? -16.003 6.718 6.359 1.00 87.19 294 GLN A N 1
ATOM 2192 C CA . GLN A 1 294 ? -16.795 5.551 6.711 1.00 87.19 294 GLN A CA 1
ATOM 2193 C C . GLN A 1 294 ? -18.022 5.517 5.810 1.00 87.19 294 GLN A C 1
ATOM 2195 O O . GLN A 1 294 ? -18.624 6.559 5.531 1.00 87.19 294 GLN A O 1
ATOM 2200 N N . GLN A 1 295 ? -18.383 4.323 5.354 1.00 82.62 295 GLN A N 1
ATOM 2201 C CA . GLN A 1 295 ? -19.621 4.133 4.622 1.00 82.62 295 GLN A CA 1
ATOM 2202 C C . GLN A 1 295 ? -20.803 4.024 5.590 1.00 82.62 295 GLN A C 1
ATOM 2204 O O . GLN A 1 295 ? -20.757 3.301 6.587 1.00 82.62 295 GLN A O 1
ATOM 2209 N N . GLU A 1 296 ? -21.865 4.753 5.288 1.00 80.00 296 GLU A N 1
ATOM 2210 C CA . GLU A 1 296 ? -23.111 4.775 6.039 1.00 80.00 296 GLU A CA 1
ATOM 2211 C C . GLU A 1 296 ? -24.080 3.683 5.549 1.00 80.00 296 GLU A C 1
ATOM 2213 O O . GLU A 1 296 ? -23.951 3.188 4.427 1.00 80.00 296 GLU A O 1
ATOM 2218 N N . PRO A 1 297 ? -25.113 3.320 6.339 1.00 74.56 297 PRO A N 1
ATOM 2219 C CA . PRO A 1 297 ? -26.101 2.305 5.952 1.00 74.56 297 PRO A CA 1
ATOM 2220 C C . PRO A 1 297 ? -26.904 2.609 4.675 1.00 74.56 297 PRO A C 1
ATOM 2222 O O . PRO A 1 297 ? -27.641 1.747 4.203 1.00 74.56 297 PRO A O 1
ATOM 2225 N N . ASP A 1 298 ? -26.835 3.838 4.160 1.00 72.19 298 ASP A N 1
ATOM 2226 C CA . ASP A 1 298 ? -27.451 4.260 2.898 1.00 72.19 298 ASP A CA 1
ATOM 2227 C C . ASP A 1 298 ? -26.467 4.265 1.710 1.00 72.19 298 ASP A C 1
ATOM 2229 O O . ASP A 1 298 ? -26.758 4.862 0.671 1.00 72.19 298 ASP A O 1
ATOM 2233 N N . ASP A 1 299 ? -25.323 3.594 1.874 1.00 70.94 299 ASP A N 1
ATOM 2234 C CA . ASP A 1 299 ? -24.192 3.485 0.948 1.00 70.94 299 ASP A CA 1
ATOM 2235 C C . ASP A 1 299 ? -23.418 4.791 0.707 1.00 70.94 299 ASP A C 1
ATOM 2237 O O . ASP A 1 299 ? -22.456 4.798 -0.072 1.00 70.94 299 ASP A O 1
ATOM 2241 N N . SER A 1 300 ? -23.797 5.897 1.357 1.00 76.69 300 SER A N 1
ATOM 2242 C CA . SER A 1 300 ? -23.055 7.153 1.264 1.00 76.69 300 SER A CA 1
ATOM 2243 C C . SER A 1 300 ? -21.758 7.101 2.072 1.00 76.69 300 SER A C 1
ATOM 2245 O O . SER A 1 300 ? -21.640 6.359 3.040 1.00 76.69 300 SER A O 1
ATOM 2247 N N . TRP A 1 301 ? -20.760 7.884 1.667 1.00 81.62 301 TRP A N 1
ATOM 2248 C CA . TRP A 1 301 ? -19.515 8.029 2.420 1.00 81.62 301 TRP A CA 1
ATOM 2249 C C . TRP A 1 301 ? -19.559 9.306 3.254 1.00 81.62 301 TRP A C 1
ATOM 2251 O O . TRP A 1 301 ? -19.797 10.384 2.706 1.00 81.62 301 TRP A O 1
ATOM 2261 N N . THR A 1 302 ? -19.275 9.205 4.551 1.00 85.06 302 THR A N 1
ATOM 2262 C CA . THR A 1 302 ? -19.148 10.362 5.449 1.00 85.06 302 THR A CA 1
ATOM 2263 C C . THR A 1 302 ? -17.672 10.661 5.723 1.00 85.06 302 THR A C 1
ATOM 2265 O O . THR A 1 302 ? -16.956 9.756 6.156 1.00 85.06 302 THR A O 1
ATOM 2268 N N . PRO A 1 303 ? -17.197 11.909 5.520 1.00 86.75 303 PRO A N 1
ATOM 2269 C CA . PRO A 1 303 ? -15.842 12.327 5.858 1.00 86.75 303 PRO A CA 1
ATOM 2270 C C . PRO A 1 303 ? -15.800 12.913 7.274 1.00 86.75 303 PRO A C 1
ATOM 2272 O O . PRO A 1 303 ? -16.107 14.088 7.486 1.00 86.75 303 PRO A O 1
ATOM 2275 N N . TYR A 1 304 ? -15.414 12.112 8.257 1.00 88.56 304 TYR A N 1
ATOM 2276 C CA . TYR A 1 304 ? -15.243 12.573 9.630 1.00 88.56 304 TYR A CA 1
ATOM 2277 C C . TYR A 1 304 ? -13.915 13.327 9.799 1.00 88.56 304 TYR A C 1
ATOM 2279 O O . TYR A 1 304 ? -12.857 12.843 9.390 1.00 88.56 304 TYR A O 1
ATOM 2287 N N . ASP A 1 305 ? -13.970 14.512 10.416 1.00 88.25 305 ASP A N 1
ATOM 2288 C CA . ASP A 1 305 ? -12.781 15.259 10.842 1.00 88.25 305 ASP A CA 1
ATOM 2289 C C . ASP A 1 305 ? -12.242 14.664 12.128 1.00 88.25 305 ASP A C 1
ATOM 2291 O O . ASP A 1 305 ? -12.881 14.774 13.176 1.00 88.25 305 ASP A O 1
ATOM 2295 N N . LEU A 1 306 ? -11.059 14.054 12.065 1.00 91.19 306 LEU A N 1
ATOM 2296 C CA . LEU A 1 306 ? -10.440 13.479 13.253 1.00 91.19 306 LEU A CA 1
ATOM 2297 C C . LEU A 1 306 ? -10.170 14.548 14.319 1.00 91.19 306 LEU A C 1
ATOM 2299 O O . LEU A 1 306 ? -10.203 14.212 15.498 1.00 91.19 306 LEU A O 1
ATOM 2303 N N . ASN A 1 307 ? -10.008 15.825 13.943 1.00 87.00 307 ASN A N 1
ATOM 2304 C CA . ASN A 1 307 ? -9.856 16.936 14.894 1.00 87.00 307 ASN A CA 1
ATOM 2305 C C . ASN A 1 307 ? -11.135 17.230 15.687 1.00 87.00 307 ASN A C 1
ATOM 2307 O O . ASN A 1 307 ? -11.061 17.786 16.777 1.00 87.00 307 ASN A O 1
ATOM 2311 N N . GLU A 1 308 ? -12.300 16.842 15.166 1.00 87.38 308 GLU A N 1
ATOM 2312 C CA . GLU A 1 308 ? -13.600 17.065 15.810 1.00 87.38 308 GLU A CA 1
ATOM 2313 C C . GLU A 1 308 ? -14.105 15.817 16.547 1.00 87.38 308 GLU A C 1
ATOM 2315 O O . GLU A 1 308 ? -14.922 15.923 17.462 1.00 87.38 308 GLU A O 1
ATOM 2320 N N . ILE A 1 309 ? -13.660 14.622 16.137 1.00 90.00 309 ILE A N 1
ATOM 2321 C CA . ILE A 1 309 ? -14.164 13.348 16.677 1.00 90.00 309 ILE A CA 1
ATOM 2322 C C . ILE A 1 309 ? -13.210 12.645 17.649 1.00 90.00 309 ILE A C 1
ATOM 2324 O O . ILE A 1 309 ? -13.606 11.658 18.270 1.00 90.00 309 ILE A O 1
ATOM 2328 N N . ALA A 1 310 ? -11.970 13.122 17.780 1.00 90.75 310 ALA A N 1
ATOM 2329 C CA . ALA A 1 310 ? -10.997 12.592 18.728 1.00 90.75 310 ALA A CA 1
ATOM 2330 C C . ALA A 1 310 ? -10.805 13.534 19.925 1.00 90.75 310 ALA A C 1
ATOM 2332 O O . ALA A 1 310 ? -10.571 14.731 19.762 1.00 90.75 310 ALA A O 1
ATOM 2333 N N . ASP A 1 311 ? -10.823 12.979 21.135 1.00 86.62 311 ASP A N 1
ATOM 2334 C CA . ASP A 1 311 ? -10.476 13.690 22.365 1.00 86.62 311 ASP A CA 1
ATOM 2335 C C . ASP A 1 311 ? -8.951 13.676 22.560 1.00 86.62 311 ASP A C 1
ATOM 2337 O O . ASP A 1 311 ? -8.386 12.771 23.184 1.00 86.62 311 ASP A O 1
ATOM 2341 N N . GLY A 1 312 ? -8.264 14.652 21.958 1.00 76.44 312 GLY A N 1
ATOM 2342 C CA . GLY A 1 312 ? -6.805 14.798 22.068 1.00 76.44 312 GLY A CA 1
ATOM 2343 C C . GLY A 1 312 ? -6.321 16.142 22.600 1.00 76.44 312 GLY A C 1
ATOM 2344 O O . GLY A 1 312 ? -5.127 16.422 22.543 1.00 76.44 312 GLY A O 1
ATOM 2345 N N . GLY A 1 313 ? -7.203 16.971 23.158 1.00 83.00 313 GLY A N 1
ATOM 2346 C CA . GLY A 1 313 ? -6.803 18.232 23.789 1.00 83.00 313 GLY A CA 1
ATOM 2347 C C . GLY A 1 313 ? -6.174 19.229 22.808 1.00 83.00 313 GLY A C 1
ATOM 2348 O O . GLY A 1 313 ? -6.866 19.741 21.937 1.00 83.00 313 GLY A O 1
ATOM 2349 N N . ASP A 1 314 ? -4.879 19.521 22.979 1.00 85.62 314 ASP A N 1
ATOM 2350 C CA . ASP A 1 314 ? -4.151 20.570 22.241 1.00 85.62 314 ASP A CA 1
ATOM 2351 C C . ASP A 1 314 ? -3.481 20.060 20.945 1.00 85.62 314 ASP A C 1
ATOM 2353 O O . ASP A 1 314 ? -2.650 20.762 20.364 1.00 85.62 314 ASP A O 1
ATOM 2357 N N . TYR A 1 315 ? -3.763 18.831 20.502 1.00 88.38 315 TYR A N 1
ATOM 2358 C CA . TYR A 1 315 ? -3.214 18.301 19.251 1.00 88.38 315 TYR A CA 1
ATOM 2359 C C . TYR A 1 315 ? -4.053 18.715 18.038 1.00 88.38 315 TYR A C 1
ATOM 2361 O O . TYR A 1 315 ? -5.278 18.645 18.063 1.00 88.38 315 TYR A O 1
ATOM 2369 N N . ILE A 1 316 ? -3.368 19.067 16.949 1.00 86.88 316 ILE A N 1
ATOM 2370 C CA . ILE A 1 316 ? -3.937 19.188 15.605 1.00 86.88 316 ILE A CA 1
ATOM 2371 C C . ILE A 1 316 ? -3.421 18.024 14.766 1.00 86.88 316 ILE A C 1
ATOM 2373 O O . ILE A 1 316 ? -2.209 17.841 14.621 1.00 86.88 316 ILE A O 1
ATOM 2377 N N . TYR A 1 317 ? -4.337 17.261 14.181 1.00 89.00 317 TYR A N 1
ATOM 2378 C CA . TYR A 1 317 ? -4.046 16.150 13.284 1.00 89.00 317 TYR A CA 1
ATOM 2379 C C . TYR A 1 317 ? -4.071 16.635 11.837 1.00 89.00 317 TYR A C 1
ATOM 2381 O O . TYR A 1 317 ? -5.114 17.011 11.294 1.00 89.00 317 TYR A O 1
ATOM 2389 N N . GLU A 1 318 ? -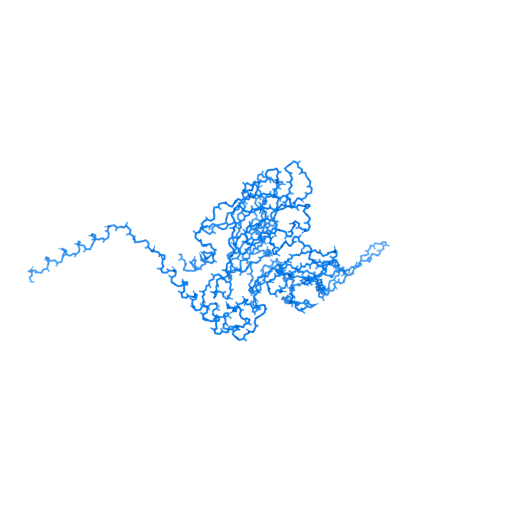2.913 16.578 11.192 1.00 87.62 318 GLU A N 1
ATOM 2390 C CA . GLU A 1 318 ? -2.726 17.072 9.830 1.00 87.62 318 GLU A CA 1
ATOM 2391 C C . GLU A 1 318 ? -2.988 15.980 8.787 1.00 87.62 318 GLU A C 1
ATOM 2393 O O . GLU A 1 318 ? -3.441 16.253 7.673 1.00 87.62 318 GLU A O 1
ATOM 2398 N N . ARG A 1 319 ? -2.691 14.721 9.128 1.00 90.50 319 ARG A N 1
ATOM 2399 C CA . ARG A 1 319 ? -2.850 13.587 8.213 1.00 90.50 319 ARG A CA 1
ATOM 2400 C C . ARG A 1 319 ? -3.022 12.279 8.964 1.00 90.50 319 ARG A C 1
ATOM 2402 O O . ARG A 1 319 ? -2.157 11.929 9.755 1.00 90.50 319 ARG A O 1
ATOM 2409 N N . ALA A 1 320 ? -4.053 11.508 8.642 1.00 95.06 320 ALA A N 1
ATOM 2410 C CA . ALA A 1 320 ? -4.103 10.105 9.036 1.00 95.06 320 ALA A CA 1
ATOM 2411 C C . ALA A 1 320 ? -3.302 9.268 8.028 1.00 95.06 320 ALA A C 1
ATOM 2413 O O . ALA A 1 320 ? -3.435 9.456 6.816 1.00 95.06 320 ALA A O 1
ATOM 2414 N N . VAL A 1 321 ? -2.408 8.417 8.525 1.00 95.06 321 VAL A N 1
ATOM 2415 C CA . VAL A 1 321 ? -1.422 7.684 7.714 1.00 95.06 321 VAL A CA 1
ATOM 2416 C C . VAL A 1 321 ? -1.660 6.185 7.677 1.00 95.06 321 VAL A C 1
ATOM 2418 O O . VAL A 1 321 ? -1.246 5.573 6.704 1.00 95.06 321 VAL A O 1
ATOM 2421 N N . ALA A 1 322 ? -2.321 5.618 8.689 1.00 96.06 322 ALA A N 1
ATOM 2422 C CA . ALA A 1 322 ? -2.626 4.194 8.719 1.00 96.06 322 ALA A CA 1
ATOM 2423 C C . ALA A 1 322 ? -3.893 3.896 9.522 1.00 96.06 322 ALA A C 1
ATOM 2425 O O . ALA A 1 322 ? -4.222 4.637 10.455 1.00 96.06 322 ALA A O 1
ATOM 2426 N N . VAL A 1 323 ? -4.566 2.802 9.183 1.00 95.81 323 VAL A N 1
ATOM 2427 C CA . VAL A 1 323 ? -5.725 2.261 9.897 1.00 95.81 323 VAL A CA 1
ATOM 2428 C C . VAL A 1 323 ? -5.606 0.745 9.991 1.00 95.81 323 VAL A C 1
ATOM 2430 O O . VAL A 1 323 ? -5.179 0.100 9.042 1.00 95.81 323 VAL A O 1
ATOM 2433 N N . ASN A 1 324 ? -5.972 0.158 11.129 1.00 93.81 324 ASN A N 1
ATOM 2434 C CA . ASN A 1 324 ? -5.998 -1.299 11.274 1.00 93.81 324 ASN A CA 1
ATOM 2435 C C . ASN A 1 324 ? -7.425 -1.859 11.327 1.00 93.81 324 ASN A C 1
ATOM 2437 O O . ASN A 1 324 ? -8.397 -1.115 11.467 1.00 93.81 324 ASN A O 1
ATOM 2441 N N . ASP A 1 325 ? -7.555 -3.183 11.270 1.00 89.44 325 ASP A N 1
ATOM 2442 C CA . ASP A 1 325 ? -8.849 -3.883 11.252 1.00 89.44 325 ASP A CA 1
ATOM 2443 C C . ASP A 1 325 ? -9.672 -3.747 12.543 1.00 89.44 325 ASP A C 1
ATOM 2445 O O . ASP A 1 325 ? -10.880 -3.966 12.537 1.00 89.44 325 ASP A O 1
ATOM 2449 N N . GLU A 1 326 ? -9.053 -3.348 13.653 1.00 90.75 326 GLU A N 1
ATOM 2450 C CA . GLU A 1 326 ? -9.752 -3.069 14.914 1.00 90.75 326 GLU A CA 1
ATOM 2451 C C . GLU A 1 326 ? -10.258 -1.614 14.995 1.00 90.75 326 GLU A C 1
ATOM 2453 O O . GLU A 1 326 ? -10.988 -1.260 15.924 1.00 90.75 326 GLU A O 1
ATOM 2458 N N . GLY A 1 327 ? -9.907 -0.776 14.013 1.00 92.69 327 GLY A N 1
ATOM 2459 C CA . GLY A 1 327 ? -10.305 0.626 13.907 1.00 92.69 327 GLY A CA 1
ATOM 2460 C C . GLY A 1 327 ? -9.332 1.619 14.543 1.00 92.69 327 GLY A C 1
ATOM 2461 O O . GLY A 1 327 ? -9.669 2.792 14.655 1.00 92.69 327 GLY A O 1
ATOM 2462 N N . TYR A 1 328 ? -8.140 1.198 14.968 1.00 96.44 328 TYR A N 1
ATOM 2463 C CA . TYR A 1 328 ? -7.088 2.129 15.383 1.00 96.44 328 TYR A CA 1
ATOM 2464 C C . TYR A 1 328 ? -6.587 2.936 14.196 1.00 96.44 328 TYR A C 1
ATOM 2466 O O . TYR A 1 328 ? -6.475 2.413 13.089 1.00 96.44 328 TYR A O 1
ATOM 2474 N N . VAL A 1 329 ? -6.235 4.197 14.446 1.00 97.44 329 VAL A N 1
ATOM 2475 C CA . VAL A 1 329 ? -5.701 5.106 13.427 1.00 97.44 329 VAL A CA 1
ATOM 2476 C C . VAL A 1 329 ? -4.369 5.686 13.892 1.00 97.44 329 VAL A C 1
ATOM 2478 O O . VAL A 1 329 ? -4.230 6.116 15.038 1.00 97.44 329 VAL A O 1
ATOM 2481 N N . LEU A 1 330 ? -3.389 5.735 12.993 1.00 97.25 330 LEU A N 1
ATOM 2482 C CA . LEU A 1 330 ? -2.171 6.523 13.172 1.00 97.25 330 LEU A CA 1
ATOM 2483 C C . LEU A 1 330 ? -2.321 7.857 12.451 1.00 97.25 330 LEU A C 1
ATOM 2485 O O . LEU A 1 330 ? -2.702 7.899 11.278 1.00 97.25 330 LEU A O 1
ATOM 2489 N N . ALA A 1 331 ? -1.981 8.946 13.133 1.00 95.50 331 ALA A N 1
ATOM 2490 C CA . ALA A 1 331 ? -2.006 10.285 12.567 1.00 95.50 331 ALA A CA 1
ATOM 2491 C C . ALA A 1 331 ? -0.687 11.026 12.798 1.00 95.50 331 ALA A C 1
ATOM 2493 O O . ALA A 1 331 ? -0.064 10.922 13.853 1.00 95.50 331 ALA A O 1
ATOM 2494 N N . LEU A 1 332 ? -0.286 11.804 11.797 1.00 93.38 332 LEU A N 1
ATOM 2495 C CA . LEU A 1 332 ? 0.737 12.828 11.921 1.00 93.38 332 LEU A CA 1
ATOM 2496 C C . LEU A 1 332 ? 0.071 14.145 12.312 1.00 93.38 332 LEU A C 1
ATOM 2498 O O . LEU A 1 332 ? -0.946 14.534 11.728 1.00 93.38 332 LEU A O 1
ATOM 2502 N N . GLY A 1 333 ? 0.650 14.834 13.286 1.00 90.50 333 GLY A N 1
ATOM 2503 C CA . GLY A 1 333 ? 0.094 16.079 13.800 1.00 90.50 333 GLY A CA 1
ATOM 2504 C C . GLY A 1 333 ? 1.115 16.965 14.495 1.00 90.50 333 GLY A C 1
ATOM 2505 O O . GLY A 1 333 ? 2.322 16.746 14.412 1.00 90.50 333 GLY A O 1
ATOM 2506 N N . LYS A 1 334 ? 0.617 17.976 15.196 1.00 88.69 334 LYS A N 1
ATOM 2507 C CA . LYS A 1 334 ? 1.400 18.956 15.961 1.00 88.69 334 LYS A CA 1
ATOM 2508 C C . LYS A 1 334 ? 0.606 19.420 17.180 1.00 88.69 334 LYS A C 1
ATOM 2510 O O . LYS A 1 334 ? -0.568 19.095 17.317 1.00 88.69 334 LYS A O 1
ATOM 2515 N N . LEU A 1 335 ? 1.236 20.193 18.056 1.00 86.88 335 LEU A N 1
ATOM 2516 C CA . LEU A 1 335 ? 0.513 20.963 19.070 1.00 86.88 335 LEU A CA 1
ATOM 2517 C C . LEU A 1 335 ? -0.052 22.244 18.434 1.00 86.88 335 LEU A C 1
ATOM 2519 O O . LEU A 1 335 ? 0.636 22.876 17.635 1.00 86.88 335 LEU A O 1
ATOM 2523 N N . ASP A 1 336 ? -1.259 22.652 18.825 1.00 77.69 336 ASP A N 1
ATOM 2524 C CA . ASP A 1 336 ? -2.020 23.799 18.288 1.00 77.69 336 ASP A CA 1
ATOM 2525 C C . ASP A 1 336 ? -1.207 25.110 18.240 1.00 77.69 336 ASP A C 1
ATOM 2527 O O . ASP A 1 336 ? -1.285 25.896 17.299 1.00 77.69 336 ASP A O 1
ATOM 2531 N N . GLN A 1 337 ? -0.332 25.331 19.225 1.00 75.62 337 GLN A N 1
ATOM 2532 C CA . GLN A 1 337 ? 0.449 26.571 19.344 1.00 75.62 337 GLN A CA 1
ATOM 2533 C C . GLN A 1 337 ? 1.826 26.530 18.667 1.00 75.62 337 GLN A C 1
ATOM 2535 O O . GLN A 1 337 ? 2.545 27.534 18.683 1.00 75.62 337 GLN A O 1
ATOM 2540 N N . ASP A 1 338 ? 2.202 25.398 18.076 1.00 72.94 338 ASP A N 1
ATOM 2541 C CA . ASP A 1 338 ? 3.559 25.134 17.620 1.00 72.94 338 ASP A CA 1
ATOM 2542 C C . ASP A 1 338 ? 3.636 24.885 16.106 1.00 72.94 338 ASP A C 1
ATOM 2544 O O . ASP A 1 338 ? 2.777 24.267 15.489 1.00 72.94 338 ASP A O 1
ATOM 2548 N N . ILE A 1 339 ? 4.761 25.292 15.515 1.00 68.75 339 ILE A N 1
ATOM 2549 C CA . ILE A 1 339 ? 5.207 24.857 14.176 1.00 68.75 339 ILE A CA 1
ATOM 2550 C C . ILE A 1 339 ? 6.213 23.684 14.263 1.00 68.75 339 ILE A C 1
ATOM 2552 O O . ILE A 1 339 ? 6.996 23.464 13.340 1.00 68.75 339 ILE A O 1
ATOM 2556 N N . SER A 1 340 ? 6.254 23.022 15.427 1.00 65.50 340 SER A N 1
ATOM 2557 C CA . SER A 1 340 ? 7.176 21.956 15.864 1.00 65.50 340 SER A CA 1
ATOM 2558 C C . SER A 1 340 ? 7.114 20.696 14.973 1.00 65.50 340 SER A C 1
ATOM 2560 O O . SER A 1 340 ? 6.212 20.594 14.143 1.00 65.50 340 SER A O 1
ATOM 2562 N N . PRO A 1 341 ? 8.079 19.745 15.071 1.00 63.97 341 PRO A N 1
ATOM 2563 C CA . PRO A 1 341 ? 8.113 18.580 14.181 1.00 63.97 341 PRO A CA 1
ATOM 2564 C C . PRO A 1 341 ? 6.848 17.724 14.284 1.00 63.97 341 PRO A C 1
ATOM 2566 O O . PRO A 1 341 ? 6.218 17.675 15.339 1.00 63.97 341 PRO A O 1
ATOM 2569 N N . ALA A 1 342 ? 6.534 17.025 13.190 1.00 81.12 342 ALA A N 1
ATOM 2570 C CA . ALA A 1 342 ? 5.395 16.121 13.113 1.00 81.12 342 ALA A CA 1
ATOM 2571 C C . ALA A 1 342 ? 5.458 15.073 14.238 1.00 81.12 342 ALA A C 1
ATOM 2573 O O . ALA A 1 342 ? 6.399 14.279 14.307 1.00 81.12 342 ALA A O 1
ATOM 2574 N N . LEU A 1 343 ? 4.459 15.103 15.117 1.00 92.00 343 LEU A N 1
ATOM 2575 C CA . LEU A 1 343 ? 4.189 14.084 16.121 1.00 92.00 343 LEU A CA 1
ATOM 2576 C C . LEU A 1 343 ? 3.542 12.877 15.447 1.00 92.00 343 LEU A C 1
ATOM 2578 O O . LEU A 1 343 ? 2.739 13.050 14.530 1.00 92.00 343 LEU A O 1
ATOM 2582 N N . LEU A 1 344 ? 3.848 11.675 15.934 1.00 95.00 344 LEU A N 1
ATOM 2583 C CA . LEU A 1 344 ? 3.097 10.467 15.609 1.00 95.00 344 LEU A CA 1
ATOM 2584 C C . LEU A 1 344 ? 2.126 10.172 16.752 1.00 95.00 344 LEU A C 1
ATOM 2586 O O . LEU A 1 344 ? 2.531 9.966 17.898 1.00 95.00 344 LEU A O 1
ATOM 2590 N N . LEU A 1 345 ? 0.842 10.160 16.424 1.00 95.38 345 LEU A N 1
ATOM 2591 C CA . LEU A 1 345 ? -0.261 10.061 17.367 1.00 95.38 345 LEU A CA 1
ATOM 2592 C C . LEU A 1 345 ? -1.048 8.780 17.090 1.00 95.38 345 LEU A C 1
ATOM 2594 O O . LEU A 1 345 ? -1.413 8.502 15.946 1.00 95.38 345 LEU A O 1
ATOM 2598 N N . LEU A 1 346 ? -1.318 8.015 18.144 1.00 97.06 346 LEU A N 1
ATOM 2599 C CA . LEU A 1 346 ? -2.222 6.873 18.109 1.00 97.06 346 LEU A CA 1
ATOM 2600 C C . LEU A 1 346 ? -3.616 7.320 18.537 1.00 97.06 346 LEU A C 1
ATOM 2602 O O . LEU A 1 346 ? -3.812 7.755 19.674 1.00 97.06 346 LEU A O 1
ATOM 2606 N N . LEU A 1 347 ? -4.580 7.161 17.641 1.00 97.19 347 LEU A N 1
ATOM 2607 C CA . LEU A 1 347 ? -5.998 7.340 17.907 1.00 97.19 347 LEU A CA 1
ATOM 2608 C C . LEU A 1 347 ? -6.589 5.959 18.213 1.00 97.19 347 LEU A C 1
ATOM 2610 O O . LEU A 1 347 ? -6.697 5.098 17.339 1.00 97.19 347 LEU A O 1
ATOM 2614 N N . THR A 1 348 ? -6.942 5.746 19.478 1.00 96.69 348 THR A N 1
ATOM 2615 C CA . THR A 1 348 ? -7.562 4.512 19.976 1.00 96.69 348 THR A CA 1
ATOM 2616 C C . THR A 1 348 ? -9.079 4.655 19.922 1.00 96.69 348 THR A C 1
ATOM 2618 O O . THR A 1 348 ? -9.592 5.567 20.577 1.00 96.69 348 THR A O 1
ATOM 2621 N N . PRO A 1 349 ? -9.805 3.809 19.172 1.00 94.44 349 PRO A N 1
ATOM 2622 C CA . PRO A 1 349 ? -11.250 3.924 19.064 1.00 94.44 349 PRO A CA 1
ATOM 2623 C C . PRO A 1 349 ? -11.910 3.524 20.385 1.00 94.44 349 PRO A C 1
ATOM 2625 O O . PRO A 1 349 ? -11.525 2.542 21.022 1.00 94.44 349 PRO A O 1
ATOM 2628 N N . ASP A 1 350 ? -12.957 4.246 20.773 1.00 91.50 350 ASP A N 1
ATOM 2629 C CA . ASP A 1 350 ? -13.753 3.918 21.964 1.00 91.50 350 ASP A CA 1
ATOM 2630 C C . ASP A 1 350 ? -14.474 2.569 21.823 1.00 91.50 350 ASP A C 1
ATOM 2632 O O . ASP A 1 350 ? -14.821 1.917 22.812 1.00 91.50 350 ASP A O 1
ATOM 2636 N N . THR A 1 351 ? -14.714 2.152 20.577 1.00 89.38 351 THR A N 1
ATOM 2637 C CA . THR A 1 351 ? -15.370 0.891 20.234 1.00 89.38 351 THR A CA 1
ATOM 2638 C C . THR A 1 351 ? -14.526 0.160 19.202 1.00 89.38 351 THR A C 1
ATOM 2640 O O . THR A 1 351 ? -14.390 0.637 18.079 1.00 89.38 351 THR A O 1
ATOM 2643 N N . LEU A 1 352 ? -13.972 -0.994 19.579 1.00 88.06 352 LEU A N 1
ATOM 2644 C CA . LEU A 1 352 ? -13.212 -1.825 18.649 1.00 88.06 352 LEU A CA 1
ATOM 2645 C C . LEU A 1 352 ? -14.133 -2.382 17.566 1.00 88.06 352 LEU A C 1
ATOM 2647 O O . LEU A 1 352 ? -15.226 -2.885 17.861 1.00 88.06 352 LEU A O 1
ATOM 2651 N N . LEU A 1 353 ? -13.666 -2.326 16.325 1.00 83.38 353 LEU A N 1
ATOM 2652 C CA . LEU A 1 353 ? -14.302 -3.026 15.223 1.00 83.38 353 LEU A CA 1
ATOM 2653 C C . LEU A 1 353 ? -13.985 -4.518 15.302 1.00 83.38 353 LEU A C 1
ATOM 2655 O O . LEU A 1 353 ? -12.967 -4.944 15.845 1.00 83.38 353 LEU A O 1
ATOM 2659 N N . SER A 1 354 ? -14.911 -5.328 14.799 1.00 73.31 354 SER A N 1
ATOM 2660 C CA . SER A 1 354 ? -14.673 -6.760 14.653 1.00 73.31 354 SER A CA 1
ATOM 2661 C C . SER A 1 354 ? -13.994 -7.008 13.308 1.00 73.31 354 SER A C 1
ATOM 2663 O O . SER A 1 354 ? -14.472 -6.454 12.315 1.00 73.31 354 SER A O 1
ATOM 2665 N N . PRO A 1 355 ? -12.949 -7.852 13.251 1.00 61.91 355 PRO A N 1
ATOM 2666 C CA . PRO A 1 355 ? -12.331 -8.229 11.989 1.00 61.91 355 PRO A CA 1
ATOM 2667 C C . PRO A 1 355 ? -13.387 -8.765 11.028 1.00 61.91 355 PRO A C 1
ATOM 2669 O O . PRO A 1 355 ? -14.240 -9.573 11.424 1.00 61.91 355 PRO A O 1
ATOM 2672 N N . VAL A 1 356 ? -13.338 -8.328 9.772 1.00 61.75 356 VAL A N 1
ATOM 2673 C CA . VAL A 1 356 ? -14.216 -8.888 8.748 1.00 61.75 356 VAL A CA 1
ATOM 2674 C C . VAL A 1 356 ? -13.731 -10.292 8.450 1.00 61.75 356 VAL A C 1
ATOM 2676 O O . VAL A 1 356 ? -12.671 -10.504 7.872 1.00 61.75 356 VAL A O 1
ATOM 2679 N N . GLN A 1 357 ? -14.506 -11.276 8.890 1.00 55.88 357 GLN A N 1
ATOM 2680 C CA . GLN A 1 357 ? -14.230 -12.658 8.555 1.00 55.88 357 GLN A CA 1
ATOM 2681 C C . GLN A 1 357 ? -14.653 -12.881 7.104 1.00 55.88 357 GLN A C 1
ATOM 2683 O O . GLN A 1 357 ? -15.847 -12.808 6.803 1.00 55.88 357 GLN A O 1
ATOM 2688 N N . GLN A 1 358 ? -13.685 -13.157 6.223 1.00 63.66 358 GLN A N 1
ATOM 2689 C CA . GLN A 1 358 ? -13.963 -13.564 4.848 1.00 63.66 358 GLN A CA 1
ATOM 2690 C C . GLN A 1 358 ? -15.034 -14.660 4.854 1.00 63.66 358 GLN A C 1
ATOM 2692 O O . GLN A 1 358 ? -14.919 -15.670 5.563 1.00 63.66 358 GLN A O 1
ATOM 2697 N N . ALA A 1 359 ? -16.104 -14.441 4.091 1.00 69.31 359 ALA A N 1
ATOM 2698 C CA . ALA A 1 359 ? -17.216 -15.368 4.064 1.00 69.31 359 ALA A CA 1
ATOM 2699 C C . ALA A 1 359 ? -16.737 -16.7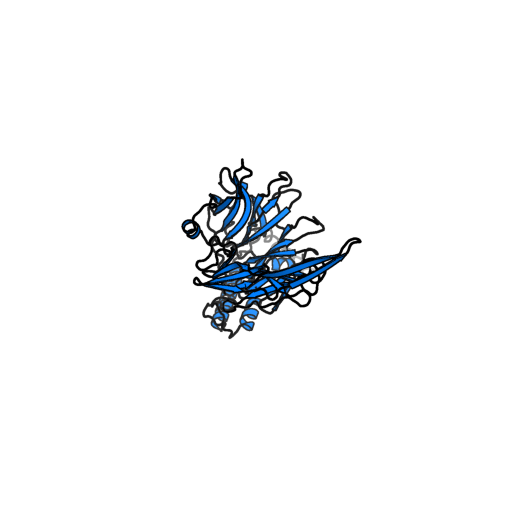08 3.496 1.00 69.31 359 ALA A C 1
ATOM 2701 O O . ALA A 1 359 ? -16.295 -16.801 2.355 1.00 69.31 359 ALA A O 1
ATOM 2702 N N . THR A 1 360 ? -16.815 -17.777 4.288 1.00 77.81 360 THR A N 1
ATOM 2703 C CA . THR A 1 360 ? -16.460 -19.114 3.804 1.00 77.81 360 THR A CA 1
ATOM 2704 C C . THR A 1 360 ? -17.283 -19.441 2.554 1.00 77.81 360 THR A C 1
ATOM 2706 O O . THR A 1 360 ? -18.509 -19.378 2.588 1.00 77.81 360 THR A O 1
ATOM 2709 N N . GLY A 1 361 ? -16.609 -19.781 1.454 1.00 80.69 361 GLY A N 1
ATOM 2710 C CA . GLY A 1 361 ? -17.244 -20.019 0.156 1.00 80.69 361 GLY A CA 1
ATOM 2711 C C . GLY A 1 361 ? -17.183 -18.842 -0.820 1.00 80.69 361 GLY A C 1
ATOM 2712 O O . GLY A 1 361 ? -17.420 -19.073 -1.997 1.00 80.69 361 GLY A O 1
ATOM 2713 N N . ASP A 1 362 ? -16.830 -17.635 -0.380 1.00 81.12 362 ASP A N 1
ATOM 2714 C CA . ASP A 1 362 ? -16.463 -16.518 -1.261 1.00 81.12 362 ASP A CA 1
ATOM 2715 C C . ASP A 1 362 ? -14.995 -16.694 -1.685 1.00 81.12 362 ASP A C 1
ATOM 2717 O O . ASP A 1 362 ? -14.064 -16.335 -0.966 1.00 81.12 362 ASP A O 1
ATOM 2721 N N . TYR A 1 363 ? -14.789 -17.375 -2.808 1.00 84.00 363 TYR A N 1
ATOM 2722 C CA . TYR A 1 363 ? -13.479 -17.769 -3.319 1.00 84.00 363 TYR A CA 1
ATOM 2723 C C . TYR A 1 363 ? -12.873 -16.759 -4.276 1.00 84.00 363 TYR A C 1
ATOM 2725 O O . TYR A 1 363 ? -11.658 -16.796 -4.483 1.00 84.00 363 TYR A O 1
ATOM 2733 N N . ASN A 1 364 ? -13.675 -15.889 -4.888 1.00 74.44 364 ASN A N 1
ATOM 2734 C CA . ASN A 1 364 ? -13.155 -14.780 -5.686 1.00 74.44 364 ASN A CA 1
ATOM 2735 C C . ASN A 1 364 ? -13.002 -13.478 -4.874 1.00 74.44 364 ASN A C 1
ATOM 2737 O O . ASN A 1 364 ? -12.453 -12.515 -5.420 1.00 74.44 364 ASN A O 1
ATOM 2741 N N . PHE A 1 365 ? -13.380 -13.505 -3.588 1.00 71.75 365 PHE A N 1
ATOM 2742 C CA . PHE A 1 365 ? -13.223 -12.429 -2.609 1.00 71.75 365 PHE A CA 1
ATOM 2743 C C . PHE A 1 365 ? -13.928 -11.153 -3.065 1.00 71.75 365 PHE A C 1
ATOM 2745 O O . PHE A 1 365 ? -13.403 -10.050 -2.901 1.00 71.75 365 PHE A O 1
ATOM 2752 N N . ASP A 1 366 ? -15.082 -11.300 -3.716 1.00 65.94 366 ASP A N 1
ATOM 2753 C CA . ASP A 1 366 ? -15.883 -10.162 -4.167 1.00 65.94 366 ASP A CA 1
ATOM 2754 C C . ASP A 1 366 ? -17.008 -9.788 -3.192 1.00 65.94 366 ASP A C 1
ATOM 2756 O O . ASP A 1 366 ? -17.790 -8.871 -3.460 1.00 65.94 366 ASP A O 1
ATOM 2760 N N . GLY A 1 367 ? -17.056 -10.461 -2.039 1.00 70.44 367 GLY A N 1
ATOM 2761 C CA . GLY A 1 367 ? -18.060 -10.275 -1.002 1.00 70.44 367 GLY A CA 1
ATOM 2762 C C . GLY A 1 367 ? -19.372 -11.004 -1.289 1.00 70.44 367 GLY A C 1
ATOM 2763 O O . GLY A 1 367 ? -20.304 -10.903 -0.483 1.00 70.44 367 GLY A O 1
ATOM 2764 N N . VAL A 1 368 ? -19.493 -11.725 -2.412 1.00 72.19 368 VAL A N 1
ATOM 2765 C CA . VAL A 1 368 ? -20.734 -12.360 -2.861 1.00 72.19 368 VAL A CA 1
ATOM 2766 C C . VAL A 1 368 ? -20.511 -13.836 -3.162 1.00 72.19 368 VAL A C 1
ATOM 2768 O O . VAL A 1 368 ? -19.887 -14.206 -4.139 1.00 72.19 368 VAL A O 1
ATOM 2771 N N . ILE A 1 369 ? -21.169 -14.706 -2.390 1.00 82.62 369 ILE A N 1
ATOM 2772 C CA . ILE A 1 369 ? -21.139 -16.149 -2.659 1.00 82.62 369 ILE A CA 1
ATOM 2773 C C . ILE A 1 369 ? -22.079 -16.480 -3.825 1.00 82.62 369 ILE A C 1
ATOM 2775 O O . ILE A 1 369 ? -23.297 -16.591 -3.642 1.00 82.62 369 ILE A O 1
ATOM 2779 N N . ASP A 1 370 ? -21.531 -16.663 -5.024 1.00 83.00 370 ASP A N 1
ATOM 2780 C CA . ASP A 1 370 ? -22.268 -16.950 -6.247 1.00 83.00 370 ASP A CA 1
ATOM 2781 C C . ASP A 1 370 ? -21.582 -17.964 -7.194 1.00 83.00 370 ASP A C 1
ATOM 2783 O O . ASP A 1 370 ? -20.823 -18.858 -6.810 1.00 83.00 370 ASP A O 1
ATOM 2787 N N . GLN A 1 371 ? -21.977 -17.942 -8.468 1.00 87.12 371 GLN A N 1
ATOM 2788 C CA . GLN A 1 371 ? -21.485 -18.857 -9.494 1.00 87.12 371 GLN A CA 1
ATOM 2789 C C . GLN A 1 371 ? -20.022 -18.588 -9.895 1.00 87.12 371 GLN A C 1
ATOM 2791 O O . GLN A 1 371 ? -19.390 -19.480 -10.477 1.00 87.12 371 GLN A O 1
ATOM 2796 N N . SER A 1 372 ? -19.510 -17.391 -9.632 1.00 82.56 372 SER A N 1
ATOM 2797 C CA . SER A 1 372 ? -18.143 -16.933 -9.886 1.00 82.56 372 SER A CA 1
ATOM 2798 C C . SER A 1 372 ? -17.160 -17.609 -8.932 1.00 82.56 372 SER A C 1
ATOM 2800 O O . SER A 1 372 ? -16.139 -18.120 -9.396 1.00 82.56 372 SER A O 1
ATOM 2802 N N . ASP A 1 373 ? -17.524 -17.800 -7.663 1.00 85.81 373 ASP A N 1
ATOM 2803 C CA . ASP A 1 373 ? -16.734 -18.592 -6.704 1.00 85.81 373 ASP A CA 1
ATOM 2804 C C . ASP A 1 373 ? -16.582 -20.039 -7.133 1.00 85.81 373 ASP A C 1
ATOM 2806 O O . ASP A 1 373 ? -15.503 -20.626 -7.071 1.00 85.81 373 ASP A O 1
ATOM 2810 N N . TYR A 1 374 ? -17.658 -20.635 -7.648 1.00 89.50 374 TYR A N 1
ATOM 2811 C CA . TYR A 1 374 ? -17.575 -21.982 -8.196 1.00 89.50 374 TYR A CA 1
ATOM 2812 C C . TYR A 1 374 ? -16.619 -22.052 -9.389 1.00 89.50 374 TYR A C 1
ATOM 2814 O O . TYR A 1 374 ? -15.937 -23.062 -9.578 1.00 89.50 374 TYR A O 1
ATOM 2822 N N . GLN A 1 375 ? -16.572 -21.008 -10.222 1.00 90.19 375 GLN A N 1
ATOM 2823 C CA . GLN A 1 375 ? -15.617 -20.953 -11.328 1.00 90.19 375 GLN A CA 1
ATOM 2824 C C . GLN A 1 375 ? -14.183 -20.842 -10.811 1.00 90.19 375 GLN A C 1
ATOM 2826 O O . GLN A 1 375 ? -13.312 -21.527 -11.353 1.00 90.19 375 GLN A O 1
ATOM 2831 N N . GLN A 1 376 ? -13.957 -20.067 -9.747 1.00 86.19 376 GLN A N 1
ATOM 2832 C CA . GLN A 1 376 ? -12.672 -19.996 -9.058 1.00 86.19 376 GLN A CA 1
ATOM 2833 C C . GLN A 1 376 ? -12.264 -21.364 -8.495 1.00 86.19 376 GLN A C 1
ATOM 2835 O O . GLN A 1 376 ? -11.217 -21.891 -8.870 1.00 86.19 376 GLN A O 1
ATOM 2840 N N . TRP A 1 377 ? -13.118 -22.002 -7.693 1.00 93.31 377 TRP A N 1
ATOM 2841 C CA . TRP A 1 377 ? -12.870 -23.347 -7.164 1.00 93.31 377 TRP A CA 1
ATOM 2842 C C . TRP A 1 377 ? -12.561 -24.350 -8.274 1.00 93.31 377 TRP A C 1
ATOM 2844 O O . TRP A 1 377 ? -11.599 -25.112 -8.201 1.00 93.31 377 TRP A O 1
ATOM 2854 N N . ARG A 1 378 ? -13.344 -24.331 -9.358 1.00 93.25 378 ARG A N 1
ATOM 2855 C CA . ARG A 1 378 ? -13.149 -25.247 -10.486 1.00 93.25 378 ARG A CA 1
ATOM 2856 C C . ARG A 1 378 ? -11.813 -25.018 -11.191 1.00 93.25 378 ARG A C 1
ATOM 2858 O O . ARG A 1 378 ? -11.242 -25.978 -11.709 1.00 93.25 378 ARG A O 1
ATOM 2865 N N . ARG A 1 379 ? -11.342 -23.772 -11.255 1.00 88.44 379 ARG A N 1
ATOM 2866 C CA . ARG A 1 379 ? -10.031 -23.419 -11.811 1.00 88.44 379 ARG A CA 1
ATOM 2867 C C . ARG A 1 379 ? -8.894 -23.946 -10.942 1.00 88.44 379 ARG A C 1
ATOM 2869 O O . ARG A 1 379 ? -7.887 -24.391 -11.493 1.00 88.44 379 ARG A O 1
ATOM 2876 N N . ASP A 1 380 ? -9.076 -23.923 -9.628 1.00 87.44 380 ASP A N 1
ATOM 2877 C CA . ASP A 1 380 ? -8.040 -24.311 -8.676 1.00 87.44 380 ASP A CA 1
ATOM 2878 C C . ASP A 1 380 ? -8.119 -25.769 -8.224 1.00 87.44 380 ASP A C 1
ATOM 2880 O O . ASP A 1 380 ? -7.202 -26.244 -7.566 1.00 87.44 380 ASP A O 1
ATOM 2884 N N . PHE A 1 381 ? -9.150 -26.514 -8.626 1.00 94.25 381 PHE A N 1
ATOM 2885 C CA . PHE A 1 381 ? -9.350 -27.904 -8.225 1.00 94.25 381 PHE A CA 1
ATOM 2886 C C . PHE A 1 381 ? -8.095 -28.776 -8.414 1.00 94.25 381 PHE A C 1
ATOM 2888 O O . PHE A 1 381 ? -7.581 -28.954 -9.522 1.00 94.25 381 PHE A O 1
ATOM 2895 N N . GLY A 1 382 ? -7.638 -29.369 -7.313 1.00 91.06 382 GLY A N 1
ATOM 2896 C CA . GLY A 1 382 ? -6.445 -30.205 -7.224 1.00 91.06 382 GLY A CA 1
ATOM 2897 C C . GLY A 1 382 ? -5.135 -29.436 -7.038 1.00 91.06 382 GLY A C 1
ATOM 2898 O O . GLY A 1 382 ? -4.083 -30.076 -6.973 1.00 91.06 382 GLY A O 1
ATOM 2899 N N . ARG A 1 383 ? -5.155 -28.098 -6.959 1.00 88.75 383 ARG A N 1
ATOM 2900 C CA . ARG A 1 383 ? -3.973 -27.295 -6.624 1.00 88.75 383 ARG A CA 1
ATOM 2901 C C . ARG A 1 383 ? -3.679 -27.387 -5.134 1.00 88.75 383 ARG A C 1
ATOM 2903 O O . ARG A 1 383 ? -4.568 -27.225 -4.305 1.00 88.75 383 ARG A O 1
ATOM 2910 N N . THR A 1 384 ? -2.409 -27.602 -4.813 1.00 88.06 384 THR A N 1
ATOM 2911 C CA . THR A 1 384 ? -1.883 -27.336 -3.474 1.00 88.06 384 THR A CA 1
ATOM 2912 C C . THR A 1 384 ? -1.710 -25.831 -3.324 1.00 88.06 384 THR A C 1
ATOM 2914 O O . THR A 1 384 ? -1.083 -25.204 -4.179 1.00 88.06 384 THR A O 1
ATOM 2917 N N . ILE A 1 385 ? -2.268 -25.271 -2.258 1.00 75.81 385 ILE A N 1
ATOM 2918 C CA . ILE A 1 385 ? -2.223 -23.846 -1.949 1.00 75.81 385 ILE A CA 1
ATOM 2919 C C . ILE A 1 385 ? -1.280 -23.637 -0.767 1.00 75.81 385 ILE A C 1
ATOM 2921 O O . ILE A 1 385 ? -1.307 -24.381 0.215 1.00 75.81 385 ILE A O 1
ATOM 2925 N N . SER A 1 386 ? -0.403 -22.647 -0.889 1.00 59.41 386 SER A N 1
ATOM 2926 C CA . SER A 1 386 ? 0.486 -22.225 0.184 1.00 59.41 386 SER A CA 1
ATOM 2927 C C . SER A 1 386 ? 0.474 -20.702 0.230 1.00 59.41 386 SER A C 1
ATOM 2929 O O . SER A 1 386 ? 0.807 -20.084 -0.785 1.00 59.41 386 SER A O 1
ATOM 2931 N N . PRO A 1 387 ? 0.079 -20.110 1.367 1.00 62.41 387 PRO A N 1
ATOM 2932 C CA . PRO A 1 387 ? -0.327 -20.728 2.625 1.00 62.41 387 PRO A CA 1
ATOM 2933 C C . PRO A 1 387 ? -1.729 -21.340 2.516 1.00 62.41 387 PRO A C 1
ATOM 2935 O O . PRO A 1 387 ? -2.569 -20.880 1.743 1.00 62.41 387 PRO A O 1
ATOM 2938 N N . ALA A 1 388 ? -1.962 -22.399 3.291 1.00 71.25 388 ALA A N 1
ATOM 2939 C CA . ALA A 1 388 ? -3.280 -23.014 3.394 1.00 71.25 388 ALA A CA 1
ATOM 2940 C C . ALA A 1 388 ? -4.314 -21.981 3.872 1.00 71.25 388 ALA A C 1
ATOM 2942 O O . ALA A 1 388 ? -4.001 -21.157 4.731 1.00 71.25 388 ALA A O 1
ATOM 2943 N N . GLY A 1 389 ? -5.528 -22.040 3.329 1.00 64.44 389 GLY A N 1
ATOM 2944 C CA . GLY A 1 389 ? -6.616 -21.114 3.661 1.00 64.44 389 GLY A CA 1
ATOM 2945 C C . GLY A 1 389 ? -6.759 -19.914 2.724 1.00 64.44 389 GLY A C 1
ATOM 2946 O O . GLY A 1 389 ? -7.627 -19.085 2.959 1.00 64.44 389 GLY A O 1
ATOM 2947 N N . THR A 1 390 ? -5.936 -19.812 1.676 1.00 67.50 390 THR A N 1
ATOM 2948 C CA . THR A 1 390 ? -6.046 -18.751 0.657 1.00 67.50 390 THR A CA 1
ATOM 2949 C C . THR A 1 390 ? -6.749 -19.252 -0.607 1.00 67.50 390 THR A C 1
ATOM 2951 O O . THR A 1 390 ? -6.847 -20.457 -0.865 1.00 67.50 390 THR A O 1
ATOM 2954 N N . GLY A 1 391 ? -7.248 -18.330 -1.434 1.00 73.88 391 GLY A N 1
ATOM 2955 C CA . GLY A 1 391 ? -7.933 -18.691 -2.676 1.00 73.88 391 GLY A CA 1
ATOM 2956 C C . GLY A 1 391 ? -9.169 -19.567 -2.435 1.00 73.88 391 GLY A C 1
ATOM 2957 O O . GLY A 1 391 ? -9.991 -19.293 -1.566 1.00 73.88 391 GLY A O 1
ATOM 2958 N N . ALA A 1 392 ? -9.292 -20.651 -3.206 1.00 85.94 392 ALA A N 1
ATOM 2959 C CA . ALA A 1 392 ? -10.401 -21.595 -3.085 1.00 85.94 392 ALA A CA 1
ATOM 2960 C C . ALA A 1 392 ? -10.198 -22.709 -2.033 1.00 85.94 392 ALA A C 1
ATOM 2962 O O . ALA A 1 392 ? -11.009 -23.632 -1.981 1.00 85.94 392 ALA A O 1
ATOM 2963 N N . ASP A 1 393 ? -9.142 -22.656 -1.210 1.00 84.06 393 ASP A N 1
ATOM 2964 C CA . ASP A 1 393 ? -8.929 -23.572 -0.072 1.00 84.06 393 ASP A CA 1
ATOM 2965 C C . ASP A 1 393 ? -9.725 -23.090 1.153 1.00 84.06 393 ASP A C 1
ATOM 2967 O O . ASP A 1 393 ? -9.178 -22.686 2.177 1.00 84.06 393 ASP A O 1
ATOM 2971 N N . GLY A 1 394 ? -11.054 -23.092 1.034 1.00 81.94 394 GLY A N 1
ATOM 2972 C CA . GLY A 1 394 ? -11.955 -22.586 2.071 1.00 81.94 394 GLY A CA 1
ATOM 2973 C C . GLY A 1 394 ? -11.916 -23.356 3.390 1.00 81.94 394 GLY A C 1
ATOM 2974 O O . GLY A 1 394 ? -12.392 -22.840 4.400 1.00 81.94 394 GLY A O 1
ATOM 2975 N N . ASN A 1 395 ? -11.399 -24.588 3.399 1.00 85.25 395 ASN A N 1
ATOM 2976 C CA . ASN A 1 395 ? -11.251 -25.380 4.622 1.00 85.25 395 ASN A CA 1
ATOM 2977 C C . ASN A 1 395 ? -9.844 -25.293 5.249 1.00 85.25 395 ASN A C 1
ATOM 2979 O O . ASN A 1 395 ? -9.650 -25.773 6.370 1.00 85.25 395 ASN A O 1
ATOM 2983 N N . GLY A 1 396 ? -8.892 -24.659 4.561 1.00 83.62 396 GLY A N 1
ATOM 2984 C CA . GLY A 1 396 ? -7.551 -24.383 5.065 1.00 83.62 396 GLY A CA 1
ATOM 2985 C C . GLY A 1 396 ? -6.666 -25.616 5.221 1.00 83.62 396 GLY A C 1
ATOM 2986 O O . GLY A 1 396 ? -5.812 -25.646 6.111 1.00 83.62 396 GLY A O 1
ATOM 2987 N N . ASN A 1 397 ? -6.860 -26.653 4.404 1.00 86.88 397 ASN A N 1
ATOM 2988 C CA . ASN A 1 397 ? -6.047 -27.877 4.463 1.00 86.88 397 ASN A CA 1
ATOM 2989 C C . ASN A 1 397 ? -4.852 -27.867 3.494 1.00 86.88 397 ASN A C 1
ATOM 2991 O O . ASN A 1 397 ? -4.080 -28.831 3.466 1.00 86.88 397 ASN A O 1
ATOM 2995 N N . GLY A 1 398 ? -4.685 -26.795 2.719 1.00 84.12 398 GLY A N 1
ATOM 2996 C CA . GLY A 1 398 ? -3.612 -26.610 1.751 1.00 84.12 398 GLY A CA 1
ATOM 2997 C C . GLY A 1 398 ? -3.874 -27.267 0.398 1.00 84.12 398 GLY A C 1
ATOM 2998 O O . GLY A 1 398 ? -2.946 -27.355 -0.409 1.00 84.12 398 GLY A O 1
ATOM 2999 N N . ILE A 1 399 ? -5.084 -27.756 0.115 1.00 91.50 399 ILE A N 1
ATOM 3000 C CA . ILE A 1 399 ? -5.454 -28.318 -1.188 1.00 91.50 399 ILE A CA 1
ATOM 3001 C C . ILE A 1 399 ? -6.898 -27.978 -1.555 1.00 91.50 399 ILE A C 1
ATOM 3003 O O . ILE A 1 399 ? -7.824 -28.303 -0.829 1.00 91.50 399 ILE A O 1
ATOM 3007 N N . VAL A 1 400 ? -7.097 -27.419 -2.751 1.00 93.25 400 VAL A N 1
ATOM 3008 C CA . VAL A 1 400 ? -8.449 -27.160 -3.262 1.00 93.25 400 VAL A CA 1
ATOM 3009 C C . VAL A 1 400 ? -9.072 -28.468 -3.734 1.00 93.25 400 VAL A C 1
ATOM 3011 O O . VAL A 1 400 ? -8.685 -29.014 -4.772 1.00 93.25 400 VAL A O 1
ATOM 3014 N N . ASP A 1 401 ? -10.046 -28.992 -3.001 1.00 95.25 401 ASP A N 1
ATOM 3015 C CA . ASP A 1 401 ? -10.684 -30.268 -3.305 1.00 95.25 401 ASP A CA 1
ATOM 3016 C C . ASP A 1 401 ? -12.211 -30.256 -3.105 1.00 95.25 401 ASP A C 1
ATOM 3018 O O . ASP A 1 401 ? -12.888 -29.230 -3.195 1.00 95.25 401 ASP A O 1
ATOM 3022 N N . LEU A 1 402 ? -12.809 -31.442 -2.971 1.00 96.38 402 LEU A N 1
ATOM 3023 C CA . LEU A 1 402 ? -14.254 -31.576 -2.782 1.00 96.38 402 LEU A CA 1
ATOM 3024 C C . LEU A 1 402 ? -14.735 -31.032 -1.427 1.00 96.38 402 LEU A C 1
ATOM 3026 O O . LEU A 1 402 ? -15.916 -30.703 -1.321 1.00 96.38 402 LEU A O 1
ATOM 3030 N N . GLY A 1 403 ? -13.863 -30.948 -0.420 1.00 91.94 403 GLY A N 1
ATOM 3031 C CA . GLY A 1 403 ? -14.150 -30.326 0.871 1.00 91.94 403 GLY A CA 1
ATOM 3032 C C . GLY A 1 403 ? -14.496 -28.850 0.707 1.00 91.94 403 GLY A C 1
ATOM 3033 O O . GLY A 1 403 ? -15.531 -28.401 1.203 1.00 91.94 403 GLY A O 1
ATOM 3034 N N . ASP A 1 404 ? -13.727 -28.131 -0.104 1.00 93.25 404 ASP A N 1
ATOM 3035 C CA . ASP A 1 404 ? -13.989 -26.724 -0.423 1.00 93.25 404 ASP A CA 1
ATOM 3036 C C . ASP A 1 404 ? -15.290 -26.560 -1.209 1.00 93.25 404 ASP A C 1
ATOM 3038 O O . ASP A 1 404 ? -16.162 -25.775 -0.851 1.00 93.25 404 ASP A O 1
ATOM 3042 N N . TYR A 1 405 ? -15.526 -27.412 -2.208 1.00 92.50 405 TYR A N 1
ATOM 3043 C CA . TYR A 1 405 ? -16.798 -27.391 -2.936 1.00 92.50 405 TYR A CA 1
ATOM 3044 C C . TYR A 1 405 ? -18.017 -27.517 -2.015 1.00 92.50 405 TYR A C 1
ATOM 3046 O O . TYR A 1 405 ? -19.036 -26.849 -2.226 1.00 92.50 405 TYR A O 1
ATOM 3054 N N . THR A 1 406 ? -17.940 -28.397 -1.010 1.00 93.31 406 THR A N 1
ATOM 3055 C CA . THR A 1 406 ? -19.035 -28.547 -0.049 1.00 93.31 406 THR A CA 1
ATOM 3056 C C . THR A 1 406 ? -19.231 -27.298 0.797 1.00 93.31 406 THR A C 1
ATOM 3058 O O . THR A 1 406 ? -20.382 -26.924 1.007 1.00 93.31 406 THR A O 1
ATOM 3061 N N . LEU A 1 407 ? -18.151 -26.613 1.183 1.00 90.06 407 LEU A N 1
ATOM 3062 C CA . LEU A 1 407 ? -18.234 -25.331 1.878 1.00 90.06 407 LEU A CA 1
ATOM 3063 C C . LEU A 1 407 ? -18.932 -24.272 1.021 1.00 90.06 407 LEU A C 1
ATOM 3065 O O . LEU A 1 407 ? -19.969 -23.762 1.437 1.00 90.06 407 LEU A O 1
ATOM 3069 N N . TRP A 1 408 ? -18.460 -24.008 -0.203 1.00 92.81 408 TRP A N 1
ATOM 3070 C CA . TRP A 1 408 ? -19.120 -23.048 -1.103 1.00 92.81 408 TRP A CA 1
ATOM 3071 C C . TRP A 1 408 ? -20.616 -23.332 -1.259 1.00 92.81 408 TRP A C 1
ATOM 3073 O O . TRP A 1 408 ? -21.453 -22.447 -1.092 1.00 92.81 408 TRP A O 1
ATOM 3083 N N . ARG A 1 409 ? -20.982 -24.589 -1.528 1.00 90.19 409 ARG A N 1
ATOM 3084 C CA . ARG A 1 409 ? -22.382 -24.968 -1.753 1.00 90.19 409 ARG A CA 1
ATOM 3085 C C . ARG A 1 409 ? -23.251 -24.746 -0.512 1.00 90.19 409 ARG A C 1
ATOM 3087 O O . ARG A 1 409 ? 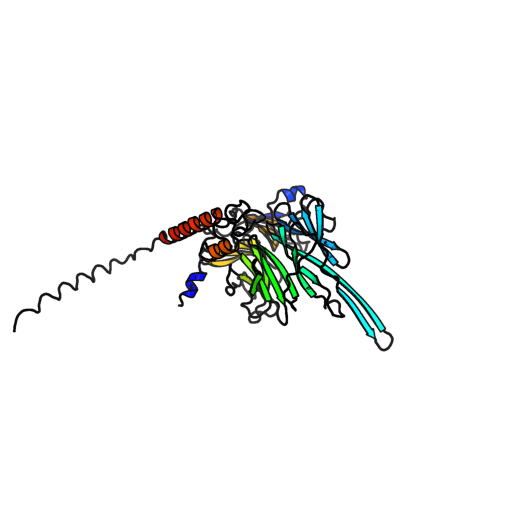-24.394 -24.302 -0.645 1.00 90.19 409 ARG A O 1
ATOM 3094 N N . ASP A 1 410 ? -22.755 -25.104 0.666 1.00 87.12 410 ASP A N 1
ATOM 3095 C CA . ASP A 1 410 ? -23.514 -24.994 1.915 1.00 87.12 410 ASP A CA 1
ATOM 3096 C C . ASP A 1 410 ? -23.704 -23.512 2.307 1.00 87.12 410 ASP A C 1
ATOM 3098 O O . ASP A 1 410 ? -24.773 -23.110 2.786 1.00 87.12 410 ASP A O 1
ATOM 3102 N N . HIS A 1 411 ? -22.721 -22.667 1.995 1.00 83.94 411 HIS A N 1
ATOM 3103 C CA . HIS A 1 411 ? -22.801 -21.224 2.203 1.00 83.94 411 HIS A CA 1
ATOM 3104 C C . HIS A 1 411 ? -23.658 -20.500 1.148 1.00 83.94 411 HIS A C 1
ATOM 3106 O O . HIS A 1 411 ? -24.453 -19.633 1.515 1.00 83.94 411 HIS A O 1
ATOM 3112 N N . LEU A 1 412 ? -23.640 -20.934 -0.118 1.00 85.94 412 LEU A N 1
ATOM 3113 C CA . LEU A 1 412 ? -24.548 -20.447 -1.169 1.00 85.94 412 LEU A CA 1
ATOM 3114 C C . LEU A 1 412 ? -26.026 -20.645 -0.778 1.00 85.94 412 LEU A C 1
ATOM 3116 O O . LEU A 1 412 ? -26.868 -19.771 -0.989 1.00 85.94 412 LEU A O 1
ATOM 3120 N N . GLN A 1 413 ? -26.362 -21.794 -0.180 1.00 74.00 413 GLN A N 1
ATOM 3121 C CA . GLN A 1 413 ? -27.724 -22.074 0.296 1.00 74.00 413 GLN A CA 1
ATOM 3122 C C . GLN A 1 413 ? -28.119 -21.195 1.486 1.00 74.00 413 GLN A C 1
ATOM 3124 O O . GLN A 1 413 ? -29.267 -20.754 1.577 1.00 74.00 413 GLN A O 1
ATOM 3129 N N . SER A 1 414 ? -27.177 -20.918 2.384 1.00 70.75 414 SER A N 1
ATOM 3130 C CA . SER A 1 414 ? -27.402 -20.048 3.540 1.00 70.75 414 SER A CA 1
ATOM 3131 C C . SER A 1 414 ? -27.669 -18.600 3.105 1.00 70.75 414 SER A C 1
ATOM 3133 O O . SER A 1 414 ? -28.637 -17.997 3.573 1.00 70.75 414 SER A O 1
ATOM 3135 N N . ALA A 1 415 ? -26.912 -18.090 2.126 1.00 62.56 415 ALA A N 1
ATOM 3136 C CA . ALA A 1 415 ? -27.134 -16.779 1.507 1.00 62.56 415 ALA A CA 1
ATOM 3137 C C . ALA A 1 415 ? -28.494 -16.690 0.785 1.00 62.56 415 ALA A C 1
ATOM 3139 O O . ALA A 1 415 ? -29.228 -15.714 0.928 1.00 62.56 415 ALA A O 1
ATOM 3140 N N . ALA A 1 416 ? -28.905 -17.748 0.078 1.00 60.41 416 ALA A N 1
ATOM 3141 C CA . ALA A 1 416 ? -30.228 -17.804 -0.550 1.00 60.41 416 ALA A CA 1
ATOM 3142 C C . ALA A 1 416 ? -31.386 -17.831 0.471 1.00 60.41 416 ALA A C 1
ATOM 3144 O O . ALA A 1 416 ? -32.499 -17.402 0.162 1.00 60.41 416 ALA A O 1
ATOM 3145 N N . THR A 1 417 ? -31.142 -18.335 1.685 1.00 52.69 417 THR A N 1
ATOM 3146 C CA . THR A 1 417 ? -32.163 -18.442 2.739 1.00 52.69 417 THR A CA 1
ATOM 3147 C C . THR A 1 417 ? -32.333 -17.128 3.511 1.00 52.69 417 THR A C 1
ATOM 3149 O O . THR A 1 417 ? -33.453 -16.811 3.910 1.00 52.69 417 THR A O 1
ATOM 3152 N N . SER A 1 418 ? -31.275 -16.320 3.673 1.00 46.84 418 SER A N 1
ATOM 3153 C CA . SER A 1 418 ? -31.363 -14.999 4.323 1.00 46.84 418 SER A CA 1
ATOM 3154 C C . SER A 1 418 ? -32.194 -14.003 3.499 1.00 46.84 418 SER A C 1
ATOM 3156 O O . SER A 1 418 ? -33.049 -13.310 4.054 1.00 46.84 418 SER A O 1
ATOM 3158 N N . LEU A 1 419 ? -32.070 -14.031 2.167 1.00 46.66 419 LEU A N 1
ATOM 3159 C CA . LEU A 1 419 ? -32.870 -13.225 1.230 1.00 46.66 419 LEU A CA 1
ATOM 3160 C C . LEU A 1 419 ? -34.374 -13.553 1.263 1.00 46.66 419 LEU A C 1
ATOM 3162 O O . LEU A 1 419 ? -35.197 -12.752 0.828 1.00 46.66 419 LEU A O 1
ATOM 3166 N N . ALA A 1 420 ? -34.760 -14.716 1.795 1.00 46.28 420 ALA A N 1
ATOM 3167 C CA . ALA A 1 420 ? -36.162 -15.090 1.984 1.00 46.28 420 ALA A CA 1
ATOM 3168 C C . ALA A 1 420 ? -36.753 -14.594 3.320 1.00 46.28 420 ALA A C 1
ATOM 3170 O O . ALA A 1 420 ? -37.959 -14.730 3.537 1.00 46.28 420 ALA A O 1
ATOM 3171 N N . THR A 1 421 ? -35.926 -14.044 4.219 1.00 38.50 421 THR A N 1
ATOM 3172 C CA . THR A 1 421 ? -36.344 -13.575 5.555 1.00 38.50 421 THR A CA 1
ATOM 3173 C C . THR A 1 421 ? -36.542 -12.067 5.666 1.00 38.50 421 THR A C 1
ATOM 3175 O O . THR A 1 421 ? -37.090 -11.612 6.671 1.00 38.50 421 THR A O 1
ATOM 3178 N N . GLU A 1 422 ? -36.189 -11.293 4.636 1.00 38.12 422 GLU A N 1
ATOM 3179 C CA . GLU A 1 422 ? -36.548 -9.879 4.574 1.00 38.12 422 GLU A CA 1
ATOM 3180 C C . GLU A 1 422 ? -38.067 -9.775 4.360 1.00 38.12 422 GLU A C 1
ATOM 3182 O O . GLU A 1 422 ? -38.605 -9.976 3.268 1.00 38.12 422 GLU A O 1
ATOM 3187 N N . SER A 1 423 ? -38.795 -9.579 5.461 1.00 40.41 423 SER A N 1
ATOM 3188 C CA . SER A 1 423 ? -40.248 -9.499 5.461 1.00 40.41 423 SER A CA 1
ATOM 3189 C C . SER A 1 423 ? -40.691 -8.331 4.588 1.00 40.41 423 SER A C 1
ATOM 3191 O O . SER A 1 423 ? -40.634 -7.177 5.011 1.00 40.41 423 SER A O 1
ATOM 3193 N N . ILE A 1 424 ? -41.172 -8.638 3.384 1.00 45.75 424 ILE A N 1
ATOM 3194 C CA . ILE A 1 424 ? -41.952 -7.712 2.565 1.00 45.75 424 ILE A CA 1
ATOM 3195 C C . ILE A 1 424 ? -43.081 -7.182 3.464 1.00 45.75 424 ILE A C 1
ATOM 3197 O O . ILE A 1 424 ? -43.916 -7.986 3.894 1.00 45.75 424 ILE A O 1
ATOM 3201 N N . PRO A 1 425 ? -43.140 -5.874 3.783 1.00 44.50 425 PRO A N 1
ATOM 3202 C CA . PRO A 1 425 ? -44.238 -5.341 4.570 1.00 44.50 425 PRO A CA 1
ATOM 3203 C C . PRO A 1 425 ? -45.526 -5.583 3.789 1.00 44.50 425 PRO A C 1
ATOM 3205 O O . PRO A 1 425 ? -45.669 -5.109 2.659 1.00 44.50 425 PRO A O 1
ATOM 3208 N N . GLU A 1 426 ? -46.464 -6.337 4.366 1.00 48.38 426 GLU A N 1
ATOM 3209 C CA . GLU A 1 426 ? -47.794 -6.449 3.777 1.00 48.38 426 GLU A CA 1
ATOM 3210 C C . GLU A 1 426 ? -48.348 -5.026 3.606 1.00 48.38 426 GLU A C 1
ATOM 3212 O O . GLU A 1 426 ? -48.296 -4.237 4.559 1.00 48.38 426 GLU A O 1
ATOM 3217 N N . PRO A 1 427 ? -48.853 -4.643 2.418 1.00 44.97 427 PRO A N 1
ATOM 3218 C CA . PRO A 1 427 ? -49.390 -3.310 2.231 1.00 44.97 427 PRO A CA 1
ATOM 3219 C C . PRO A 1 427 ? -50.571 -3.133 3.185 1.00 44.97 427 PRO A C 1
ATOM 3221 O O . PRO A 1 427 ? -51.648 -3.702 2.997 1.00 44.97 427 PRO A O 1
ATOM 3224 N N . SER A 1 428 ? -50.374 -2.314 4.216 1.00 59.28 428 SER A N 1
ATOM 3225 C CA . SER A 1 428 ? -51.414 -1.870 5.135 1.00 59.28 428 SER A CA 1
ATOM 3226 C C . SER A 1 428 ? -52.338 -0.906 4.392 1.00 59.28 428 SER A C 1
ATOM 3228 O O . SER A 1 428 ? -52.271 0.314 4.487 1.00 59.28 428 SER A O 1
ATOM 3230 N N . SER A 1 429 ? -53.212 -1.471 3.567 1.00 53.34 429 SER A N 1
ATOM 3231 C CA . SER A 1 429 ? -54.262 -0.749 2.860 1.00 53.34 429 SER A CA 1
ATOM 3232 C C . SER A 1 429 ? -55.557 -1.558 2.932 1.00 53.34 429 SER A C 1
ATOM 3234 O O . SER A 1 429 ? -55.807 -2.396 2.066 1.00 53.34 429 SER A O 1
ATOM 3236 N N . PRO A 1 430 ? -56.448 -1.283 3.906 1.00 48.66 430 PRO A N 1
ATOM 3237 C CA . PRO A 1 430 ? -57.770 -1.912 3.966 1.00 48.66 430 PRO A CA 1
ATOM 3238 C C . PRO A 1 430 ? -58.694 -1.561 2.775 1.00 48.66 430 PRO A C 1
ATOM 3240 O O . PRO A 1 430 ? -59.845 -1.990 2.735 1.00 48.66 430 PRO A O 1
ATOM 3243 N N . GLY A 1 431 ? -58.221 -0.802 1.779 1.00 51.88 431 GLY A N 1
ATOM 3244 C CA . GLY A 1 431 ? -59.012 -0.348 0.632 1.00 51.88 431 GLY A CA 1
ATOM 3245 C C . GLY A 1 431 ? -59.280 -1.395 -0.458 1.00 51.88 431 GLY A C 1
ATOM 3246 O O . GLY A 1 431 ? -60.221 -1.223 -1.230 1.00 51.88 431 GLY A O 1
ATOM 3247 N N . LEU A 1 432 ? -58.516 -2.491 -0.533 1.00 46.62 432 LEU A N 1
ATOM 3248 C CA . LEU A 1 432 ? -58.617 -3.443 -1.655 1.00 46.62 432 LEU A CA 1
ATOM 3249 C C . LEU A 1 432 ? -59.631 -4.585 -1.455 1.00 46.62 432 LEU A C 1
ATOM 3251 O O . LEU A 1 432 ? -59.995 -5.241 -2.429 1.00 46.62 432 LEU A O 1
ATOM 3255 N N . LEU A 1 433 ? -60.187 -4.772 -0.249 1.00 44.81 433 LEU A N 1
ATOM 3256 C CA . LEU A 1 433 ? -61.236 -5.782 -0.016 1.00 44.81 433 LEU A CA 1
ATOM 3257 C C . LEU A 1 433 ? -62.666 -5.306 -0.346 1.00 44.81 433 LEU A C 1
ATOM 3259 O O . LEU A 1 433 ? -63.565 -6.136 -0.481 1.00 44.81 433 LEU A O 1
ATOM 3263 N N . LEU A 1 434 ? -62.902 -4.001 -0.531 1.00 46.28 434 LEU A N 1
ATOM 3264 C CA . LEU A 1 434 ? -64.236 -3.467 -0.864 1.00 46.28 434 LEU A CA 1
ATOM 3265 C C . LEU A 1 434 ? -64.511 -3.370 -2.377 1.00 46.28 434 LEU A C 1
ATOM 3267 O O . LEU A 1 434 ? -65.668 -3.256 -2.779 1.00 46.28 434 LEU A O 1
ATOM 3271 N N . GLY A 1 435 ? -63.488 -3.501 -3.229 1.00 47.53 435 GLY A N 1
ATOM 3272 C CA . GLY A 1 435 ? -63.651 -3.524 -4.691 1.00 47.53 435 GLY A CA 1
ATOM 3273 C C . GLY A 1 435 ? -64.195 -4.848 -5.248 1.00 47.53 435 GLY A C 1
ATOM 3274 O O . GLY A 1 435 ? -64.827 -4.862 -6.303 1.00 47.53 435 GLY A O 1
ATOM 3275 N N . LEU A 1 436 ? -64.014 -5.960 -4.527 1.00 46.44 436 LEU A N 1
ATOM 3276 C CA . LEU A 1 436 ? -64.389 -7.305 -4.989 1.00 46.44 436 LEU A CA 1
ATOM 3277 C C . LEU A 1 436 ? -65.826 -7.730 -4.629 1.00 46.44 436 LEU A C 1
ATOM 3279 O O . LEU A 1 436 ? -66.318 -8.717 -5.171 1.00 46.44 436 LEU A O 1
ATOM 3283 N N . LEU A 1 437 ? -66.546 -6.964 -3.799 1.00 46.41 437 LEU A N 1
ATOM 3284 C CA . LEU A 1 437 ? -67.960 -7.225 -3.469 1.00 46.41 437 LEU A CA 1
ATOM 3285 C C . LEU A 1 437 ? -68.963 -6.371 -4.269 1.00 46.41 437 LEU A C 1
ATOM 3287 O O . LEU A 1 437 ? -70.152 -6.683 -4.277 1.00 46.41 437 LEU A O 1
ATOM 3291 N N . ALA A 1 438 ? -68.513 -5.351 -5.009 1.00 49.66 438 ALA A N 1
ATOM 3292 C CA . ALA A 1 438 ? -69.387 -4.533 -5.861 1.00 49.66 438 ALA A CA 1
ATOM 3293 C C . ALA A 1 438 ? -69.622 -5.121 -7.272 1.00 49.66 438 ALA A C 1
ATOM 3295 O O . ALA A 1 438 ? -70.532 -4.687 -7.977 1.00 49.66 438 ALA A O 1
ATOM 3296 N N . LEU A 1 439 ? -68.858 -6.143 -7.684 1.00 48.78 439 LEU A N 1
ATOM 3297 C CA . LEU A 1 439 ? -68.969 -6.764 -9.015 1.00 48.78 439 LEU A CA 1
ATOM 3298 C C . LEU A 1 439 ? -69.861 -8.020 -9.069 1.00 48.78 439 LEU A C 1
ATOM 3300 O O . LEU A 1 439 ? -70.152 -8.510 -10.158 1.00 48.78 439 LEU A O 1
ATOM 3304 N N . THR A 1 440 ? -70.384 -8.508 -7.940 1.00 51.03 440 THR A N 1
ATOM 3305 C CA . THR A 1 440 ? -71.303 -9.667 -7.909 1.00 51.03 440 THR A CA 1
ATOM 3306 C C . THR A 1 440 ? -72.790 -9.289 -7.852 1.00 51.03 440 THR A C 1
ATOM 3308 O O . THR A 1 440 ? -73.644 -10.147 -8.078 1.00 51.03 440 THR A O 1
ATOM 3311 N N . ALA A 1 441 ? -73.133 -8.009 -7.655 1.00 48.88 441 ALA A N 1
ATOM 3312 C CA . ALA A 1 441 ? -74.525 -7.534 -7.639 1.00 48.88 441 ALA A CA 1
ATOM 3313 C C . ALA A 1 441 ? -75.058 -7.063 -9.015 1.00 48.88 441 ALA A C 1
ATOM 3315 O O . ALA A 1 441 ? -76.267 -6.914 -9.183 1.00 48.88 441 ALA A O 1
ATOM 3316 N N . GLY A 1 442 ? -74.193 -6.873 -10.021 1.00 48.75 442 GLY A N 1
ATOM 3317 C CA . GLY A 1 442 ? -74.580 -6.365 -11.350 1.00 48.75 442 GLY A CA 1
ATOM 3318 C C . GLY A 1 442 ? -75.041 -7.418 -12.370 1.00 48.75 442 GLY A C 1
ATOM 3319 O O . GLY A 1 442 ? -75.611 -7.062 -13.398 1.00 48.75 442 GLY A O 1
ATOM 3320 N N . PHE A 1 443 ? -74.839 -8.714 -12.105 1.00 49.47 443 PHE A N 1
ATOM 3321 C CA . PHE A 1 443 ? -75.043 -9.784 -13.099 1.00 49.47 443 PHE A CA 1
ATOM 3322 C C . PHE A 1 443 ? -76.328 -10.617 -12.930 1.00 49.47 443 PHE A C 1
ATOM 3324 O O . PHE A 1 443 ? -76.479 -11.650 -13.577 1.00 49.47 443 PHE A O 1
ATOM 3331 N N . ARG A 1 444 ? -77.296 -10.180 -12.107 1.00 49.72 444 ARG A N 1
ATOM 3332 C CA . ARG A 1 444 ? -78.563 -10.919 -11.885 1.00 49.72 444 ARG A CA 1
ATOM 3333 C C . ARG A 1 444 ? -79.846 -10.280 -12.439 1.00 49.72 444 ARG A C 1
ATOM 3335 O O . ARG A 1 444 ? -80.922 -10.774 -12.122 1.00 49.72 444 ARG A O 1
ATOM 3342 N N . GLN A 1 445 ? -79.785 -9.254 -13.297 1.00 50.97 445 GLN A N 1
ATOM 3343 C CA . GLN A 1 445 ? -81.008 -8.617 -13.839 1.00 50.97 445 GLN A CA 1
ATOM 3344 C C . GLN A 1 445 ? -81.146 -8.531 -15.370 1.00 50.97 445 GLN A C 1
ATOM 3346 O O . GLN A 1 445 ? -82.000 -7.801 -15.863 1.00 50.97 445 GLN A O 1
ATOM 3351 N N . ARG A 1 446 ? -80.409 -9.318 -16.162 1.00 51.62 446 ARG A N 1
ATOM 3352 C CA . ARG A 1 446 ? -80.694 -9.437 -17.608 1.00 51.62 446 ARG A CA 1
ATOM 3353 C C . ARG A 1 446 ? -80.753 -10.885 -18.072 1.00 51.62 446 ARG A C 1
ATOM 3355 O O . ARG A 1 446 ? -79.839 -11.354 -18.730 1.00 51.62 446 ARG A O 1
ATOM 3362 N N . LEU A 1 447 ? -81.839 -11.571 -17.718 1.00 50.69 447 LEU A N 1
ATOM 3363 C CA . LEU A 1 447 ? -82.334 -12.779 -18.391 1.00 50.69 447 LEU A CA 1
ATOM 3364 C C . LEU A 1 447 ? -83.823 -12.966 -18.040 1.00 50.69 447 LEU A C 1
ATOM 3366 O O . LEU A 1 447 ? -84.190 -13.805 -17.226 1.00 50.69 447 LEU A O 1
ATOM 3370 N N . ALA A 1 448 ? -84.674 -12.114 -18.619 1.00 44.78 448 ALA A N 1
ATOM 3371 C CA . ALA A 1 448 ? -86.098 -12.363 -18.857 1.00 44.78 448 ALA A CA 1
ATOM 3372 C C . ALA A 1 448 ? -86.624 -11.314 -19.858 1.00 44.78 448 ALA A C 1
ATOM 3374 O O . ALA A 1 448 ? -86.425 -10.126 -19.624 1.00 44.78 448 ALA A O 1
ATOM 3375 N N . LEU A 1 449 ? -87.328 -11.778 -20.906 1.00 42.62 449 LEU A N 1
ATOM 3376 C CA . LEU A 1 449 ? -88.061 -11.038 -21.960 1.00 42.62 449 LEU A CA 1
ATOM 3377 C C . LEU A 1 449 ? -87.229 -10.596 -23.185 1.00 42.62 449 LEU A C 1
ATOM 3379 O O . LEU A 1 449 ? -86.755 -9.467 -23.238 1.00 42.62 449 LEU A O 1
ATOM 3383 N N . HIS A 1 450 ? -87.074 -11.453 -24.198 1.00 42.12 450 HIS A N 1
ATOM 3384 C CA . HIS A 1 450 ? -87.990 -11.700 -25.329 1.00 42.12 450 HIS A CA 1
ATOM 3385 C C . HIS A 1 450 ? -87.403 -12.794 -26.225 1.00 42.12 450 HIS A C 1
ATOM 3387 O O . HIS A 1 450 ? -86.178 -12.740 -26.475 1.00 42.12 450 HIS A O 1
#

Sequence (450 aa):
MSPFSIGVRLAIAWLLASTALGQPQYTVTDITNWSPAELATLPTFDHYPLLTPVGASTTFMPTGQSGDRCIGQYEGAYGDHAARVEQGVQQSLPPLDTYYWWYTTCDRDDCHFYNGSVGYSHLNDVNSAGIAVGDSTLEGTGSSSSDYVTHAVLSTPDSNTLLDFTPLATRAAAMGINDAGQIVGWQRTDGPTQGIRWQPDGSSIVLDSFGSSVSPTAINDLGVVIGNAVVPEISYFNPEPFVSVAGAAIEQLSLPSQGGVEYASANDLNNTGLIVGYSWKATATTEPLATLWQQEPDDSWTPYDLNEIADGGDYIYERAVAVNDEGYVLALGKLDQDISPALLLLLTPDTLLSPVQQATGDYNFDGVIDQSDYQQWRRDFGRTISPAGTGADGNGNGIVDLGDYTLWRDHLQSAATSLATESIPEPSSPGLLLGLLALTAGFRQRLALH